Protein AF-A0A0T5ZQP4-F1 (afdb_monomer_lite)

Secondary structure (DSSP, 8-state):
-HHHHHHHHHHHHHHHHHHH-HHHHHHHH--GGGS--SS--HHHHS-TTPPB-TTSSB-TTSSS-SS-SEEEEE----SSSS-S--EEEEE-S---SSSS--HHHH-TT--TTTEEEEEEEEEEEEEETTEEEEEEEEEEEEEES--EEEEETTEEEEEEEEEETTEEEEEEEEEEEEEETTEEEEEEEETTTTEEEEEEEEEEEEEEEEEETTTEEEEEEEEEEEEEEEETT-S--S-TT---SS-EEEEEEEEEEEEEEEE-S---SS---HHHHHHHHH-TT---EEEEEEEEEETTS-EEEEEEEEETTEEEEEEEEEEETTEEEEEEEEEEEEE-SSPPEEEPPSSTTSPPEEE-SEEEEEEEETTEEEEEEEEE-SPPEEEETTEEEEEEEEEEEETTEEEEEEEEEEEEE-

Foldseek 3Di:
DVVVVVVVVVVVVVVCCCVVVPLNLLQPFWPLVVDPFLWDDVVVLFQPDFDQDPVRFTDPVPPDDDPQKWWWWWAQFDPPDQWRIKIWTKGQADLDDAPFDPVCVVDVPDDRHFWMWTWIWTWGFAAEQNDTDIDILIDIDIAGSPWPWDDGSFKTWTWDWHADPVGNPDIDTQWIWIDGPPWIWIWGASNVQRKIWTKIWDFTTKWWATDRPLFKTKIKGKTKIWGKMKGQQDRHDHHPVDRDPDIDIDIRIDMIITMIMDGRDNPNLVDDPPVVVVVCVVDVLQFAKKKKKKWWDWPQRWTWIYMFMDGSNDTSGAWIWIAHPSDIWTFPGKDKAADCVVPFDFADAPDPPDGTDTGGQKMWMWTQTPQWIWIKIWGFDGDWDHPGRFKTKTKTWIWTDDPNDTIIGIMIMMIGTD

Radius of gyration: 22.31 Å; chains: 1; bounding box: 63×65×56 Å

Sequence (418 aa):
MPILILIIIVLLLFYLLIRFNSIWVYRFVDNAKKNDVNTLPQTYELPRYYKLNKNGEIDTTVLWPGWDGWYFFVVPDDKDLPVKMIRTSLMTGLYGLEGIDNYEKLLLRLSTLEAVEHLTLIPTEEIIEASKQKENHLSHNYLPKETDLIMKSNQLDVAITGTKVISDEEKEPYGRIRGSWPNYELEFINPQAEIKLALNYKGENVVWWADVPDVFTYFAAFGKFDGKIIYKRGTSNDDAHKLMDKEEVYSIKGSGCFEHGFARKPFDFDSFWLPIRLLKKIIPSLRTVRYHYELLIGDDDLRGGFMHARGFGIDFRNRGGLFQNAKYNEIKSVEIKYLDDPKPDLVDTYCSAQTPVKFYRRWKVKAVTDDGILEYVGTREWPPASIGRNMIYYNFSYEGNYKGQSISGRGYGEYVHI

pLDDT: mean 70.46, std 16.2, range [35.25, 97.31]

Structure (mmCIF, N/CA/C/O backbone):
data_AF-A0A0T5ZQP4-F1
#
_entry.id   AF-A0A0T5ZQP4-F1
#
loop_
_atom_site.group_PDB
_atom_site.id
_atom_site.type_symbol
_atom_site.label_atom_id
_atom_site.label_alt_id
_atom_site.label_comp_id
_atom_site.label_asym_id
_atom_site.label_entity_id
_atom_site.label_seq_id
_atom_site.pdbx_PDB_ins_code
_atom_site.Cartn_x
_atom_site.Cartn_y
_atom_site.Cartn_z
_atom_site.occupancy
_atom_site.B_iso_or_equiv
_atom_site.auth_seq_id
_atom_site.auth_comp_id
_atom_site.auth_asym_id
_atom_site.auth_atom_id
_atom_site.pdbx_PDB_model_num
ATOM 1 N N . MET A 1 1 ? -31.216 46.799 7.443 1.00 59.19 1 MET A N 1
ATOM 2 C CA . MET A 1 1 ? -30.510 46.398 6.204 1.00 59.19 1 MET A CA 1
ATOM 3 C C . MET A 1 1 ? -29.071 45.906 6.423 1.00 59.19 1 MET A C 1
ATOM 5 O O . MET A 1 1 ? -28.812 44.785 6.009 1.00 59.19 1 MET A O 1
ATOM 9 N N . PRO A 1 2 ? -28.148 46.633 7.091 1.00 75.00 2 PRO A N 1
ATOM 10 C CA . PRO A 1 2 ? -26.737 46.211 7.197 1.00 75.00 2 PRO A CA 1
ATOM 11 C C . PRO A 1 2 ? -26.521 44.931 8.024 1.00 75.00 2 PRO A C 1
ATOM 13 O O . PRO A 1 2 ? -25.701 44.097 7.659 1.00 75.00 2 PRO A O 1
ATOM 16 N N . ILE A 1 3 ? -27.319 44.719 9.078 1.00 85.06 3 ILE A N 1
ATOM 17 C CA . ILE A 1 3 ? -27.270 43.496 9.902 1.00 85.06 3 ILE A CA 1
ATOM 18 C C . ILE A 1 3 ? -27.694 42.259 9.097 1.00 85.06 3 ILE A C 1
ATOM 20 O O . ILE A 1 3 ? -27.078 41.207 9.209 1.00 85.06 3 ILE A O 1
ATOM 24 N N . LEU A 1 4 ? -28.712 42.388 8.240 1.00 83.31 4 LEU A N 1
ATOM 25 C CA . LEU A 1 4 ? -29.198 41.280 7.414 1.00 83.31 4 LEU A CA 1
ATOM 26 C C . LEU A 1 4 ? -28.164 40.881 6.350 1.00 83.31 4 LEU A C 1
ATOM 28 O O . LEU A 1 4 ? -27.935 39.697 6.135 1.00 83.31 4 LEU A O 1
ATOM 32 N N . ILE A 1 5 ? -27.495 41.864 5.738 1.00 87.31 5 ILE A N 1
ATOM 33 C CA . ILE A 1 5 ? -26.399 41.629 4.787 1.00 87.31 5 ILE A CA 1
ATOM 34 C C . ILE A 1 5 ? -25.227 40.928 5.486 1.00 87.31 5 ILE A C 1
ATOM 36 O O . ILE A 1 5 ? -24.694 39.962 4.949 1.00 87.31 5 ILE A O 1
ATOM 40 N N . LEU A 1 6 ? -24.870 41.350 6.704 1.00 87.31 6 LEU A N 1
ATOM 41 C CA . LEU A 1 6 ? -23.827 40.696 7.496 1.00 87.31 6 LEU A CA 1
ATOM 42 C C . LEU A 1 6 ? -24.188 39.240 7.828 1.00 87.31 6 LEU A C 1
ATOM 44 O O . LEU A 1 6 ? -23.356 38.356 7.650 1.00 87.31 6 LEU A O 1
ATOM 48 N N . ILE A 1 7 ? -25.429 38.973 8.248 1.00 89.75 7 ILE A N 1
ATOM 49 C CA . ILE A 1 7 ? -25.913 37.611 8.524 1.00 89.75 7 ILE A CA 1
ATOM 50 C C . ILE A 1 7 ? -25.849 36.745 7.261 1.00 89.75 7 ILE A C 1
ATOM 52 O O . ILE A 1 7 ? -25.364 35.618 7.323 1.00 89.75 7 ILE A O 1
ATOM 56 N N . ILE A 1 8 ? -26.285 37.269 6.111 1.00 88.12 8 ILE A N 1
ATOM 57 C CA . ILE A 1 8 ? -26.224 36.548 4.833 1.00 88.12 8 ILE A CA 1
ATOM 58 C C . ILE A 1 8 ? -24.773 36.250 4.459 1.00 88.12 8 ILE A C 1
ATOM 60 O O . ILE A 1 8 ? -24.476 35.114 4.114 1.00 88.12 8 ILE A O 1
ATOM 64 N N . ILE A 1 9 ? -23.857 37.215 4.580 1.00 82.50 9 ILE A N 1
ATOM 65 C CA . ILE A 1 9 ? -22.429 37.005 4.299 1.00 82.50 9 ILE A CA 1
ATOM 66 C C . ILE A 1 9 ? -21.840 35.939 5.229 1.00 82.50 9 ILE A C 1
ATOM 68 O O . ILE A 1 9 ? -21.131 35.058 4.754 1.00 82.50 9 ILE A O 1
ATOM 72 N N . VAL A 1 10 ? -22.159 35.960 6.526 1.00 85.12 10 VAL A N 1
ATOM 73 C CA . VAL A 1 10 ? -21.684 34.950 7.488 1.00 85.12 10 VAL A CA 1
ATOM 74 C C . VAL A 1 10 ? -22.231 33.564 7.154 1.00 85.12 10 VAL A C 1
ATOM 76 O O . VAL A 1 10 ? -21.469 32.601 7.148 1.00 85.12 10 VAL A O 1
ATOM 79 N N . LEU A 1 11 ? -23.518 33.447 6.822 1.00 84.94 11 LEU A N 1
ATOM 80 C CA . LEU A 1 11 ? -24.124 32.178 6.413 1.00 84.94 11 LEU A CA 1
ATOM 81 C C . LEU A 1 11 ? -23.549 31.669 5.090 1.00 84.94 11 LEU A C 1
ATOM 83 O O . LEU A 1 11 ? -23.315 30.473 4.953 1.00 84.94 11 LEU A O 1
ATOM 87 N N . LEU A 1 12 ? -23.287 32.561 4.134 1.00 76.19 12 LEU A N 1
ATOM 88 C CA . LEU A 1 12 ? -22.702 32.212 2.843 1.00 76.19 12 LEU A CA 1
ATOM 89 C C . LEU A 1 12 ? -21.245 31.773 3.014 1.00 76.19 12 LEU A C 1
ATOM 91 O O . LEU A 1 12 ? -20.854 30.756 2.457 1.00 76.19 12 LEU A O 1
ATOM 95 N N . LEU A 1 13 ? -20.466 32.469 3.847 1.00 71.06 13 LEU A N 1
ATOM 96 C CA . LEU A 1 13 ? -19.113 32.059 4.222 1.00 71.06 13 LEU A CA 1
ATOM 97 C C . LEU A 1 13 ? -19.122 30.719 4.960 1.00 71.06 13 LEU A C 1
ATOM 99 O O . LEU A 1 13 ? -18.318 29.860 4.630 1.00 71.06 13 LEU A O 1
ATOM 103 N N . PHE A 1 14 ? -20.047 30.501 5.897 1.00 72.06 14 PHE A N 1
ATOM 104 C CA . PHE A 1 14 ? -20.188 29.229 6.609 1.00 72.06 14 PHE A CA 1
ATOM 105 C C . PHE A 1 14 ? -20.584 28.085 5.664 1.00 72.06 14 PHE A C 1
ATOM 107 O O . PHE A 1 14 ? -19.995 27.009 5.709 1.00 72.06 14 PHE A O 1
ATOM 114 N N . TYR A 1 15 ? -21.523 28.330 4.749 1.00 68.19 15 TYR A N 1
ATOM 115 C CA . TYR A 1 15 ? -21.935 27.376 3.722 1.00 68.19 15 TYR A CA 1
ATOM 116 C C . TYR A 1 15 ? -20.799 27.045 2.752 1.00 68.19 15 TYR A C 1
ATOM 118 O O . TYR A 1 15 ? -20.550 25.872 2.484 1.00 68.19 15 TYR A O 1
ATOM 126 N N . LEU A 1 16 ? -20.083 28.054 2.249 1.00 58.81 16 LEU A N 1
ATOM 127 C CA . LEU A 1 16 ? -18.913 27.860 1.394 1.00 58.81 16 LEU A CA 1
ATOM 128 C C . LEU A 1 16 ? -17.805 27.118 2.151 1.00 58.81 16 LEU A C 1
ATOM 130 O O . LEU A 1 16 ? -17.178 26.229 1.588 1.00 58.81 16 LEU A O 1
ATOM 134 N N . LEU A 1 17 ? -17.617 27.405 3.439 1.00 60.84 17 LEU A N 1
ATOM 135 C CA . LEU A 1 17 ? -16.649 26.721 4.290 1.00 60.84 17 LEU A CA 1
ATOM 136 C C . LEU A 1 17 ? -17.050 25.267 4.565 1.00 60.84 17 LEU A C 1
ATOM 138 O O . LEU A 1 17 ? -16.171 24.432 4.659 1.00 60.84 17 LEU A O 1
ATOM 142 N N . ILE A 1 18 ? -18.335 24.914 4.630 1.00 59.72 18 ILE A N 1
ATOM 143 C CA . ILE A 1 18 ? -18.768 23.506 4.708 1.00 59.72 18 ILE A CA 1
ATOM 144 C C . ILE A 1 18 ? -18.652 22.812 3.345 1.00 59.72 18 ILE A C 1
ATOM 146 O O . ILE A 1 18 ? -18.199 21.673 3.266 1.00 59.72 18 ILE A O 1
ATOM 150 N N . ARG A 1 19 ? -19.059 23.488 2.266 1.00 50.22 19 ARG A N 1
ATOM 151 C CA . ARG A 1 19 ? -19.134 22.918 0.914 1.00 50.22 19 ARG A CA 1
ATOM 152 C C . ARG A 1 19 ? -17.764 22.729 0.261 1.00 50.22 19 ARG A C 1
ATOM 154 O O . ARG A 1 19 ? -17.598 21.777 -0.494 1.00 50.22 19 ARG A O 1
ATOM 161 N N . PHE A 1 20 ? -16.816 23.624 0.533 1.00 50.88 20 PHE A N 1
ATOM 162 C CA . PHE A 1 20 ? -15.482 23.636 -0.077 1.00 50.88 20 PHE A CA 1
ATOM 163 C C . PHE A 1 20 ? -14.353 23.273 0.896 1.00 50.88 20 PHE A C 1
ATOM 165 O O . PHE A 1 20 ? -13.200 23.231 0.485 1.00 50.88 20 PHE A O 1
ATOM 172 N N . ASN A 1 21 ? -14.648 22.979 2.168 1.00 58.19 21 ASN A N 1
ATOM 173 C CA . ASN A 1 21 ? -13.662 22.391 3.072 1.00 58.19 21 ASN A CA 1
ATOM 174 C C . ASN A 1 21 ? -13.899 20.884 3.170 1.00 58.19 21 ASN A C 1
ATOM 176 O O . ASN A 1 21 ? -14.796 20.399 3.867 1.00 58.19 21 ASN A O 1
ATOM 180 N N . SER A 1 22 ? -13.053 20.149 2.464 1.00 51.41 22 SER A N 1
ATOM 181 C CA . SER A 1 22 ? -13.016 18.691 2.425 1.00 51.41 22 SER A CA 1
ATOM 182 C C . SER A 1 22 ? -12.954 18.043 3.819 1.00 51.41 22 SER A C 1
ATOM 184 O O . SER A 1 22 ? -13.490 16.949 3.994 1.00 51.41 22 SER A O 1
ATOM 186 N N . ILE A 1 23 ? -12.431 18.739 4.841 1.00 55.72 23 ILE A N 1
ATOM 187 C CA . ILE A 1 23 ? -12.408 18.296 6.250 1.00 55.72 23 ILE A CA 1
ATOM 188 C C . ILE A 1 23 ? -13.806 17.907 6.763 1.00 55.72 23 ILE A C 1
ATOM 190 O O . ILE A 1 23 ? -13.958 16.896 7.450 1.00 55.72 23 ILE A O 1
ATOM 194 N N . TRP A 1 24 ? -14.840 18.687 6.435 1.00 54.41 24 TRP A N 1
ATOM 195 C CA . TRP A 1 24 ? -16.193 18.459 6.957 1.00 54.41 24 TRP A CA 1
ATOM 196 C C . TRP A 1 24 ? -16.959 17.409 6.155 1.00 54.41 24 TRP A C 1
ATOM 198 O O . TRP A 1 24 ? -17.674 16.598 6.742 1.00 54.41 24 TRP A O 1
ATOM 208 N N . VAL A 1 25 ? -16.762 17.367 4.835 1.00 55.81 25 VAL A N 1
ATOM 209 C CA . VAL A 1 25 ? -17.358 16.341 3.963 1.00 55.81 25 VAL A CA 1
ATOM 210 C C . VAL A 1 25 ? -16.926 14.941 4.411 1.00 55.81 25 VAL A C 1
ATOM 212 O O . VAL A 1 25 ? -17.771 14.060 4.565 1.00 55.81 25 VAL A O 1
ATOM 215 N N . TYR A 1 26 ? -15.642 14.759 4.735 1.00 55.75 26 TYR A N 1
ATOM 216 C CA . TYR A 1 26 ? -15.129 13.501 5.284 1.00 55.75 26 TYR A CA 1
ATOM 217 C C . TYR A 1 26 ? -15.772 13.114 6.615 1.00 55.75 26 TYR A C 1
ATOM 219 O O . TYR A 1 26 ? -16.141 11.959 6.826 1.00 55.75 26 TYR A O 1
ATOM 227 N N . ARG A 1 27 ? -15.936 14.078 7.523 1.00 58.94 27 ARG A N 1
ATOM 228 C CA . ARG A 1 27 ? -16.458 13.796 8.861 1.00 58.94 27 ARG A CA 1
ATOM 229 C C . ARG A 1 27 ? -17.936 13.398 8.852 1.00 58.94 27 ARG A C 1
ATOM 231 O O . ARG A 1 27 ? -18.329 12.586 9.686 1.00 58.94 27 ARG A O 1
ATOM 238 N N . PHE A 1 28 ? -18.734 13.951 7.937 1.00 59.19 28 PHE A N 1
ATOM 239 C CA . PHE A 1 28 ? -20.190 13.764 7.921 1.00 59.19 28 PHE A CA 1
ATOM 240 C C . PHE A 1 28 ? -20.704 12.730 6.908 1.00 59.19 28 PHE A C 1
ATOM 242 O O . PHE A 1 28 ? -21.816 12.241 7.091 1.00 59.19 28 PHE A O 1
ATOM 249 N N . VAL A 1 29 ? -19.943 12.402 5.855 1.00 57.69 29 VAL A N 1
ATOM 250 C CA . VAL A 1 29 ? -20.460 11.638 4.696 1.00 57.69 29 VAL A CA 1
ATOM 251 C C . VAL A 1 29 ? -19.731 10.302 4.466 1.00 57.69 29 VAL A C 1
ATOM 253 O O . VAL A 1 29 ? -20.101 9.551 3.572 1.00 57.69 29 VAL A O 1
ATOM 256 N N . ASP A 1 30 ? -18.733 9.948 5.280 1.00 58.00 30 ASP A N 1
ATOM 257 C CA . ASP A 1 30 ? -18.025 8.662 5.162 1.00 58.00 30 ASP A CA 1
ATOM 258 C C . ASP A 1 30 ? -18.953 7.462 5.457 1.00 58.00 30 ASP A C 1
ATOM 260 O O . ASP A 1 30 ? -19.438 7.272 6.576 1.00 58.00 30 ASP A O 1
ATOM 264 N N . ASN A 1 31 ? -19.198 6.664 4.418 1.00 54.75 31 ASN A N 1
ATOM 265 C CA . ASN A 1 31 ? -20.085 5.509 4.365 1.00 54.75 31 ASN A CA 1
ATOM 266 C C . ASN A 1 31 ? -19.332 4.167 4.373 1.00 54.75 31 ASN A C 1
ATOM 268 O O . ASN A 1 31 ? -19.978 3.146 4.128 1.00 54.75 31 ASN A O 1
ATOM 272 N N . ALA A 1 32 ? -18.036 4.116 4.719 1.00 53.22 32 ALA A N 1
ATOM 273 C CA . ALA A 1 32 ? -17.270 2.856 4.787 1.00 53.22 32 ALA A CA 1
ATOM 274 C C . ALA A 1 32 ? -17.969 1.739 5.598 1.00 53.22 32 ALA A C 1
ATOM 276 O O . ALA A 1 32 ? -17.761 0.558 5.344 1.00 53.22 32 ALA A O 1
ATOM 277 N N . LYS A 1 33 ? -18.869 2.113 6.517 1.00 50.97 33 LYS A N 1
ATOM 278 C CA . LYS A 1 33 ? -19.676 1.227 7.371 1.00 50.97 33 LYS A CA 1
ATOM 279 C C . LYS A 1 33 ? -20.861 0.520 6.689 1.00 50.97 33 LYS A C 1
ATOM 281 O O . LYS A 1 33 ? -21.476 -0.334 7.314 1.00 50.97 33 LYS A O 1
ATOM 286 N N . LYS A 1 34 ? -21.262 0.917 5.473 1.00 52.47 34 LYS A N 1
ATOM 287 C CA . LYS A 1 34 ? -22.465 0.387 4.778 1.00 52.47 34 LYS A CA 1
ATOM 288 C C . LYS A 1 34 ? -22.159 -0.732 3.782 1.00 52.47 34 LYS A C 1
ATOM 290 O O . LYS A 1 34 ? -23.068 -1.254 3.140 1.00 52.47 34 LYS A O 1
ATOM 295 N N . ASN A 1 35 ? -20.887 -1.052 3.622 1.00 50.62 35 ASN A N 1
ATOM 296 C CA . ASN A 1 35 ? -20.407 -2.096 2.742 1.00 50.62 35 ASN A CA 1
ATOM 297 C C . ASN A 1 35 ? -20.359 -3.405 3.563 1.00 50.62 35 ASN A C 1
ATOM 299 O O . ASN A 1 35 ? -19.826 -3.410 4.663 1.00 50.62 35 ASN A O 1
ATOM 303 N N . ASP A 1 36 ? -20.964 -4.499 3.082 1.00 55.81 36 ASP A N 1
ATOM 304 C CA . ASP A 1 36 ? -20.704 -5.856 3.581 1.00 55.81 36 ASP A CA 1
ATOM 305 C C . ASP A 1 36 ? -19.187 -6.137 3.589 1.00 55.81 36 ASP A C 1
ATOM 307 O O . ASP A 1 36 ? -18.545 -6.157 2.539 1.00 55.81 36 ASP A O 1
ATOM 311 N N . VAL A 1 37 ? -18.625 -6.239 4.794 1.00 60.28 37 VAL A N 1
ATOM 312 C CA . VAL A 1 37 ? -17.184 -6.266 5.105 1.00 60.28 37 VAL A CA 1
ATOM 313 C C . VAL A 1 37 ? -16.669 -7.668 5.446 1.00 60.28 37 VAL A C 1
ATOM 315 O O . VAL A 1 37 ? -15.480 -7.842 5.698 1.00 60.28 37 VAL A O 1
ATOM 318 N N . ASN A 1 38 ? -17.556 -8.666 5.524 1.00 53.06 38 ASN A N 1
ATOM 319 C CA . ASN A 1 38 ? -17.227 -9.958 6.137 1.00 53.06 38 ASN A CA 1
ATOM 320 C C . ASN A 1 38 ? -16.856 -11.057 5.132 1.00 53.06 38 ASN A C 1
ATOM 322 O O . ASN A 1 38 ? -16.370 -12.103 5.546 1.00 53.06 38 ASN A O 1
ATOM 326 N N . THR A 1 39 ? -17.071 -10.836 3.834 1.00 57.09 39 THR A N 1
ATOM 327 C CA . THR A 1 39 ? -16.693 -11.747 2.739 1.00 57.09 39 THR A CA 1
ATOM 328 C C . THR A 1 39 ? -16.436 -10.934 1.461 1.00 57.09 39 THR A C 1
ATOM 330 O O . THR A 1 39 ? -16.554 -9.708 1.478 1.00 57.09 39 THR A O 1
ATOM 333 N N . LEU A 1 40 ? -16.105 -11.582 0.340 1.00 53.72 40 LEU A N 1
ATOM 334 C CA . LEU A 1 40 ? -16.168 -10.995 -1.006 1.00 53.72 40 LEU A CA 1
ATOM 335 C C . LEU A 1 40 ? -17.532 -11.316 -1.667 1.00 53.72 40 LEU A C 1
ATOM 337 O O . LEU A 1 40 ? -17.625 -12.304 -2.393 1.00 53.72 40 LEU A O 1
ATOM 341 N N . PRO A 1 41 ? -18.617 -10.547 -1.429 1.00 47.34 41 PRO A N 1
ATOM 342 C CA . PRO A 1 41 ? -19.863 -10.719 -2.168 1.00 47.34 41 PRO A CA 1
ATOM 343 C C . PRO A 1 41 ? -19.709 -10.469 -3.667 1.00 47.34 41 PRO A C 1
ATOM 345 O O . PRO A 1 41 ? -19.079 -9.491 -4.076 1.00 47.34 41 PRO A O 1
ATOM 348 N N . GLN A 1 42 ? -20.444 -11.234 -4.478 1.00 46.59 42 GLN A N 1
ATOM 349 C CA . GLN A 1 42 ? -20.609 -10.973 -5.916 1.00 46.59 42 GLN A CA 1
ATOM 350 C C . GLN A 1 42 ? -21.144 -9.560 -6.210 1.00 46.59 42 GLN A C 1
ATOM 352 O O . GLN A 1 42 ? -20.885 -8.978 -7.257 1.00 46.59 42 GLN A O 1
ATOM 357 N N . THR A 1 43 ? -21.844 -8.933 -5.261 1.00 40.53 43 THR A N 1
ATOM 358 C CA . THR A 1 43 ? -22.310 -7.544 -5.389 1.00 40.53 43 THR A CA 1
ATOM 359 C C . THR A 1 43 ? -21.183 -6.501 -5.390 1.00 40.53 43 THR A C 1
ATOM 361 O O . THR A 1 43 ? -21.456 -5.354 -5.731 1.00 40.53 43 THR A O 1
ATOM 364 N N . TYR A 1 44 ? -19.944 -6.866 -5.027 1.00 40.78 44 TYR A N 1
ATOM 365 C CA . TYR A 1 44 ? -18.735 -6.049 -5.240 1.00 40.78 44 TYR A CA 1
ATOM 366 C C . TYR A 1 44 ? -17.962 -6.409 -6.506 1.00 40.78 44 TYR A C 1
ATOM 368 O O . TYR A 1 44 ? -17.129 -5.618 -6.937 1.00 40.78 44 TYR A O 1
ATOM 376 N N . GLU A 1 45 ? -18.238 -7.569 -7.114 1.00 41.03 45 GLU A N 1
ATOM 377 C CA . GLU A 1 45 ? -17.753 -7.903 -8.463 1.00 41.03 45 GLU A CA 1
ATOM 378 C C . GLU A 1 45 ? -18.395 -6.994 -9.517 1.00 41.03 45 GLU A C 1
ATOM 380 O O . GLU A 1 45 ? -17.855 -6.822 -10.605 1.00 41.03 45 GLU A O 1
ATOM 385 N N . LEU A 1 46 ? -19.526 -6.372 -9.174 1.00 39.28 46 LEU A N 1
ATOM 386 C CA . LEU A 1 46 ? -20.151 -5.314 -9.948 1.00 39.28 46 LEU A CA 1
ATOM 387 C C . LEU A 1 46 ? -19.765 -3.965 -9.333 1.00 39.28 46 LEU A C 1
ATOM 389 O O . LEU A 1 46 ? -20.306 -3.588 -8.289 1.00 39.28 46 LEU A O 1
ATOM 393 N N . PRO A 1 47 ? -18.871 -3.185 -9.963 1.00 41.12 47 PRO A N 1
ATOM 394 C CA . PRO A 1 47 ? -18.704 -1.791 -9.599 1.00 41.12 47 PRO A CA 1
ATOM 395 C C . PRO A 1 47 ? -20.080 -1.134 -9.604 1.00 41.12 47 PRO A C 1
ATOM 397 O O . PRO A 1 47 ? -20.797 -1.200 -10.605 1.00 41.12 47 PRO A O 1
ATOM 400 N N . ARG A 1 48 ? -20.457 -0.477 -8.499 1.00 42.34 48 ARG A N 1
ATOM 401 C CA . ARG A 1 48 ? -21.737 0.247 -8.327 1.00 42.34 48 ARG A CA 1
ATOM 402 C C . ARG A 1 48 ? -21.955 1.389 -9.349 1.00 42.34 48 ARG A C 1
ATOM 404 O O . ARG A 1 48 ? -22.805 2.251 -9.146 1.00 42.34 48 ARG A O 1
ATOM 411 N N . TYR A 1 49 ? -21.151 1.450 -10.407 1.00 48.12 49 TYR A N 1
ATOM 412 C CA . TYR A 1 49 ? -20.872 2.632 -11.209 1.00 48.12 49 TYR A CA 1
ATOM 413 C C . TYR A 1 49 ? -20.860 2.360 -12.719 1.00 48.12 49 TYR A C 1
ATOM 415 O O . TYR A 1 49 ? -20.671 3.298 -13.487 1.00 48.12 49 TYR A O 1
ATOM 423 N N . TYR A 1 50 ? -21.148 1.131 -13.162 1.00 45.72 50 TYR A N 1
ATOM 424 C CA . TYR A 1 50 ? -21.456 0.879 -14.566 1.00 45.72 50 TYR A CA 1
ATOM 425 C C . TYR A 1 50 ? -22.927 1.146 -14.852 1.00 45.72 50 TYR A C 1
ATOM 427 O O . TYR A 1 50 ? -23.817 0.556 -14.238 1.00 45.72 50 TYR A O 1
ATOM 435 N N . LYS A 1 51 ? -23.187 2.006 -15.836 1.00 47.44 51 LYS A N 1
ATOM 436 C CA . LYS A 1 51 ? -24.461 1.966 -16.545 1.00 47.44 51 LYS A CA 1
ATOM 437 C C . LYS A 1 51 ? -24.313 0.975 -17.683 1.00 47.44 51 LYS A C 1
ATOM 439 O O . LYS A 1 51 ? -23.420 1.107 -18.516 1.00 47.44 51 LYS A O 1
ATOM 444 N N . LEU A 1 52 ? -25.186 -0.021 -17.695 1.00 55.97 52 LEU A N 1
ATOM 445 C CA . LEU A 1 52 ? -25.376 -0.818 -18.890 1.00 55.97 52 LEU A CA 1
ATOM 446 C C . LEU A 1 52 ? -26.134 0.042 -19.901 1.00 55.97 52 LEU A C 1
ATOM 448 O O . LEU A 1 52 ? -27.100 0.730 -19.550 1.00 55.97 52 LEU A O 1
ATOM 452 N N . ASN A 1 53 ? -25.689 0.021 -21.149 1.00 59.25 53 ASN A N 1
ATOM 453 C CA . ASN A 1 53 ? -26.466 0.533 -22.257 1.00 59.25 53 ASN A CA 1
ATOM 454 C C . ASN A 1 53 ? -27.762 -0.296 -22.394 1.00 59.25 53 ASN A C 1
ATOM 456 O O . ASN A 1 53 ? -27.979 -1.307 -21.720 1.00 59.25 53 ASN A O 1
ATOM 460 N N . LYS A 1 54 ? -28.654 0.117 -23.295 1.00 69.69 54 LYS A N 1
ATOM 461 C CA . LYS A 1 54 ? -29.943 -0.566 -23.508 1.00 69.69 54 LYS A CA 1
ATOM 462 C C . LYS A 1 54 ? -29.811 -2.027 -23.976 1.00 69.69 54 LYS A C 1
ATOM 464 O O . LYS A 1 54 ? -30.801 -2.747 -23.922 1.00 69.69 54 LYS A O 1
ATOM 469 N N . ASN A 1 55 ? -28.621 -2.449 -24.402 1.00 63.59 55 ASN A N 1
ATOM 470 C CA . ASN A 1 55 ? -28.317 -3.801 -24.870 1.00 63.59 55 ASN A CA 1
ATOM 471 C C . ASN A 1 55 ? -27.681 -4.677 -23.776 1.00 63.59 55 ASN A C 1
ATOM 473 O O . ASN A 1 55 ? -27.353 -5.830 -24.038 1.00 63.59 55 ASN A O 1
ATOM 477 N N . GLY A 1 56 ? -27.504 -4.156 -22.556 1.00 53.53 56 GLY A N 1
ATOM 478 C CA . GLY A 1 56 ? -26.861 -4.887 -21.462 1.00 53.53 56 GLY A CA 1
ATOM 479 C C . GLY A 1 56 ? -25.330 -4.882 -21.519 1.00 53.53 56 GLY A C 1
ATOM 480 O O . GLY A 1 56 ? -24.698 -5.591 -20.742 1.00 53.53 56 GLY A O 1
ATOM 481 N N . GLU A 1 57 ? -24.727 -4.087 -22.403 1.00 54.62 57 GLU A N 1
ATOM 482 C CA . GLU A 1 57 ? -23.275 -3.912 -22.502 1.00 54.62 57 GLU A CA 1
ATOM 483 C C . GLU A 1 57 ? -22.844 -2.678 -21.701 1.00 54.62 57 GLU A C 1
ATOM 485 O O . GLU A 1 57 ? -23.651 -1.789 -21.439 1.00 54.62 57 GLU A O 1
ATOM 490 N N . ILE A 1 58 ? -21.575 -2.581 -21.312 1.00 50.47 58 ILE A N 1
ATOM 491 C CA . ILE A 1 58 ? -21.070 -1.413 -20.577 1.00 50.47 58 ILE A CA 1
ATOM 492 C C . ILE A 1 58 ? -21.132 -0.166 -21.473 1.00 50.47 58 ILE A C 1
ATOM 494 O O . ILE A 1 58 ? -20.573 -0.159 -22.568 1.00 50.47 58 ILE A O 1
ATOM 498 N N . ASP A 1 59 ? -21.780 0.904 -21.001 1.00 50.97 59 ASP A N 1
ATOM 499 C CA . ASP A 1 59 ? -21.779 2.200 -21.682 1.00 50.97 59 ASP A CA 1
ATOM 500 C C . ASP A 1 59 ? -20.444 2.928 -21.453 1.00 50.97 59 ASP A C 1
ATOM 502 O O . ASP A 1 59 ? -20.235 3.591 -20.436 1.00 50.97 59 ASP A O 1
ATOM 506 N N . THR A 1 60 ? -19.535 2.793 -22.416 1.00 43.97 60 THR A N 1
ATOM 507 C CA . THR A 1 60 ? -18.201 3.412 -22.405 1.00 43.97 60 THR A CA 1
ATOM 508 C C . THR A 1 60 ? -18.215 4.908 -22.750 1.00 43.97 60 THR A C 1
ATOM 510 O O . THR A 1 60 ? -17.165 5.547 -22.697 1.00 43.97 60 THR A O 1
ATOM 513 N N . THR A 1 61 ? -19.378 5.481 -23.105 1.00 40.56 61 THR A N 1
ATOM 514 C CA . THR A 1 61 ? -19.525 6.903 -23.481 1.00 40.56 61 THR A CA 1
ATOM 515 C C . THR A 1 61 ? -19.724 7.829 -22.283 1.00 40.56 61 THR A C 1
ATOM 517 O O . THR A 1 61 ? -19.510 9.040 -22.378 1.00 40.56 61 THR A O 1
ATOM 520 N N . VAL A 1 62 ? -20.074 7.270 -21.125 1.00 37.28 62 VAL A N 1
ATOM 521 C CA . VAL A 1 62 ? -19.907 7.954 -19.845 1.00 37.28 62 VAL A CA 1
ATOM 522 C C . VAL A 1 62 ? -18.399 8.003 -19.591 1.00 37.28 62 VAL A C 1
ATOM 524 O O . VAL A 1 62 ? -17.779 6.953 -19.525 1.00 37.28 62 VAL A O 1
ATOM 527 N N . LEU A 1 63 ? -17.809 9.204 -19.537 1.00 40.31 63 LEU A N 1
ATOM 528 C CA . LEU A 1 63 ? -16.383 9.484 -19.279 1.00 40.31 63 LEU A CA 1
ATOM 529 C C . LEU A 1 63 ? -15.731 8.432 -18.366 1.00 40.31 63 LEU A C 1
ATOM 531 O O . LEU A 1 63 ? -16.066 8.419 -17.187 1.00 40.31 63 LEU A O 1
ATOM 535 N N . TRP A 1 64 ? -14.856 7.581 -18.922 1.00 41.19 64 TRP A N 1
ATOM 536 C CA . TRP A 1 64 ? -14.077 6.511 -18.261 1.00 41.19 64 TRP A CA 1
ATOM 537 C C . TRP A 1 64 ? -14.277 6.383 -16.727 1.00 41.19 64 TRP A C 1
ATOM 539 O O . TRP A 1 64 ? -13.526 6.973 -15.954 1.00 41.19 64 TRP A O 1
ATOM 549 N N . PRO A 1 65 ? -15.291 5.631 -16.243 1.00 40.22 65 PRO A N 1
ATOM 550 C CA . PRO A 1 65 ? -15.504 5.450 -14.818 1.00 40.22 65 PRO A CA 1
ATOM 551 C C . PRO A 1 65 ? -15.752 3.972 -14.506 1.00 40.22 65 PRO A C 1
ATOM 553 O O . PRO A 1 65 ? -16.802 3.403 -14.806 1.00 40.22 65 PRO A O 1
ATOM 556 N N . GLY A 1 66 ? -14.792 3.335 -13.847 1.00 43.97 66 GLY A N 1
ATOM 557 C CA . GLY A 1 66 ? -15.064 2.039 -13.230 1.00 43.97 66 GLY A CA 1
ATOM 558 C C . GLY A 1 66 ? -13.843 1.306 -12.718 1.00 43.97 66 GLY A C 1
ATOM 559 O O . GLY A 1 66 ? -13.973 0.609 -11.721 1.00 43.97 66 GLY A O 1
ATOM 560 N N . TRP A 1 67 ? -12.699 1.460 -13.386 1.00 46.81 67 TRP A N 1
ATOM 561 C CA . TRP A 1 67 ? -11.426 0.788 -13.073 1.00 46.81 67 TRP A CA 1
ATOM 562 C C . TRP A 1 67 ? -10.230 1.745 -13.228 1.00 46.81 67 TRP A C 1
ATOM 564 O O . TRP A 1 67 ? -9.082 1.329 -13.283 1.00 46.81 67 TRP A O 1
ATOM 574 N N . ASP A 1 68 ? -10.492 3.054 -13.269 1.00 47.59 68 ASP A N 1
ATOM 575 C CA . ASP A 1 68 ? -9.456 4.053 -13.026 1.00 47.59 68 ASP A CA 1
ATOM 576 C C . ASP A 1 68 ? -9.162 4.032 -11.532 1.00 47.59 68 ASP A C 1
ATOM 578 O O . ASP A 1 68 ? -9.898 4.584 -10.717 1.00 47.59 68 ASP A O 1
ATOM 582 N N . GLY A 1 69 ? -8.152 3.256 -11.169 1.00 51.53 69 GLY A N 1
ATOM 583 C CA . GLY A 1 69 ? -7.861 2.912 -9.793 1.00 51.53 69 GLY A CA 1
ATOM 584 C C . GLY A 1 69 ? -6.375 2.740 -9.587 1.00 51.53 69 GLY A C 1
ATOM 585 O O . GLY A 1 69 ? -5.611 2.501 -10.522 1.00 51.53 69 GLY A O 1
ATOM 586 N N . TRP A 1 70 ? -5.953 2.899 -8.345 1.00 60.12 70 TRP A N 1
ATOM 587 C CA . TRP A 1 70 ? -4.605 2.524 -7.962 1.00 60.12 70 TRP A CA 1
ATOM 588 C C . TRP A 1 70 ? -4.602 1.036 -7.662 1.00 60.12 70 TRP A C 1
ATOM 590 O O . TRP A 1 70 ? -5.284 0.618 -6.739 1.00 60.12 70 TRP A O 1
ATOM 600 N N . TYR A 1 71 ? -3.883 0.241 -8.442 1.00 64.06 71 TYR A N 1
ATOM 601 C CA . TYR A 1 71 ? -3.804 -1.203 -8.238 1.00 64.06 71 TYR A CA 1
ATOM 602 C C . TYR A 1 71 ? -2.556 -1.500 -7.427 1.00 64.06 71 TYR A C 1
ATOM 604 O O . TYR A 1 71 ? -1.512 -1.665 -8.039 1.00 64.06 71 TYR A O 1
ATOM 612 N N . PHE A 1 72 ? -2.605 -1.549 -6.095 1.00 70.12 72 PHE A N 1
ATOM 613 C CA . PHE A 1 72 ? -1.403 -1.896 -5.328 1.00 70.12 72 PHE A CA 1
ATOM 614 C C . PHE A 1 72 ? -1.407 -3.353 -4.919 1.00 70.12 72 PHE A C 1
ATOM 616 O O . PHE A 1 72 ? -2.360 -3.836 -4.319 1.00 70.12 72 PHE A O 1
ATOM 623 N N . PHE A 1 73 ? -0.302 -4.032 -5.173 1.00 71.62 73 PHE A N 1
ATOM 624 C CA . PHE A 1 73 ? -0.082 -5.400 -4.733 1.00 71.62 73 PHE A CA 1
ATOM 625 C C . PHE A 1 73 ? 0.990 -5.378 -3.662 1.00 71.62 73 PHE A C 1
ATOM 627 O O . PHE A 1 73 ? 2.094 -4.923 -3.940 1.00 71.62 73 PHE A O 1
ATOM 634 N N . VAL A 1 74 ? 0.667 -5.836 -2.454 1.00 75.00 74 VAL A N 1
ATOM 635 C CA . VAL A 1 74 ? 1.596 -5.852 -1.318 1.00 75.00 74 VAL A CA 1
ATOM 636 C C . VAL A 1 74 ? 1.779 -7.282 -0.835 1.00 75.00 74 VAL A C 1
ATOM 638 O O . VAL A 1 74 ? 0.795 -7.922 -0.462 1.00 75.00 74 VAL A O 1
ATOM 641 N N . VAL A 1 75 ? 3.027 -7.756 -0.790 1.00 75.06 75 VAL A N 1
ATOM 642 C CA . VAL A 1 75 ? 3.391 -9.111 -0.324 1.00 75.06 75 VAL A CA 1
ATOM 643 C C . VAL A 1 75 ? 4.383 -9.039 0.850 1.00 75.06 75 VAL A C 1
ATOM 645 O O . VAL A 1 75 ? 5.591 -9.051 0.614 1.00 75.06 75 VAL A O 1
ATOM 648 N N . PRO A 1 76 ? 3.927 -8.887 2.109 1.00 69.06 76 PRO A N 1
ATOM 649 C CA . PRO A 1 76 ? 4.834 -8.685 3.239 1.00 69.06 76 PRO A CA 1
ATOM 650 C C . PRO A 1 76 ? 5.059 -9.917 4.130 1.00 69.06 76 PRO A C 1
ATOM 652 O O . PRO A 1 76 ? 5.970 -9.883 4.955 1.00 69.06 76 PRO A O 1
ATOM 655 N N . ASP A 1 77 ? 4.258 -10.983 4.046 1.00 73.44 77 ASP A N 1
ATOM 656 C CA . ASP A 1 77 ? 4.274 -12.029 5.086 1.00 73.44 77 ASP A CA 1
ATOM 657 C C . ASP A 1 77 ? 5.344 -13.122 4.909 1.00 73.44 77 ASP A C 1
ATOM 659 O O . ASP A 1 77 ? 5.626 -13.851 5.859 1.00 73.44 77 ASP A O 1
ATOM 663 N N . ASP A 1 78 ? 5.997 -13.205 3.750 1.00 70.50 78 ASP A N 1
ATOM 664 C CA . ASP A 1 78 ? 7.010 -14.229 3.501 1.00 70.50 78 ASP A CA 1
ATOM 665 C C . ASP A 1 78 ? 8.326 -13.866 4.219 1.00 70.50 78 ASP A C 1
ATOM 667 O O . ASP A 1 78 ? 8.987 -12.853 3.953 1.00 70.50 78 ASP A O 1
ATOM 671 N N . LYS A 1 79 ? 8.678 -14.650 5.242 1.00 68.00 79 LYS A N 1
ATOM 672 C CA . LYS A 1 79 ? 9.849 -14.396 6.094 1.00 68.00 79 LYS A CA 1
ATOM 673 C C . LYS A 1 79 ? 11.134 -14.969 5.515 1.00 68.00 79 LYS A C 1
ATOM 675 O O . LYS A 1 79 ? 12.193 -14.481 5.917 1.00 68.00 79 LYS A O 1
ATOM 680 N N . ASP A 1 80 ? 11.051 -15.896 4.570 1.00 70.69 80 ASP A N 1
ATOM 681 C CA . ASP A 1 80 ? 12.206 -16.632 4.054 1.00 70.69 80 ASP A CA 1
ATOM 682 C C . ASP A 1 80 ? 12.797 -15.981 2.798 1.00 70.69 80 ASP A C 1
ATOM 684 O O . ASP A 1 80 ? 13.953 -16.224 2.452 1.00 70.69 80 ASP A O 1
ATOM 688 N N . LEU A 1 81 ? 12.051 -15.079 2.156 1.00 69.62 81 LEU A N 1
ATOM 689 C CA . LEU A 1 81 ? 12.553 -14.300 1.029 1.00 69.62 81 LEU A CA 1
ATOM 690 C C . LEU A 1 81 ? 13.658 -13.311 1.443 1.00 69.62 81 LEU A C 1
ATOM 692 O O . LEU A 1 81 ? 13.559 -12.683 2.505 1.00 69.62 81 LEU A O 1
ATOM 696 N N . PRO A 1 82 ? 14.681 -13.083 0.594 1.00 68.25 82 PRO A N 1
ATOM 697 C CA . PRO A 1 82 ? 15.642 -11.993 0.798 1.00 68.25 82 PRO A CA 1
ATOM 698 C C . PRO A 1 82 ? 14.958 -10.613 0.779 1.00 68.25 82 PRO A C 1
ATOM 700 O O . PRO A 1 82 ? 15.405 -9.682 1.445 1.00 68.25 82 PRO A O 1
ATOM 703 N N . VAL A 1 83 ? 13.825 -10.503 0.082 1.00 71.69 83 VAL A N 1
ATOM 704 C CA . VAL A 1 83 ? 12.968 -9.315 0.022 1.00 71.69 83 VAL A CA 1
ATOM 705 C C . VAL A 1 83 ? 11.790 -9.457 0.974 1.00 71.69 83 VAL A C 1
ATOM 707 O O . VAL A 1 83 ? 11.073 -10.450 0.932 1.00 71.69 83 VAL A O 1
ATOM 710 N N . LYS A 1 84 ? 11.566 -8.449 1.825 1.00 73.38 84 LYS A N 1
ATOM 711 C CA . LYS A 1 84 ? 10.522 -8.482 2.874 1.00 73.38 84 LYS A CA 1
ATOM 712 C C . LYS A 1 84 ? 9.225 -7.759 2.502 1.00 73.38 84 LYS A C 1
ATOM 714 O O . LYS A 1 84 ? 8.272 -7.764 3.275 1.00 73.38 84 LYS A O 1
ATOM 719 N N . MET A 1 85 ? 9.199 -7.100 1.350 1.00 76.75 85 MET A N 1
ATOM 720 C CA . MET A 1 85 ? 8.028 -6.428 0.799 1.00 76.75 85 MET A CA 1
ATOM 721 C C . MET A 1 85 ? 8.176 -6.363 -0.711 1.00 76.75 85 MET A C 1
ATOM 723 O O . MET A 1 85 ? 9.228 -6.000 -1.213 1.00 76.75 85 MET A O 1
ATOM 727 N N . ILE A 1 86 ? 7.100 -6.598 -1.442 1.00 75.75 86 ILE A N 1
ATOM 728 C CA . ILE A 1 86 ? 7.026 -6.213 -2.848 1.00 75.75 86 ILE A CA 1
ATOM 729 C C . ILE A 1 86 ? 5.808 -5.324 -2.984 1.00 75.75 86 ILE A C 1
ATOM 731 O O . ILE A 1 86 ? 4.722 -5.734 -2.567 1.00 75.75 86 ILE A O 1
ATOM 735 N N . ARG A 1 87 ? 6.000 -4.115 -3.520 1.00 78.38 87 ARG A N 1
ATOM 736 C CA . ARG A 1 87 ? 4.903 -3.271 -3.975 1.00 78.38 87 ARG A CA 1
ATOM 737 C C . ARG A 1 87 ? 4.988 -3.112 -5.473 1.00 78.38 87 ARG A C 1
ATOM 739 O O . ARG A 1 87 ? 5.987 -2.610 -5.985 1.00 78.38 87 ARG A O 1
ATOM 746 N N . THR A 1 88 ? 3.890 -3.408 -6.144 1.00 73.62 88 THR A N 1
ATOM 747 C CA . THR A 1 88 ? 3.714 -2.942 -7.511 1.00 73.62 88 THR A CA 1
ATOM 748 C C . THR A 1 88 ? 2.400 -2.215 -7.663 1.00 73.62 88 THR A C 1
ATOM 750 O O . THR A 1 88 ? 1.414 -2.603 -7.039 1.00 73.62 88 THR A O 1
ATOM 753 N N . SER A 1 89 ? 2.400 -1.160 -8.471 1.00 72.50 89 SER A N 1
ATOM 754 C CA . SER A 1 89 ? 1.198 -0.469 -8.867 1.00 72.50 89 SER A CA 1
ATOM 755 C C . SER A 1 89 ? 1.136 -0.008 -10.299 1.00 72.50 89 SER A C 1
ATOM 757 O O . SER A 1 89 ? 2.127 0.382 -10.912 1.00 72.50 89 SER A O 1
ATOM 759 N N . LEU A 1 90 ? -0.100 -0.048 -10.783 1.00 69.44 90 LEU A N 1
ATOM 760 C CA . LEU A 1 90 ? -0.553 0.568 -12.011 1.00 69.44 90 LEU A CA 1
ATOM 761 C C . LEU A 1 90 ? -1.611 1.610 -11.638 1.00 69.44 90 LEU A C 1
ATOM 763 O O . LEU A 1 90 ? -2.508 1.305 -10.851 1.00 69.44 90 LEU A O 1
ATOM 767 N N . MET A 1 91 ? -1.515 2.819 -12.183 1.00 68.81 91 MET A N 1
ATOM 768 C CA . MET A 1 91 ? -2.526 3.868 -12.003 1.00 68.81 91 MET A CA 1
ATOM 769 C C . MET A 1 91 ? -2.959 4.367 -13.382 1.00 68.81 91 MET A C 1
ATOM 771 O O . MET A 1 91 ? -2.156 4.943 -14.113 1.00 68.81 91 MET A O 1
ATOM 775 N N . THR A 1 92 ? -4.218 4.117 -13.759 1.00 55.44 92 THR A N 1
ATOM 776 C CA . THR A 1 92 ? -4.691 4.268 -15.152 1.00 55.44 92 THR A CA 1
ATOM 777 C C . THR A 1 92 ? -5.395 5.591 -15.488 1.00 55.44 92 THR A C 1
ATOM 779 O O . THR A 1 92 ? -5.809 5.780 -16.632 1.00 55.44 92 THR A O 1
ATOM 782 N N . GLY A 1 93 ? -5.465 6.552 -14.560 1.00 51.66 93 GLY A N 1
ATOM 783 C CA . GLY A 1 93 ? -5.954 7.916 -14.822 1.00 51.66 93 GLY A CA 1
ATOM 784 C C . GLY A 1 93 ? -6.978 8.445 -13.807 1.00 51.66 93 GLY A C 1
ATOM 785 O O . GLY A 1 93 ? -7.416 7.726 -12.920 1.00 51.66 93 GLY A O 1
ATOM 786 N N . LEU A 1 94 ? -7.320 9.738 -13.939 1.00 45.78 94 LEU A N 1
ATOM 787 C CA . LEU A 1 94 ? -8.185 10.576 -13.076 1.00 45.78 94 LEU A CA 1
ATOM 788 C C . LEU A 1 94 ? -7.621 11.026 -11.712 1.00 45.78 94 LEU A C 1
ATOM 790 O O . LEU A 1 94 ? -8.379 11.397 -10.816 1.00 45.78 94 LEU A O 1
ATOM 794 N N . TYR A 1 95 ? -6.300 11.180 -11.592 1.00 42.00 95 TYR A N 1
ATOM 795 C CA . TYR A 1 95 ? -5.737 12.162 -10.653 1.00 42.00 95 TYR A CA 1
ATOM 796 C C . TYR A 1 95 ? -5.628 13.528 -11.351 1.00 42.00 95 TYR A C 1
ATOM 798 O O . TYR A 1 95 ? -4.574 13.981 -11.784 1.00 42.00 95 TYR A O 1
ATOM 806 N N . GLY A 1 96 ? -6.788 14.148 -11.565 1.00 36.72 96 GLY A N 1
ATOM 807 C CA . GLY A 1 96 ? -6.924 15.439 -12.228 1.00 36.72 96 GLY A CA 1
ATOM 808 C C . GLY A 1 96 ? -7.646 16.426 -11.328 1.00 36.72 96 GLY A C 1
ATOM 809 O O . GLY A 1 96 ? -8.874 16.431 -11.311 1.00 36.72 96 GLY A O 1
ATOM 810 N N . LEU A 1 97 ? -6.865 17.227 -10.591 1.00 35.25 97 LEU A N 1
ATOM 811 C CA . LEU A 1 97 ? -7.029 18.663 -10.285 1.00 35.25 97 LEU A CA 1
ATOM 812 C C . LEU A 1 97 ? -6.334 18.975 -8.940 1.00 35.25 97 LEU A C 1
ATOM 814 O O . LEU A 1 97 ? -6.918 18.816 -7.871 1.00 35.25 97 LEU A O 1
ATOM 818 N N . GLU A 1 98 ? -5.055 19.360 -9.048 1.00 40.06 98 GLU A N 1
ATOM 819 C CA . GLU A 1 98 ? -4.151 19.936 -8.026 1.00 40.06 98 GLU A CA 1
ATOM 820 C C . GLU A 1 98 ? -3.828 19.142 -6.743 1.00 40.06 98 GLU A C 1
ATOM 822 O O . GLU A 1 98 ? -3.033 19.626 -5.944 1.00 40.06 98 GLU A O 1
ATOM 827 N N . GLY A 1 99 ? -4.308 17.913 -6.553 1.00 38.47 99 GLY A N 1
ATOM 828 C CA . GLY A 1 99 ? -3.798 17.040 -5.487 1.00 38.47 99 GLY A CA 1
ATOM 829 C C . GLY A 1 99 ? -2.418 16.478 -5.839 1.00 38.47 99 GLY A C 1
ATOM 830 O O . GLY A 1 99 ? -2.278 15.853 -6.878 1.00 38.47 99 GLY A O 1
ATOM 831 N N . ILE A 1 100 ? -1.411 16.731 -5.001 1.00 40.12 100 ILE A N 1
ATOM 832 C CA . ILE A 1 100 ? -0.092 16.072 -4.870 1.00 40.12 100 ILE A CA 1
ATOM 833 C C . ILE A 1 100 ? 0.625 15.606 -6.154 1.00 40.12 100 ILE A C 1
ATOM 835 O O . ILE A 1 100 ? 1.294 14.591 -6.103 1.00 40.12 100 ILE A O 1
ATOM 839 N N . ASP A 1 101 ? 0.556 16.332 -7.270 1.00 44.00 101 ASP A N 1
ATOM 840 C CA . ASP A 1 101 ? 1.702 16.514 -8.171 1.00 44.00 101 ASP A CA 1
ATOM 841 C C . ASP A 1 101 ? 1.393 17.540 -9.267 1.00 44.00 101 ASP A C 1
ATOM 843 O O . ASP A 1 101 ? 0.358 17.538 -9.932 1.00 44.00 101 ASP A O 1
ATOM 847 N N . ASN A 1 102 ? 2.334 18.460 -9.468 1.00 43.69 102 ASN A N 1
ATOM 848 C CA . ASN A 1 102 ? 2.352 19.321 -10.642 1.00 43.69 102 ASN A CA 1
ATOM 849 C C . ASN A 1 102 ? 3.002 18.515 -11.775 1.00 43.69 102 ASN A C 1
ATOM 851 O O . ASN A 1 102 ? 4.177 18.705 -12.083 1.00 43.69 102 ASN A O 1
ATOM 855 N N . TYR A 1 103 ? 2.258 17.548 -12.312 1.00 46.94 103 TYR A N 1
ATOM 856 C CA . TYR A 1 103 ? 2.729 16.589 -13.316 1.00 46.94 103 TYR A CA 1
ATOM 857 C C . TYR A 1 103 ? 3.284 17.260 -14.584 1.00 46.94 103 TYR A C 1
ATOM 859 O O . TYR A 1 103 ? 4.237 16.751 -15.168 1.00 46.94 103 TYR A O 1
ATOM 867 N N . GLU A 1 104 ? 2.792 18.454 -14.943 1.00 44.34 104 GLU A N 1
ATOM 868 C CA . GLU A 1 104 ? 3.363 19.281 -16.023 1.00 44.34 104 GLU A CA 1
ATOM 869 C C . GLU A 1 104 ? 4.841 19.635 -15.788 1.00 44.34 104 GLU A C 1
ATOM 871 O O . GLU A 1 104 ? 5.596 19.828 -16.739 1.00 44.34 104 GLU A O 1
ATOM 876 N N . LYS A 1 105 ? 5.286 19.718 -14.525 1.00 44.12 105 LYS A N 1
ATOM 877 C CA . LYS A 1 105 ? 6.698 19.953 -14.186 1.00 44.12 105 LYS A CA 1
ATOM 878 C C . LYS A 1 105 ? 7.536 18.680 -14.145 1.00 44.12 105 LYS A C 1
ATOM 880 O O . LYS A 1 105 ? 8.753 18.785 -14.276 1.00 44.12 105 LYS A O 1
ATOM 885 N N . LEU A 1 106 ? 6.920 17.517 -13.930 1.00 44.44 106 LEU A N 1
ATOM 886 C CA . LEU A 1 106 ? 7.617 16.227 -13.891 1.00 44.44 106 LEU A CA 1
ATOM 887 C C . LEU A 1 106 ? 7.857 15.670 -15.299 1.00 44.44 106 LEU A C 1
ATOM 889 O O . LEU A 1 106 ? 8.873 15.019 -15.522 1.00 44.44 106 LEU A O 1
ATOM 893 N N . LEU A 1 107 ? 6.973 15.963 -16.260 1.00 51.81 107 LEU A N 1
ATOM 894 C CA . LEU A 1 107 ? 7.060 15.437 -17.621 1.00 51.81 107 LEU A CA 1
ATOM 895 C C . LEU A 1 107 ? 6.771 16.534 -18.644 1.00 51.81 107 LEU A C 1
ATOM 897 O O . LEU A 1 107 ? 5.625 16.853 -18.939 1.00 51.81 107 LEU A O 1
ATOM 901 N N . LEU A 1 108 ? 7.824 17.049 -19.275 1.00 53.09 108 LEU A N 1
ATOM 902 C CA . LEU A 1 108 ? 7.753 18.049 -20.350 1.00 53.09 108 LEU A CA 1
ATOM 903 C C . LEU A 1 108 ? 7.071 17.540 -21.649 1.00 53.09 108 LEU A C 1
ATOM 905 O O . LEU A 1 108 ? 7.215 18.178 -22.690 1.00 53.09 108 LEU A O 1
ATOM 909 N N . ARG A 1 109 ? 6.400 16.374 -21.637 1.00 54.31 109 ARG A N 1
ATOM 910 C CA . ARG A 1 109 ? 5.926 15.666 -22.845 1.00 54.31 109 ARG A CA 1
ATOM 911 C C . ARG A 1 109 ? 4.518 15.046 -22.767 1.00 54.31 109 ARG A C 1
ATOM 913 O O . ARG A 1 109 ? 3.958 14.805 -23.829 1.00 54.31 109 ARG A O 1
ATOM 920 N N . LEU A 1 110 ? 3.945 14.784 -21.586 1.00 51.12 110 LEU A N 1
ATOM 921 C CA . LEU A 1 110 ? 2.626 14.131 -21.440 1.00 51.12 110 LEU A CA 1
ATOM 922 C C . LEU A 1 110 ? 1.756 14.885 -20.427 1.00 51.12 110 LEU A C 1
ATOM 924 O O . LEU A 1 110 ? 2.237 15.228 -19.347 1.00 51.12 110 LEU A O 1
ATOM 928 N N . SER A 1 111 ? 0.480 15.121 -20.745 1.00 54.56 111 SER A N 1
ATOM 929 C CA . SER A 1 111 ? -0.473 15.655 -19.764 1.00 54.56 111 SER A CA 1
ATOM 930 C C . SER A 1 111 ? -0.923 14.573 -18.769 1.00 54.56 111 SER A C 1
ATOM 932 O O . SER A 1 111 ? -0.856 13.377 -19.053 1.00 54.56 111 SER A O 1
ATOM 934 N N . THR A 1 112 ? -1.451 14.973 -17.606 1.00 52.34 112 THR A N 1
ATOM 935 C CA . THR A 1 112 ? -2.010 14.049 -16.589 1.00 52.34 112 THR A CA 1
ATOM 936 C C . THR A 1 112 ? -3.118 13.143 -17.109 1.00 52.34 112 THR A C 1
ATOM 938 O O . THR A 1 112 ? -3.384 12.090 -16.537 1.00 52.34 112 THR A O 1
ATOM 941 N N . LEU A 1 113 ? -3.794 13.559 -18.178 1.00 53.47 113 LEU A N 1
ATOM 942 C CA . LEU A 1 113 ? -4.891 12.816 -18.789 1.00 53.47 113 LEU A CA 1
ATOM 943 C C . LEU A 1 113 ? -4.399 11.766 -19.799 1.00 53.47 113 LEU A C 1
ATOM 945 O O . LEU A 1 113 ? -5.171 10.890 -20.193 1.00 53.47 113 LEU A O 1
ATOM 949 N N . GLU A 1 114 ? -3.127 11.847 -20.192 1.00 56.75 114 GLU A N 1
ATOM 950 C CA . GLU A 1 114 ? -2.477 11.024 -21.218 1.00 56.75 114 GLU A CA 1
ATOM 951 C C . GLU A 1 114 ? -1.414 10.082 -20.639 1.00 56.75 114 GLU A C 1
ATOM 953 O O . GLU A 1 114 ? -0.791 9.332 -21.392 1.00 56.75 114 GLU A O 1
ATOM 958 N N . ALA A 1 115 ? -1.214 10.101 -19.319 1.00 61.03 115 ALA A N 1
ATOM 959 C CA . ALA A 1 115 ? -0.202 9.314 -18.628 1.00 61.03 115 ALA A CA 1
ATOM 960 C C . ALA A 1 115 ? -0.812 8.202 -17.755 1.00 61.03 115 ALA A C 1
ATOM 962 O O . ALA A 1 115 ? -1.888 8.351 -17.176 1.00 61.03 115 ALA A O 1
ATOM 963 N N . VAL A 1 116 ? -0.077 7.098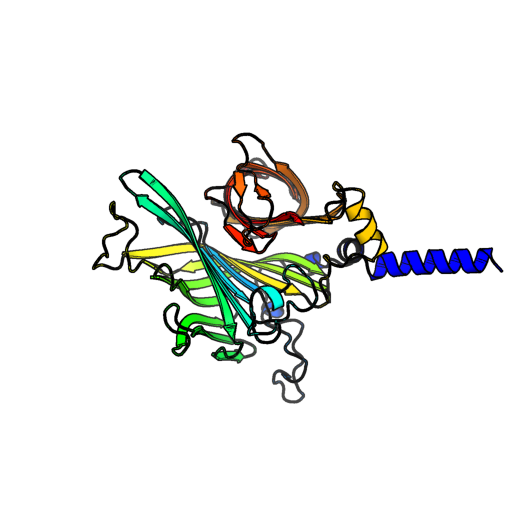 -17.648 1.00 68.81 116 VAL A N 1
ATOM 964 C CA . VAL A 1 116 ? -0.282 5.968 -16.737 1.00 68.81 116 VAL A CA 1
ATOM 965 C C . VAL A 1 116 ? 0.948 5.875 -15.844 1.00 68.81 116 VAL A C 1
ATOM 967 O O . VAL A 1 116 ? 2.072 5.926 -16.340 1.00 68.81 116 VAL A O 1
ATOM 970 N N . GLU A 1 117 ? 0.762 5.722 -14.538 1.00 72.56 117 GLU A N 1
ATOM 971 C CA . GLU A 1 117 ? 1.879 5.518 -13.610 1.00 72.56 117 GLU A CA 1
ATOM 972 C C . GLU A 1 117 ? 2.124 4.018 -13.418 1.00 72.56 117 GLU A C 1
ATOM 974 O O . GLU A 1 117 ? 1.217 3.272 -13.039 1.00 72.56 117 GLU A O 1
ATOM 979 N N . HIS A 1 118 ? 3.353 3.575 -13.681 1.00 76.75 118 HIS A N 1
ATOM 980 C CA . HIS A 1 118 ? 3.855 2.259 -13.305 1.00 76.75 118 HIS A CA 1
ATOM 981 C C . HIS A 1 118 ? 4.918 2.422 -12.221 1.00 76.75 118 HIS A C 1
ATOM 983 O O . HIS A 1 118 ? 5.998 2.973 -12.466 1.00 76.75 118 HIS A O 1
ATOM 989 N N . LEU A 1 119 ? 4.631 1.882 -11.040 1.00 77.56 119 LEU A N 1
ATOM 990 C CA . LEU A 1 119 ? 5.516 1.943 -9.887 1.00 77.56 119 LEU A CA 1
ATOM 991 C C . LEU A 1 119 ? 5.807 0.533 -9.384 1.00 77.56 119 LEU A C 1
ATOM 993 O O . LEU A 1 119 ? 4.904 -0.194 -8.998 1.00 77.56 119 LEU A O 1
ATOM 997 N N . THR A 1 120 ? 7.074 0.141 -9.349 1.00 79.19 120 THR A N 1
ATOM 998 C CA . THR A 1 120 ? 7.537 -1.107 -8.734 1.00 79.19 120 THR A CA 1
ATOM 999 C C . THR A 1 120 ? 8.579 -0.772 -7.681 1.00 79.19 120 THR A C 1
ATOM 1001 O O . THR A 1 120 ? 9.628 -0.229 -8.007 1.00 79.19 120 THR A O 1
ATOM 1004 N N . LEU A 1 121 ? 8.295 -1.097 -6.424 1.00 81.06 121 LEU A N 1
ATOM 1005 C CA . LEU A 1 121 ? 9.191 -0.925 -5.287 1.00 81.06 121 LEU A CA 1
ATOM 1006 C C . LEU A 1 121 ? 9.516 -2.298 -4.696 1.00 81.06 121 LEU A C 1
ATOM 1008 O O . LEU A 1 121 ? 8.636 -2.989 -4.175 1.00 81.06 121 LEU A O 1
ATOM 1012 N N . ILE A 1 122 ? 10.791 -2.671 -4.767 1.00 81.44 122 ILE A N 1
ATOM 1013 C CA . ILE A 1 122 ? 11.309 -3.948 -4.269 1.00 81.44 122 ILE A CA 1
ATOM 1014 C C . ILE A 1 122 ? 12.513 -3.649 -3.361 1.00 81.44 122 ILE A C 1
ATOM 1016 O O . ILE A 1 122 ? 13.601 -3.390 -3.870 1.00 81.44 122 ILE A O 1
ATOM 1020 N N . PRO A 1 123 ? 12.348 -3.631 -2.027 1.00 77.19 123 PRO A N 1
ATOM 1021 C CA . PRO A 1 123 ? 13.453 -3.487 -1.085 1.00 77.19 123 PRO A CA 1
ATOM 1022 C C . PRO A 1 123 ? 14.300 -4.761 -1.030 1.00 77.19 123 PRO A C 1
ATOM 10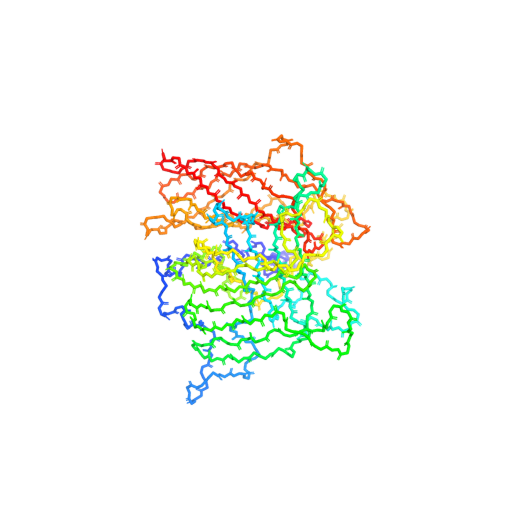24 O O . PRO A 1 123 ? 13.758 -5.822 -0.723 1.00 77.19 123 PRO A O 1
ATOM 1027 N N . THR A 1 124 ? 15.604 -4.674 -1.293 1.00 77.62 124 THR A N 1
ATOM 1028 C CA . THR A 1 124 ? 16.526 -5.822 -1.417 1.00 77.62 124 THR A CA 1
ATOM 1029 C C . THR A 1 124 ? 17.724 -5.712 -0.483 1.00 77.62 124 THR A C 1
ATOM 1031 O O . THR A 1 124 ? 18.287 -4.636 -0.290 1.00 77.62 124 THR A O 1
ATOM 1034 N N . GLU A 1 125 ? 18.132 -6.845 0.102 1.00 75.06 125 GLU A N 1
ATOM 1035 C CA . GLU A 1 125 ? 19.423 -6.935 0.793 1.00 75.06 125 GLU A CA 1
ATOM 1036 C C . GLU A 1 125 ? 20.480 -7.245 -0.261 1.00 75.06 125 GLU A C 1
ATOM 1038 O O . GLU A 1 125 ? 20.358 -8.246 -0.964 1.00 75.06 125 GLU A O 1
ATOM 1043 N N . GLU A 1 126 ? 21.510 -6.411 -0.345 1.00 70.12 126 GLU A N 1
ATOM 1044 C CA . GLU A 1 126 ? 22.678 -6.653 -1.188 1.00 70.12 126 GLU A CA 1
ATOM 1045 C C . GLU A 1 126 ? 23.908 -6.824 -0.302 1.00 70.12 126 GLU A C 1
ATOM 1047 O O . GLU A 1 126 ? 24.048 -6.163 0.732 1.00 70.12 126 GLU A O 1
ATOM 1052 N N . ILE A 1 127 ? 24.792 -7.750 -0.667 1.00 65.69 127 ILE A N 1
ATOM 1053 C CA . ILE A 1 127 ? 26.053 -7.952 0.044 1.00 65.69 127 ILE A CA 1
ATOM 1054 C C . ILE A 1 127 ? 27.121 -7.156 -0.699 1.00 65.69 127 ILE A C 1
ATOM 1056 O O . ILE A 1 127 ? 27.574 -7.553 -1.757 1.00 65.69 127 ILE A O 1
ATOM 1060 N N . ILE A 1 128 ? 27.529 -6.017 -0.152 1.00 64.75 128 ILE A N 1
ATOM 1061 C CA . ILE A 1 128 ? 28.574 -5.184 -0.751 1.00 64.75 128 ILE A CA 1
ATOM 1062 C C . ILE A 1 128 ? 29.769 -5.203 0.193 1.00 64.75 128 ILE A C 1
ATOM 1064 O O . ILE A 1 128 ? 29.650 -4.790 1.351 1.00 64.75 128 ILE A O 1
ATOM 1068 N N . GLU A 1 129 ? 30.913 -5.704 -0.283 1.00 62.00 129 GLU A N 1
ATOM 1069 C CA . GLU A 1 129 ? 32.179 -5.708 0.467 1.00 62.00 129 GLU A CA 1
ATOM 1070 C C . GLU A 1 129 ? 32.043 -6.336 1.875 1.00 62.00 129 GLU A C 1
ATOM 1072 O O . GLU A 1 129 ? 32.493 -5.782 2.878 1.00 62.00 129 GLU A O 1
ATOM 1077 N N . ALA A 1 130 ? 31.374 -7.495 1.964 1.00 66.25 130 ALA A N 1
ATOM 1078 C CA . ALA A 1 130 ? 31.056 -8.216 3.209 1.00 66.25 130 ALA A CA 1
ATOM 1079 C C . ALA A 1 130 ? 30.114 -7.483 4.194 1.00 66.25 130 ALA A C 1
ATOM 1081 O O . ALA A 1 130 ? 29.900 -7.948 5.319 1.00 66.25 130 ALA A O 1
ATOM 1082 N N . SER A 1 131 ? 29.503 -6.370 3.780 1.00 67.38 131 SER A N 1
ATOM 1083 C CA . SER A 1 131 ? 28.457 -5.670 4.527 1.00 67.38 131 SER A CA 1
ATOM 1084 C C . SER A 1 131 ? 27.094 -5.866 3.861 1.00 67.38 131 SER A C 1
ATOM 1086 O O . SER A 1 131 ? 26.954 -5.727 2.650 1.00 67.38 131 SER A O 1
ATOM 1088 N N . LYS A 1 132 ? 26.065 -6.195 4.652 1.00 69.81 132 LYS A N 1
ATOM 1089 C CA . LYS A 1 132 ? 24.684 -6.214 4.154 1.00 69.81 132 LYS A CA 1
ATOM 1090 C C . LYS A 1 132 ? 24.175 -4.783 4.040 1.00 69.81 132 LYS A C 1
ATOM 1092 O O . LYS A 1 132 ? 23.919 -4.142 5.063 1.00 69.81 132 LYS A O 1
ATOM 1097 N N . GLN A 1 133 ? 24.011 -4.305 2.816 1.00 76.31 133 GLN A N 1
ATOM 1098 C CA . GLN A 1 133 ? 23.383 -3.028 2.523 1.00 76.31 133 GLN A CA 1
ATOM 1099 C C . GLN A 1 133 ? 21.904 -3.227 2.209 1.00 76.31 133 GLN A C 1
ATOM 1101 O O . GLN A 1 133 ? 21.478 -4.254 1.681 1.00 76.31 133 GLN A O 1
ATOM 1106 N N . LYS A 1 134 ? 21.106 -2.246 2.628 1.00 77.06 134 LYS A N 1
ATOM 1107 C CA . LYS A 1 134 ? 19.660 -2.252 2.460 1.00 77.06 134 LYS A CA 1
ATOM 1108 C C . LYS A 1 134 ? 19.267 -1.201 1.439 1.00 77.06 134 LYS A C 1
ATOM 1110 O O . LYS A 1 134 ? 19.370 -0.015 1.747 1.00 77.06 134 LYS A O 1
ATOM 1115 N N . GLU A 1 135 ? 18.754 -1.630 0.295 1.00 76.88 135 GLU A N 1
ATOM 1116 C CA . GLU A 1 135 ? 18.335 -0.735 -0.781 1.00 76.88 135 GLU A CA 1
ATOM 1117 C C . GLU A 1 135 ? 16.840 -0.841 -1.085 1.00 76.88 135 GLU A C 1
ATOM 1119 O O . GLU A 1 135 ? 16.176 -1.817 -0.738 1.00 76.88 135 GLU A O 1
ATOM 1124 N N . ASN A 1 136 ? 16.304 0.200 -1.724 1.00 77.50 136 ASN A N 1
ATOM 1125 C CA . ASN A 1 136 ? 14.950 0.227 -2.265 1.00 77.50 136 ASN A CA 1
ATOM 1126 C C . ASN A 1 136 ? 15.028 0.382 -3.782 1.00 77.50 136 ASN A C 1
ATOM 1128 O O . ASN A 1 136 ? 15.220 1.497 -4.271 1.00 77.50 136 ASN A O 1
ATOM 1132 N N . HIS A 1 137 ? 14.803 -0.700 -4.529 1.00 78.31 137 HIS A N 1
ATOM 1133 C CA . HIS A 1 137 ? 14.710 -0.625 -5.986 1.00 78.31 137 HIS A CA 1
ATOM 1134 C C . HIS A 1 137 ? 13.340 -0.096 -6.393 1.00 78.31 137 HIS A C 1
ATOM 1136 O O . HIS A 1 137 ? 12.384 -0.859 -6.557 1.00 78.31 137 HIS A O 1
ATOM 1142 N N . LEU A 1 138 ? 13.248 1.228 -6.524 1.00 78.25 138 LEU A N 1
ATOM 1143 C CA . LEU A 1 138 ? 12.075 1.939 -7.022 1.00 78.25 138 LEU A CA 1
ATOM 1144 C C . LEU A 1 138 ? 12.206 2.178 -8.531 1.00 78.25 138 LEU A C 1
ATOM 1146 O O . LEU A 1 138 ? 12.979 3.021 -8.976 1.00 78.25 138 LEU A O 1
ATOM 1150 N N . SER A 1 139 ? 11.398 1.475 -9.315 1.00 76.94 139 SER A N 1
ATOM 1151 C CA . SER A 1 139 ? 11.126 1.811 -10.709 1.00 76.94 139 SER A CA 1
ATOM 1152 C C . SER A 1 139 ? 9.825 2.594 -10.769 1.00 76.94 139 SER A C 1
ATOM 1154 O O . SER A 1 139 ? 8.754 2.029 -10.564 1.00 76.94 139 SER A O 1
ATOM 1156 N N . HIS A 1 140 ? 9.916 3.895 -11.020 1.00 78.44 140 HIS A N 1
ATOM 1157 C CA . HIS A 1 140 ? 8.769 4.784 -11.162 1.00 78.44 140 HIS A CA 1
ATOM 1158 C C . HIS A 1 140 ? 8.797 5.370 -12.573 1.00 78.44 140 HIS A C 1
ATOM 1160 O O . HIS A 1 140 ? 9.726 6.092 -12.929 1.00 78.44 140 HIS A O 1
ATOM 1166 N N . ASN A 1 141 ? 7.806 5.013 -13.389 1.00 74.19 141 ASN A N 1
ATOM 1167 C CA . ASN A 1 141 ? 7.733 5.416 -14.787 1.00 74.19 141 ASN A CA 1
ATOM 1168 C C . ASN A 1 141 ? 6.340 5.949 -15.087 1.00 74.19 141 ASN A C 1
ATOM 1170 O O . ASN A 1 141 ? 5.337 5.344 -14.711 1.00 74.19 141 ASN A O 1
ATOM 1174 N N . TYR A 1 142 ? 6.306 7.041 -15.835 1.00 72.94 142 TYR A N 1
ATOM 1175 C CA . TYR A 1 142 ? 5.087 7.552 -16.429 1.00 72.94 142 TYR A CA 1
ATOM 1176 C C . TYR A 1 142 ? 5.060 7.154 -17.897 1.00 72.94 142 TYR A C 1
ATOM 1178 O O . TYR A 1 142 ? 5.944 7.520 -18.671 1.00 72.94 142 TYR A O 1
ATOM 1186 N N . LEU A 1 143 ? 4.060 6.362 -18.255 1.00 71.56 143 LEU A N 1
ATOM 1187 C CA . LEU A 1 143 ? 3.903 5.757 -19.566 1.00 71.56 143 LEU A CA 1
ATOM 1188 C C . LEU A 1 143 ? 2.766 6.450 -20.322 1.00 71.56 143 LEU A C 1
ATOM 1190 O O . LEU A 1 143 ? 1.792 6.863 -19.691 1.00 71.56 143 LEU A O 1
ATOM 1194 N N . PRO A 1 144 ? 2.832 6.564 -21.658 1.00 67.88 144 PRO A N 1
ATOM 1195 C CA . PRO A 1 144 ? 1.678 6.9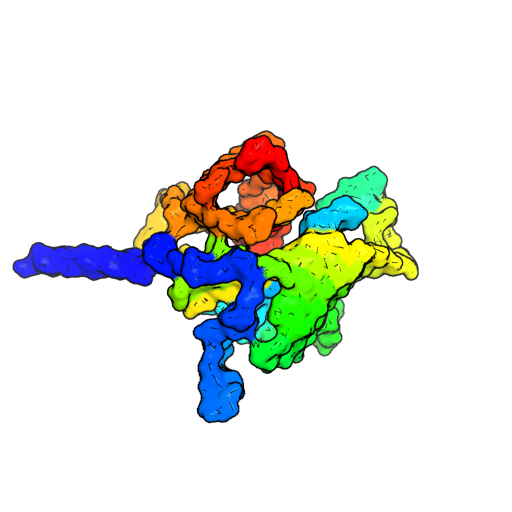73 -22.443 1.00 67.88 144 PRO A CA 1
ATOM 1196 C C . PRO A 1 144 ? 0.494 6.041 -22.183 1.00 67.88 144 PRO A C 1
ATOM 1198 O O . PRO A 1 144 ? 0.648 4.827 -22.052 1.00 67.88 144 PRO A O 1
ATOM 1201 N N . LYS A 1 145 ? -0.709 6.606 -22.174 1.00 62.25 145 LYS A N 1
ATOM 1202 C CA . LYS A 1 145 ? -1.962 5.886 -21.931 1.00 62.25 145 LYS A CA 1
ATOM 1203 C C . LYS A 1 145 ? -2.315 4.828 -22.985 1.00 62.25 145 LYS A C 1
ATOM 1205 O O . LYS A 1 145 ? -3.243 4.054 -22.761 1.00 62.25 145 LYS A O 1
ATOM 1210 N N . GLU A 1 146 ? -1.567 4.748 -24.087 1.00 63.09 146 GLU A N 1
ATOM 1211 C CA . GLU A 1 146 ? -1.607 3.671 -25.092 1.00 63.09 146 GLU A CA 1
ATOM 1212 C C . GLU A 1 146 ? -1.142 2.310 -24.520 1.00 63.09 146 GLU A C 1
ATOM 1214 O O . GLU A 1 146 ? -0.229 1.669 -25.040 1.00 63.09 146 GLU A O 1
ATOM 1219 N N . THR A 1 147 ? -1.742 1.880 -23.414 1.00 61.03 147 THR A N 1
ATOM 1220 C CA . THR A 1 147 ? -1.592 0.539 -22.851 1.00 61.03 147 THR A CA 1
ATOM 1221 C C . THR A 1 147 ? -2.620 -0.386 -23.499 1.00 61.03 147 THR A C 1
ATOM 1223 O O . THR A 1 147 ? -3.731 0.043 -23.824 1.00 61.03 147 THR A O 1
ATOM 1226 N N . ASP A 1 148 ? -2.267 -1.659 -23.683 1.00 62.12 148 ASP A N 1
ATOM 1227 C CA . ASP A 1 148 ? -3.162 -2.683 -24.233 1.00 62.12 148 ASP A CA 1
ATOM 1228 C C . ASP A 1 148 ? -4.162 -3.123 -23.149 1.00 62.12 148 ASP A C 1
ATOM 1230 O O . ASP A 1 148 ? -4.093 -4.230 -22.608 1.00 62.12 148 ASP A O 1
ATOM 1234 N N . LEU A 1 149 ? -5.058 -2.208 -22.772 1.00 60.56 149 LEU A N 1
ATOM 1235 C CA . LEU A 1 149 ? -6.077 -2.392 -21.746 1.00 60.56 149 LEU A CA 1
ATOM 1236 C C . LEU A 1 149 ? -7.352 -2.973 -22.366 1.00 60.56 149 LEU A C 1
ATOM 1238 O O . LEU A 1 149 ? -8.157 -2.259 -22.964 1.00 60.56 149 LEU A O 1
ATOM 1242 N N . ILE A 1 150 ? -7.571 -4.273 -22.182 1.00 58.03 150 ILE A N 1
ATOM 1243 C CA . ILE A 1 150 ? -8.820 -4.948 -22.534 1.00 58.03 150 ILE A CA 1
ATOM 1244 C C . ILE A 1 150 ? -9.608 -5.187 -21.246 1.00 58.03 150 ILE A C 1
ATOM 1246 O O . ILE A 1 150 ? -9.268 -6.041 -20.428 1.00 58.03 150 ILE A O 1
ATOM 1250 N N . MET A 1 151 ? -10.699 -4.440 -21.075 1.00 53.09 151 MET A N 1
ATOM 1251 C CA . MET A 1 151 ? -11.602 -4.591 -19.933 1.00 53.09 151 MET A CA 1
ATOM 1252 C C . MET A 1 151 ? -12.945 -5.162 -20.375 1.00 53.09 151 MET A C 1
ATOM 1254 O O . MET A 1 151 ? -13.614 -4.617 -21.253 1.00 53.09 151 MET A O 1
ATOM 1258 N N . LYS A 1 152 ? -13.361 -6.244 -19.721 1.00 57.97 152 LYS A N 1
ATOM 1259 C CA . LYS A 1 152 ? -14.733 -6.760 -19.747 1.00 57.97 152 LYS A CA 1
ATOM 1260 C C . LYS A 1 152 ? -15.350 -6.578 -18.367 1.00 57.97 152 LYS A C 1
ATOM 1262 O O . LYS A 1 152 ? -14.641 -6.435 -17.378 1.00 57.97 152 LYS A O 1
ATOM 1267 N N . SER A 1 153 ? -16.675 -6.662 -18.283 1.00 55.88 153 SER A N 1
ATOM 1268 C CA . SER A 1 153 ? -17.419 -6.541 -17.018 1.00 55.88 153 SER A CA 1
ATOM 1269 C C . SER A 1 153 ? -16.942 -7.480 -15.908 1.00 55.88 153 SER A C 1
ATOM 1271 O O . SER A 1 153 ? -17.167 -7.195 -14.740 1.00 55.88 153 SER A O 1
ATOM 1273 N N . ASN A 1 154 ? -16.308 -8.594 -16.269 1.00 60.19 154 ASN A N 1
ATOM 1274 C CA . ASN A 1 154 ? -15.830 -9.627 -15.360 1.00 60.19 154 ASN A CA 1
ATOM 1275 C C . ASN A 1 154 ? -14.340 -9.951 -15.528 1.00 60.19 154 ASN A C 1
ATOM 1277 O O . ASN A 1 154 ? -13.870 -10.900 -14.911 1.00 60.19 154 ASN A O 1
ATOM 1281 N N . GLN A 1 155 ? -13.607 -9.242 -16.388 1.00 70.06 155 GLN A N 1
ATOM 1282 C CA . GLN A 1 155 ? -12.232 -9.603 -16.718 1.00 70.06 155 GLN A CA 1
ATOM 1283 C C . GLN A 1 155 ? -11.386 -8.357 -16.951 1.00 70.06 155 GLN A C 1
ATOM 1285 O O . GLN A 1 155 ? -11.760 -7.474 -17.722 1.00 70.06 155 GLN A O 1
ATOM 1290 N N . LEU A 1 156 ? -10.220 -8.337 -16.321 1.00 74.19 156 LEU A N 1
ATOM 1291 C CA . LEU A 1 156 ? -9.147 -7.397 -16.588 1.00 74.19 156 LEU A CA 1
ATOM 1292 C C . LEU A 1 156 ? -8.068 -8.126 -17.392 1.00 74.19 156 LEU A C 1
ATOM 1294 O O . LEU A 1 156 ? -7.717 -9.257 -17.058 1.00 74.19 156 LEU A O 1
ATOM 1298 N N . ASP A 1 157 ? -7.553 -7.502 -18.444 1.00 80.56 157 ASP A N 1
ATOM 1299 C CA . ASP A 1 157 ? -6.344 -7.937 -19.141 1.00 80.56 157 ASP A CA 1
ATOM 1300 C C . ASP A 1 157 ? -5.607 -6.704 -19.670 1.00 80.56 157 ASP A C 1
ATOM 1302 O O . ASP A 1 157 ? -6.055 -6.058 -20.615 1.00 80.56 157 ASP A O 1
ATOM 1306 N N . VAL A 1 158 ? -4.517 -6.335 -19.005 1.00 76.94 158 VAL A N 1
ATOM 1307 C CA . VAL A 1 158 ? -3.749 -5.115 -19.270 1.00 76.94 158 VAL A CA 1
ATOM 1308 C C . VAL A 1 158 ? -2.317 -5.498 -19.535 1.00 76.94 158 VAL A C 1
ATOM 1310 O O . VAL A 1 158 ? -1.650 -5.958 -18.613 1.00 76.94 158 VAL A O 1
ATOM 1313 N N . ALA A 1 159 ? -1.820 -5.276 -20.747 1.00 82.44 159 ALA A N 1
ATOM 1314 C CA . ALA A 1 159 ? -0.383 -5.275 -20.996 1.00 82.44 159 ALA A CA 1
ATOM 1315 C C . ALA A 1 159 ? 0.177 -3.856 -20.822 1.00 82.44 159 ALA A C 1
ATOM 1317 O O . ALA A 1 159 ? -0.354 -2.877 -21.346 1.00 82.44 159 ALA A O 1
ATOM 1318 N N . ILE A 1 160 ? 1.259 -3.760 -20.054 1.00 79.31 160 ILE A N 1
ATOM 1319 C CA . ILE A 1 160 ? 1.940 -2.512 -19.728 1.00 79.31 160 ILE A CA 1
ATOM 1320 C C . ILE A 1 160 ? 3.223 -2.496 -20.550 1.00 79.31 160 ILE A C 1
ATOM 1322 O O . ILE A 1 160 ? 4.130 -3.298 -20.318 1.00 79.31 160 ILE A O 1
ATOM 1326 N N . THR A 1 161 ? 3.294 -1.596 -21.523 1.00 78.88 161 THR A N 1
ATOM 1327 C CA . THR A 1 161 ? 4.483 -1.382 -22.351 1.00 78.88 161 THR A CA 1
ATOM 1328 C C . THR A 1 161 ? 4.918 0.064 -22.236 1.00 78.88 161 THR A C 1
ATOM 1330 O O . THR A 1 161 ? 4.079 0.962 -22.258 1.00 78.88 161 THR A O 1
ATOM 1333 N N . GLY A 1 162 ? 6.218 0.286 -22.144 1.00 74.94 162 GLY A N 1
ATOM 1334 C CA . GLY A 1 162 ? 6.808 1.609 -22.036 1.00 74.94 162 GLY A CA 1
ATOM 1335 C C . GLY A 1 162 ? 8.002 1.744 -22.953 1.00 74.94 162 GLY A C 1
ATOM 1336 O O . GLY A 1 162 ? 8.419 0.782 -23.588 1.00 74.94 162 GLY A O 1
ATOM 1337 N N . THR A 1 163 ? 8.539 2.946 -23.043 1.00 74.88 163 THR A N 1
ATOM 1338 C CA . THR A 1 163 ? 9.791 3.210 -23.745 1.00 74.88 163 THR A CA 1
ATOM 1339 C C . THR A 1 163 ? 10.953 2.502 -23.052 1.00 74.88 163 THR A C 1
ATOM 1341 O O . THR A 1 163 ? 10.966 2.418 -21.826 1.00 74.88 163 THR A O 1
ATOM 1344 N N . LYS A 1 164 ? 11.926 1.997 -23.815 1.00 71.69 164 LYS A N 1
ATOM 1345 C CA . LYS A 1 164 ? 13.105 1.346 -23.247 1.00 71.69 164 LYS A CA 1
ATOM 1346 C C . LYS A 1 164 ? 13.906 2.304 -22.382 1.00 71.69 164 LYS A C 1
ATOM 1348 O O . LYS A 1 164 ? 14.171 3.430 -22.791 1.00 71.69 164 LYS A O 1
ATOM 1353 N N . VAL A 1 165 ? 14.437 1.806 -21.263 1.00 65.06 165 VAL A N 1
ATOM 1354 C CA . VAL A 1 165 ? 15.353 2.582 -20.397 1.00 65.06 165 VAL A CA 1
ATOM 1355 C C . VAL A 1 165 ? 16.547 3.161 -21.179 1.00 65.06 165 VAL A C 1
ATOM 1357 O O . VAL A 1 165 ? 17.041 4.237 -20.855 1.00 65.06 165 VAL A O 1
ATOM 1360 N N . ILE A 1 166 ? 17.008 2.456 -22.218 1.00 67.00 166 ILE A N 1
ATOM 1361 C CA . ILE A 1 166 ? 18.190 2.810 -23.023 1.00 67.00 166 ILE A CA 1
ATOM 1362 C C . ILE A 1 166 ? 17.874 3.451 -24.386 1.00 67.00 166 ILE A C 1
ATOM 1364 O O . ILE A 1 166 ? 18.807 3.837 -25.087 1.00 67.00 166 ILE A O 1
ATOM 1368 N N . SER A 1 167 ? 16.605 3.534 -24.800 1.00 69.56 167 SER A N 1
ATOM 1369 C CA . SER A 1 167 ? 16.233 4.070 -26.117 1.00 69.56 167 SER A CA 1
ATOM 1370 C C . SER A 1 167 ? 14.811 4.620 -26.129 1.00 69.56 167 SER A C 1
ATOM 1372 O O . SER A 1 167 ? 13.860 3.880 -25.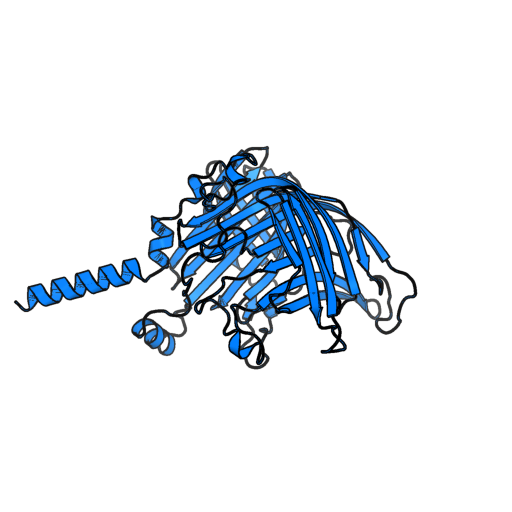883 1.00 69.56 167 SER A O 1
ATOM 1374 N N . ASP A 1 168 ? 14.675 5.891 -26.519 1.00 65.69 168 ASP A N 1
ATOM 1375 C CA . ASP A 1 168 ? 13.383 6.578 -26.625 1.00 65.69 168 ASP A CA 1
ATOM 1376 C C . ASP A 1 168 ? 12.486 6.028 -27.761 1.00 65.69 168 ASP A C 1
ATOM 1378 O O . ASP A 1 168 ? 11.274 6.251 -27.763 1.00 65.69 168 ASP A O 1
ATOM 1382 N N . GLU A 1 169 ? 13.070 5.311 -28.729 1.00 69.94 169 GLU A N 1
ATOM 1383 C CA . GLU A 1 169 ? 12.394 4.868 -29.960 1.00 69.94 169 GLU A CA 1
ATOM 1384 C C . GLU A 1 169 ? 11.824 3.443 -29.874 1.00 69.94 169 GLU A C 1
ATOM 1386 O O . GLU A 1 169 ? 10.946 3.070 -30.655 1.00 69.94 169 GLU A O 1
ATOM 1391 N N . GLU A 1 170 ? 12.293 2.635 -28.923 1.00 74.56 170 GLU A N 1
ATOM 1392 C CA . GLU A 1 170 ? 11.889 1.236 -28.781 1.00 74.56 170 GLU A CA 1
ATOM 1393 C C . GLU A 1 170 ? 10.986 1.044 -27.561 1.00 74.56 170 GLU A C 1
ATOM 1395 O O . GLU A 1 170 ? 11.270 1.555 -26.481 1.00 74.56 170 GLU A O 1
ATOM 1400 N N . LYS A 1 171 ? 9.910 0.262 -27.710 1.00 77.12 171 LYS A N 1
ATOM 1401 C CA . LYS A 1 171 ? 9.054 -0.141 -26.585 1.00 77.12 171 LYS A CA 1
ATOM 1402 C C . LYS A 1 171 ? 9.576 -1.434 -25.936 1.00 77.12 171 LYS A C 1
ATOM 1404 O O . LYS A 1 171 ? 10.068 -2.329 -26.626 1.00 77.12 171 LYS A O 1
ATOM 1409 N N . GLU A 1 172 ? 9.426 -1.565 -24.621 1.00 81.62 172 GLU A N 1
ATOM 1410 C CA . GLU A 1 172 ? 9.644 -2.792 -23.850 1.00 81.62 172 GLU A CA 1
ATOM 1411 C C . GLU A 1 172 ? 8.461 -3.113 -22.920 1.00 81.62 172 GLU A C 1
ATOM 1413 O O . GLU A 1 172 ? 7.704 -2.214 -22.537 1.00 81.62 172 GLU A O 1
ATOM 1418 N N . PRO A 1 173 ? 8.250 -4.395 -22.568 1.00 83.25 173 PRO A N 1
ATOM 1419 C CA . PRO A 1 173 ? 7.228 -4.776 -21.604 1.00 83.25 173 PRO A CA 1
ATOM 1420 C C . PRO A 1 173 ? 7.648 -4.406 -20.176 1.00 83.25 173 PRO A C 1
ATOM 1422 O O . PRO A 1 173 ? 8.728 -4.768 -19.720 1.00 83.25 173 PRO A O 1
ATOM 1425 N N . TYR A 1 174 ? 6.739 -3.761 -19.454 1.00 83.19 174 TYR A N 1
ATOM 1426 C CA . TYR A 1 174 ? 6.847 -3.452 -18.025 1.00 83.19 174 TYR A CA 1
ATOM 1427 C C . TYR A 1 174 ? 6.020 -4.415 -17.171 1.00 83.19 174 TYR A C 1
ATOM 1429 O O . TYR A 1 174 ? 6.313 -4.618 -15.997 1.00 83.19 174 TYR A O 1
ATOM 1437 N N . GLY A 1 175 ? 4.998 -5.050 -17.744 1.00 86.00 175 GLY A N 1
ATOM 1438 C CA . GLY A 1 175 ? 4.180 -6.002 -17.008 1.00 86.00 175 GLY A CA 1
ATOM 1439 C C . GLY A 1 175 ? 2.886 -6.380 -17.709 1.00 86.00 175 GLY A C 1
ATOM 1440 O O . GLY A 1 175 ? 2.600 -5.935 -18.821 1.00 86.00 175 GLY A O 1
ATOM 1441 N N . ARG A 1 176 ? 2.094 -7.216 -17.041 1.00 86.50 176 ARG A N 1
ATOM 1442 C CA . ARG A 1 176 ? 0.735 -7.564 -17.434 1.00 86.50 176 ARG A CA 1
ATOM 1443 C C . ARG A 1 176 ? -0.101 -7.902 -16.207 1.00 86.50 176 ARG A C 1
ATOM 1445 O O . ARG A 1 176 ? 0.351 -8.642 -15.344 1.00 86.50 176 ARG A O 1
ATOM 1452 N N . ILE A 1 177 ? -1.332 -7.417 -16.150 1.00 83.81 177 ILE A N 1
ATOM 1453 C CA . ILE A 1 177 ? -2.313 -7.800 -15.130 1.00 83.81 177 ILE A CA 1
ATOM 1454 C C . ILE A 1 177 ? -3.458 -8.483 -15.856 1.00 83.81 177 ILE A C 1
ATOM 1456 O O . ILE A 1 177 ? -4.051 -7.875 -16.741 1.00 83.81 177 ILE A O 1
ATOM 1460 N N . ARG A 1 178 ? -3.793 -9.723 -15.503 1.00 85.75 178 ARG A N 1
ATOM 1461 C CA . ARG A 1 178 ? -4.914 -10.438 -16.121 1.00 85.75 178 ARG A CA 1
ATOM 1462 C C . ARG A 1 178 ? -5.717 -11.239 -15.114 1.00 85.75 178 ARG A C 1
ATOM 1464 O O . ARG A 1 178 ? -5.184 -11.673 -14.108 1.00 85.75 178 ARG A O 1
ATOM 1471 N N . GLY A 1 179 ? -6.993 -11.467 -15.379 1.00 82.19 179 GLY A N 1
ATOM 1472 C CA . GLY A 1 179 ? -7.852 -12.281 -14.520 1.00 82.19 179 GLY A CA 1
ATOM 1473 C C . GLY A 1 179 ? -9.201 -11.627 -14.290 1.00 82.19 179 GLY A C 1
ATOM 1474 O O . GLY A 1 179 ? -9.664 -10.831 -15.100 1.00 82.19 179 GLY A O 1
ATOM 1475 N N . SER A 1 180 ? -9.843 -11.974 -13.187 1.00 77.06 180 SER A N 1
ATOM 1476 C CA . SER A 1 180 ? -11.197 -11.546 -12.855 1.00 77.06 180 SER A CA 1
ATOM 1477 C C . SER A 1 180 ? -11.275 -11.309 -11.364 1.00 77.06 180 SER A C 1
ATOM 1479 O O . SER A 1 180 ? -10.933 -12.216 -10.605 1.00 77.06 180 SER A O 1
ATOM 1481 N N . TRP A 1 181 ? -11.767 -10.145 -10.940 1.00 72.69 181 TRP A N 1
ATOM 1482 C CA . TRP A 1 181 ? -11.969 -9.854 -9.523 1.00 72.69 181 TRP A CA 1
ATOM 1483 C C . TRP A 1 181 ? -12.629 -11.041 -8.795 1.00 72.69 181 TRP A C 1
ATOM 1485 O O . TRP A 1 181 ? -13.624 -11.561 -9.300 1.00 72.69 181 TRP A O 1
ATOM 1495 N N . PRO A 1 182 ? -12.102 -11.493 -7.643 1.00 73.50 182 PRO A N 1
ATOM 1496 C CA . PRO A 1 182 ? -10.968 -10.960 -6.882 1.00 73.50 182 PRO A CA 1
ATOM 1497 C C . PRO A 1 182 ? -9.639 -11.697 -7.143 1.00 73.50 182 PRO A C 1
ATOM 1499 O O . PRO A 1 182 ? -8.769 -11.707 -6.281 1.00 73.50 182 PRO A O 1
ATOM 1502 N N . ASN A 1 183 ? -9.481 -12.368 -8.282 1.00 84.69 183 ASN A N 1
ATOM 1503 C CA . ASN A 1 183 ? -8.330 -13.214 -8.597 1.00 84.69 183 ASN A CA 1
ATOM 1504 C C . ASN A 1 183 ? -7.577 -12.695 -9.825 1.00 84.69 183 ASN A C 1
ATOM 1506 O O . ASN A 1 183 ? -8.166 -12.492 -10.888 1.00 84.69 183 ASN A O 1
ATOM 1510 N N . TYR A 1 184 ? -6.262 -12.538 -9.702 1.00 85.31 184 TYR A N 1
ATOM 1511 C CA . TYR A 1 184 ? -5.440 -11.992 -10.780 1.00 85.31 184 TYR A CA 1
ATOM 1512 C C . TYR A 1 184 ? -4.132 -12.740 -10.937 1.00 85.31 184 TYR A C 1
ATOM 1514 O O . TYR A 1 184 ? -3.515 -13.145 -9.961 1.00 85.31 184 TYR A O 1
ATOM 1522 N N . GLU A 1 185 ? -3.679 -12.842 -12.171 1.00 91.31 185 GLU A N 1
ATOM 1523 C CA . GLU A 1 185 ? -2.305 -13.131 -12.528 1.00 91.31 185 GLU A CA 1
ATOM 1524 C C . GLU A 1 185 ? -1.602 -11.809 -12.835 1.00 91.31 185 GLU A C 1
ATOM 1526 O O . GLU A 1 185 ? -2.133 -10.937 -13.528 1.00 91.31 185 GLU A O 1
ATOM 1531 N N . LEU A 1 186 ? -0.406 -11.660 -12.291 1.00 88.19 186 LEU A N 1
ATOM 1532 C CA . LEU A 1 186 ? 0.332 -10.413 -12.240 1.00 88.19 186 LEU A CA 1
ATOM 1533 C C . LEU A 1 186 ? 1.750 -10.671 -12.710 1.00 88.19 186 LEU A C 1
ATOM 1535 O O . LEU A 1 186 ? 2.460 -11.489 -12.131 1.00 88.19 186 LEU A O 1
ATOM 1539 N N . GLU A 1 187 ? 2.175 -9.941 -13.723 1.00 90.69 187 GLU A N 1
ATOM 1540 C CA . GLU A 1 187 ? 3.553 -9.886 -14.172 1.00 90.69 187 GLU A CA 1
ATOM 1541 C C . GLU A 1 187 ? 4.032 -8.446 -14.076 1.00 90.69 187 GLU A C 1
ATOM 1543 O O . GLU A 1 187 ? 3.397 -7.550 -14.621 1.00 90.69 187 GLU A O 1
ATOM 1548 N N . PHE A 1 188 ? 5.160 -8.222 -13.414 1.00 87.62 188 PHE A N 1
ATOM 1549 C CA . PHE A 1 188 ? 5.754 -6.894 -13.304 1.00 87.62 188 PHE A CA 1
ATOM 1550 C C . PHE A 1 188 ? 7.259 -6.964 -13.458 1.00 87.62 188 PHE A C 1
ATOM 1552 O O . PHE A 1 188 ? 7.896 -7.934 -13.048 1.00 87.62 188 PHE A O 1
ATOM 1559 N N . ILE A 1 189 ? 7.825 -5.941 -14.078 1.00 85.88 189 ILE A N 1
ATOM 1560 C CA . ILE A 1 189 ? 9.241 -5.848 -14.390 1.00 85.88 189 ILE A CA 1
ATOM 1561 C C . ILE A 1 189 ? 9.728 -4.505 -13.854 1.00 85.88 189 ILE A C 1
ATOM 1563 O O . ILE A 1 189 ? 9.184 -3.453 -14.178 1.00 85.88 189 ILE A O 1
ATOM 1567 N N . ASN A 1 190 ? 10.768 -4.549 -13.026 1.00 82.31 190 ASN A N 1
ATOM 1568 C CA . ASN A 1 190 ? 11.615 -3.402 -12.747 1.00 82.31 190 ASN A CA 1
ATOM 1569 C C . ASN A 1 190 ? 12.778 -3.466 -13.751 1.00 82.31 190 ASN A C 1
ATOM 1571 O O . ASN A 1 190 ? 13.711 -4.241 -13.522 1.00 82.31 190 ASN A O 1
ATOM 1575 N N . PRO A 1 191 ? 12.722 -2.735 -14.881 1.00 74.06 191 PRO A N 1
ATOM 1576 C CA . PRO A 1 191 ? 13.740 -2.852 -15.920 1.00 74.06 191 PRO A CA 1
ATOM 1577 C C . PRO A 1 191 ? 15.097 -2.310 -15.463 1.00 74.06 191 PRO A C 1
ATOM 1579 O O . PRO A 1 191 ? 16.121 -2.860 -15.853 1.00 74.06 191 PRO A O 1
ATOM 1582 N N . GLN A 1 192 ? 15.125 -1.298 -14.586 1.00 73.25 192 GLN A N 1
ATOM 1583 C CA . GLN A 1 192 ? 16.366 -0.717 -14.063 1.00 73.25 192 GLN A CA 1
ATOM 1584 C C . GLN A 1 192 ? 17.164 -1.717 -13.214 1.00 73.25 192 GLN A C 1
ATOM 1586 O O . GLN A 1 192 ? 18.379 -1.816 -13.361 1.00 73.25 192 GLN A O 1
ATOM 1591 N N . ALA A 1 193 ? 16.478 -2.467 -12.350 1.00 72.75 193 ALA A N 1
ATOM 1592 C CA . ALA A 1 193 ? 17.090 -3.482 -11.491 1.00 72.75 193 ALA A CA 1
ATOM 1593 C C . ALA A 1 193 ? 17.077 -4.892 -12.116 1.00 72.75 193 ALA A C 1
ATOM 1595 O O . ALA A 1 193 ? 17.576 -5.843 -11.521 1.00 72.75 193 ALA A O 1
ATOM 1596 N N . GLU A 1 194 ? 16.481 -5.045 -13.302 1.00 79.38 194 GLU A N 1
ATOM 1597 C CA . GLU A 1 194 ? 16.264 -6.327 -13.982 1.00 79.38 194 GLU A CA 1
ATOM 1598 C C . GLU A 1 194 ? 15.563 -7.385 -13.101 1.00 79.38 194 GLU A C 1
ATOM 1600 O O . GLU A 1 194 ? 15.833 -8.589 -13.188 1.00 79.38 194 GLU A O 1
ATOM 1605 N N . ILE A 1 195 ? 14.630 -6.935 -12.257 1.00 83.62 195 ILE A N 1
ATOM 1606 C CA . ILE A 1 195 ? 13.829 -7.797 -11.382 1.00 83.62 195 ILE A CA 1
ATOM 1607 C C . ILE A 1 195 ? 12.490 -8.074 -12.061 1.00 83.62 195 ILE A C 1
ATOM 1609 O O . ILE A 1 195 ? 11.781 -7.142 -12.445 1.00 83.62 195 ILE A O 1
ATOM 1613 N N . LYS A 1 196 ? 12.115 -9.350 -12.185 1.00 89.06 196 LYS A N 1
ATOM 1614 C CA . LYS A 1 196 ? 10.798 -9.765 -12.686 1.00 89.06 196 LYS A CA 1
ATOM 1615 C C . LYS A 1 196 ? 9.990 -10.449 -11.589 1.00 89.06 196 LYS A C 1
ATOM 1617 O O . LYS A 1 196 ? 10.469 -11.356 -10.919 1.00 89.06 196 LYS A O 1
ATOM 1622 N N . LEU A 1 197 ? 8.727 -10.069 -11.481 1.00 88.94 197 LEU A N 1
ATOM 1623 C CA . LEU A 1 197 ? 7.725 -10.657 -10.609 1.00 88.94 197 LEU A CA 1
ATOM 1624 C C . LEU A 1 197 ? 6.662 -11.367 -11.449 1.00 88.94 197 LEU A C 1
ATOM 1626 O O . LEU A 1 197 ? 6.215 -10.828 -12.460 1.00 88.94 197 LEU A O 1
ATOM 1630 N N . ALA A 1 198 ? 6.256 -12.563 -11.028 1.00 92.38 198 ALA A N 1
ATOM 1631 C CA . ALA A 1 198 ? 5.117 -13.284 -11.585 1.00 92.38 198 ALA A CA 1
ATOM 1632 C C . ALA A 1 198 ? 4.310 -13.912 -10.443 1.00 92.38 198 ALA A C 1
ATOM 1634 O O . ALA A 1 198 ? 4.816 -14.803 -9.763 1.00 92.38 198 ALA A O 1
ATOM 1635 N N . LEU A 1 199 ? 3.080 -13.453 -10.217 1.00 91.00 199 LEU A N 1
ATOM 1636 C CA . LEU A 1 199 ? 2.246 -13.843 -9.080 1.00 91.00 199 LEU A CA 1
ATOM 1637 C C . LEU A 1 199 ? 0.825 -14.188 -9.507 1.00 91.00 199 LEU A C 1
ATOM 1639 O O . LEU A 1 199 ? 0.249 -13.523 -10.358 1.00 91.00 199 LEU A O 1
ATOM 1643 N N . ASN A 1 200 ? 0.231 -15.155 -8.822 1.00 92.62 200 ASN A N 1
ATOM 1644 C CA . ASN A 1 200 ? -1.205 -15.378 -8.790 1.00 92.62 200 ASN A CA 1
ATOM 1645 C C . ASN A 1 200 ? -1.737 -14.882 -7.449 1.00 92.62 200 ASN A C 1
ATOM 1647 O O . ASN A 1 200 ? -1.284 -15.327 -6.398 1.00 92.62 200 ASN A O 1
ATOM 1651 N N . TYR A 1 201 ? -2.694 -13.968 -7.488 1.00 89.38 201 TYR A N 1
ATOM 1652 C CA . TYR A 1 201 ? -3.429 -13.458 -6.346 1.00 89.38 201 TYR A CA 1
ATOM 1653 C C . TYR A 1 201 ? -4.794 -14.133 -6.260 1.00 89.38 201 TYR A C 1
ATOM 1655 O O . TYR A 1 201 ? -5.537 -14.178 -7.243 1.00 89.38 201 TYR A O 1
ATOM 1663 N N . LYS A 1 202 ? -5.142 -14.594 -5.060 1.00 89.94 202 LYS A N 1
ATOM 1664 C CA . LYS A 1 202 ? -6.470 -15.087 -4.708 1.00 89.94 202 LYS A CA 1
ATOM 1665 C C . LYS A 1 202 ? -7.030 -14.270 -3.551 1.00 89.94 202 LYS A C 1
ATOM 1667 O O . LYS A 1 202 ? -6.546 -14.398 -2.425 1.00 89.94 202 LYS A O 1
ATOM 1672 N N . GLY A 1 203 ? -8.041 -13.448 -3.818 1.00 84.88 203 GLY A N 1
ATOM 1673 C CA . GLY A 1 203 ? -8.705 -12.652 -2.788 1.00 84.88 203 GLY A CA 1
ATOM 1674 C C . GLY A 1 203 ? -9.517 -13.496 -1.805 1.00 84.88 203 GLY A C 1
ATOM 1675 O O . GLY A 1 203 ? -10.133 -14.494 -2.175 1.00 84.88 203 GLY A O 1
ATOM 1676 N N . GLU A 1 204 ? -9.519 -13.073 -0.541 1.00 82.19 204 GLU A N 1
ATOM 1677 C CA . GLU A 1 204 ? -10.243 -13.725 0.556 1.00 82.19 204 GLU A CA 1
ATOM 1678 C C . GLU A 1 204 ? -11.239 -12.765 1.223 1.00 82.19 204 GLU A C 1
ATOM 1680 O O . GLU A 1 204 ? -12.423 -13.080 1.316 1.00 82.19 204 GLU A O 1
ATOM 1685 N N . ASN A 1 205 ? -10.784 -11.583 1.658 1.00 76.38 205 ASN A N 1
ATOM 1686 C CA . ASN A 1 205 ? -11.588 -10.652 2.460 1.00 76.38 205 ASN A CA 1
ATOM 1687 C C . ASN A 1 205 ? -11.352 -9.202 2.040 1.00 76.38 205 ASN A C 1
ATOM 1689 O O . ASN A 1 205 ? -10.231 -8.846 1.687 1.00 76.38 205 ASN A O 1
ATOM 1693 N N . VAL A 1 206 ? -12.367 -8.341 2.149 1.00 74.88 206 VAL A N 1
ATOM 1694 C CA . VAL A 1 206 ? -12.240 -6.902 1.863 1.00 74.88 206 VAL A CA 1
ATOM 1695 C C . VAL A 1 206 ? -12.378 -6.093 3.135 1.00 74.88 206 VAL A C 1
ATOM 1697 O O . VAL A 1 206 ? -13.359 -6.201 3.862 1.00 74.88 206 VAL A O 1
ATOM 1700 N N . VAL A 1 207 ? -11.417 -5.208 3.357 1.00 73.50 207 VAL A N 1
ATOM 1701 C CA . VAL A 1 207 ? -11.473 -4.193 4.400 1.00 73.50 207 VAL A CA 1
ATOM 1702 C C . VAL A 1 207 ? -11.675 -2.852 3.716 1.00 73.50 207 VAL A C 1
ATOM 1704 O O . VAL A 1 207 ? -10.763 -2.312 3.090 1.00 73.50 207 VAL A O 1
ATOM 1707 N N . TRP A 1 208 ? -12.878 -2.301 3.855 1.00 72.38 208 TRP A N 1
ATOM 1708 C CA . TRP A 1 208 ? -13.147 -0.908 3.520 1.00 72.38 208 TRP A CA 1
ATOM 1709 C C . TRP A 1 208 ? -12.664 -0.044 4.672 1.00 72.38 208 TRP A C 1
ATOM 1711 O O . TRP A 1 208 ? -13.080 -0.217 5.821 1.00 72.38 208 TRP A O 1
ATOM 1721 N N . TRP A 1 209 ? -11.771 0.884 4.369 1.00 65.62 209 TRP A N 1
ATOM 1722 C CA . TRP A 1 209 ? -11.209 1.783 5.373 1.00 65.62 209 TRP A CA 1
ATOM 1723 C C . TRP A 1 209 ? -11.255 3.244 4.920 1.00 65.62 209 TRP A C 1
ATOM 1725 O O . TRP A 1 209 ? -11.067 4.136 5.756 1.00 65.62 209 TRP A O 1
ATOM 1735 N N . ALA A 1 210 ? -11.636 3.499 3.657 1.00 63.72 210 ALA A N 1
ATOM 1736 C CA . ALA A 1 210 ? -12.164 4.774 3.192 1.00 63.72 210 ALA A CA 1
ATOM 1737 C C . ALA A 1 210 ? -13.316 4.650 2.202 1.00 63.72 210 ALA A C 1
ATOM 1739 O O . ALA A 1 210 ? -13.152 4.069 1.149 1.00 63.72 210 ALA A O 1
ATOM 1740 N N . ASP A 1 211 ? -14.476 5.248 2.473 1.00 59.78 211 ASP A N 1
ATOM 1741 C CA . ASP A 1 211 ? -15.506 5.386 1.440 1.00 59.78 211 ASP A CA 1
ATOM 1742 C C . ASP A 1 211 ? -16.343 6.638 1.683 1.00 59.78 211 ASP A C 1
ATOM 1744 O O . ASP A 1 211 ? -17.261 6.644 2.494 1.00 59.78 211 ASP A O 1
ATOM 1748 N N . VAL A 1 212 ? -16.024 7.723 0.986 1.00 52.75 212 VAL A N 1
ATOM 1749 C CA . VAL A 1 212 ? -16.876 8.907 0.905 1.00 52.75 212 VAL A CA 1
ATOM 1750 C C . VAL A 1 212 ? -17.590 8.873 -0.448 1.00 52.75 212 VAL A C 1
ATOM 1752 O O . VAL A 1 212 ? -16.945 9.100 -1.480 1.00 52.75 212 VAL A O 1
ATOM 1755 N N . PRO A 1 213 ? -18.915 8.635 -0.461 1.00 51.72 213 PRO A N 1
ATOM 1756 C CA . PRO A 1 213 ? -19.714 8.617 -1.676 1.00 51.72 213 PRO A CA 1
ATOM 1757 C C . PRO A 1 213 ? -19.446 9.846 -2.527 1.00 51.72 213 PRO A C 1
ATOM 1759 O O . PRO A 1 213 ? -19.422 10.971 -2.027 1.00 51.72 213 PRO A O 1
ATOM 1762 N N . ASP A 1 214 ? -19.254 9.617 -3.822 1.00 48.81 214 ASP A N 1
ATOM 1763 C CA . ASP A 1 214 ? -19.072 10.671 -4.824 1.00 48.81 214 ASP A CA 1
ATOM 1764 C C . ASP A 1 214 ? -17.843 11.569 -4.609 1.00 48.81 214 ASP A C 1
ATOM 1766 O O . ASP A 1 214 ? -17.718 12.606 -5.263 1.00 48.81 214 ASP A O 1
ATOM 1770 N N . VAL A 1 215 ? -16.926 11.172 -3.718 1.00 51.88 215 VAL A N 1
ATOM 1771 C CA . VAL A 1 215 ? -15.690 11.904 -3.426 1.00 51.88 215 VAL A CA 1
ATOM 1772 C C . VAL A 1 215 ? -14.475 10.997 -3.548 1.00 51.88 215 VAL A C 1
ATOM 1774 O O . VAL A 1 215 ? -13.587 11.327 -4.327 1.00 51.88 215 VAL A O 1
ATOM 1777 N N . PHE A 1 216 ? -14.408 9.893 -2.801 1.00 58.06 216 PHE A N 1
ATOM 1778 C CA . PHE A 1 216 ? -13.179 9.105 -2.693 1.00 58.06 216 PHE A CA 1
ATOM 1779 C C . PHE A 1 216 ? -13.391 7.777 -1.964 1.00 58.06 216 PHE A C 1
ATOM 1781 O O . PHE A 1 216 ? -14.032 7.766 -0.915 1.00 58.06 216 PHE A O 1
ATOM 1788 N N . THR A 1 217 ? -12.794 6.687 -2.442 1.00 63.44 217 THR A N 1
ATOM 1789 C CA . THR A 1 217 ? -12.978 5.349 -1.864 1.00 63.44 217 THR A CA 1
ATOM 1790 C C . THR A 1 217 ? -11.682 4.530 -1.901 1.00 63.44 217 THR A C 1
ATOM 1792 O O . THR A 1 217 ? -11.080 4.425 -2.964 1.00 63.44 217 THR A O 1
ATOM 1795 N N . TYR A 1 218 ? -11.269 3.964 -0.755 1.00 73.19 218 TYR A N 1
ATOM 1796 C CA . TYR A 1 218 ? -10.144 3.037 -0.563 1.00 73.19 218 TYR A CA 1
ATOM 1797 C C . TYR A 1 218 ? -10.585 1.783 0.173 1.00 73.19 218 TYR A C 1
ATOM 1799 O O . TYR A 1 218 ? -11.240 1.823 1.226 1.00 73.19 218 TYR A O 1
ATOM 1807 N N . PHE A 1 219 ? -10.122 0.662 -0.349 1.00 74.50 219 PHE A N 1
ATOM 1808 C CA . PHE A 1 219 ? -10.211 -0.619 0.317 1.00 74.50 219 PHE A CA 1
ATOM 1809 C C . PHE A 1 219 ? -8.935 -1.420 0.091 1.00 74.50 219 PHE A C 1
ATOM 1811 O O . PHE A 1 219 ? -8.191 -1.189 -0.860 1.00 74.50 219 PHE A O 1
ATOM 1818 N N . ALA A 1 220 ? -8.715 -2.399 0.962 1.00 80.31 220 ALA A N 1
ATOM 1819 C CA . ALA A 1 220 ? -7.736 -3.451 0.749 1.00 80.31 220 ALA A CA 1
ATOM 1820 C C . ALA A 1 220 ? -8.461 -4.797 0.704 1.00 80.31 220 ALA A C 1
ATOM 1822 O O . ALA A 1 220 ? -9.179 -5.153 1.639 1.00 80.31 220 ALA A O 1
ATOM 1823 N N . ALA A 1 221 ? -8.282 -5.543 -0.379 1.00 82.31 221 ALA A N 1
ATOM 1824 C CA . ALA A 1 221 ? -8.653 -6.941 -0.457 1.00 82.31 221 ALA A CA 1
ATOM 1825 C C . ALA A 1 221 ? -7.465 -7.797 -0.035 1.00 82.31 221 ALA A C 1
ATOM 1827 O O . ALA A 1 221 ? -6.460 -7.914 -0.735 1.00 82.31 221 ALA A O 1
ATOM 1828 N N . PHE A 1 222 ? -7.572 -8.403 1.136 1.00 84.62 222 PHE A N 1
ATOM 1829 C CA . PHE A 1 222 ? -6.592 -9.347 1.641 1.00 84.62 222 PHE A CA 1
ATOM 1830 C C . PHE A 1 222 ? -6.794 -10.704 0.988 1.00 84.62 222 PHE A C 1
ATOM 1832 O O . PHE A 1 222 ? -7.923 -11.149 0.787 1.00 84.62 222 PHE A O 1
ATOM 1839 N N . GLY A 1 223 ? -5.690 -11.369 0.687 1.00 86.56 223 GLY A N 1
ATOM 1840 C CA . GLY A 1 223 ? -5.707 -12.662 0.028 1.00 86.56 223 GLY A CA 1
ATOM 1841 C C . GLY A 1 223 ? -4.365 -13.363 0.119 1.00 86.56 223 GLY A C 1
ATOM 1842 O O . GLY A 1 223 ? -3.522 -13.002 0.944 1.00 86.56 223 GLY A O 1
ATOM 1843 N N . LYS A 1 224 ? -4.180 -14.360 -0.742 1.00 88.56 224 LYS A N 1
ATOM 1844 C CA . LYS A 1 224 ? -2.944 -15.135 -0.852 1.00 88.56 224 LYS A CA 1
ATOM 1845 C C . LYS A 1 224 ? -2.307 -14.933 -2.219 1.00 88.56 224 LYS A C 1
ATOM 1847 O O . LYS A 1 224 ? -3.002 -14.855 -3.229 1.00 88.56 224 LYS A O 1
ATOM 1852 N N . PHE A 1 225 ? -0.988 -14.877 -2.223 1.00 88.50 225 PHE A N 1
ATOM 1853 C CA . PHE A 1 225 ? -0.128 -14.852 -3.385 1.00 88.50 225 PHE A CA 1
ATOM 1854 C C . PHE A 1 225 ? 0.603 -16.188 -3.520 1.00 88.50 225 PHE A C 1
ATOM 1856 O O . PHE A 1 225 ? 1.064 -16.755 -2.527 1.00 88.50 225 PHE A O 1
ATOM 1863 N N . ASP A 1 226 ? 0.717 -16.664 -4.755 1.00 91.88 226 ASP A N 1
ATOM 1864 C CA . ASP A 1 226 ? 1.546 -17.805 -5.141 1.00 91.88 226 ASP A CA 1
ATOM 1865 C C . ASP A 1 226 ? 2.256 -17.495 -6.459 1.00 91.88 226 ASP A C 1
ATOM 1867 O O . ASP A 1 226 ? 1.618 -17.131 -7.450 1.00 91.88 226 ASP A O 1
ATOM 1871 N N . GLY A 1 227 ? 3.578 -17.613 -6.489 1.00 91.56 227 GLY A N 1
ATOM 1872 C CA . GLY A 1 227 ? 4.349 -17.327 -7.689 1.00 91.56 227 GLY A CA 1
ATOM 1873 C C . GLY A 1 227 ? 5.843 -17.250 -7.435 1.00 91.56 227 GLY A C 1
ATOM 1874 O O . GLY A 1 227 ? 6.394 -18.025 -6.655 1.00 91.56 227 GLY A O 1
ATOM 1875 N N . LYS A 1 228 ? 6.521 -16.339 -8.132 1.00 91.00 228 LYS A N 1
ATOM 1876 C CA . LYS A 1 228 ? 7.974 -16.193 -8.061 1.00 91.00 228 LYS A CA 1
ATOM 1877 C C . LYS A 1 228 ? 8.457 -14.772 -8.315 1.00 91.00 228 LYS A C 1
ATOM 1879 O O . LYS A 1 228 ? 7.842 -14.012 -9.063 1.00 91.00 228 LYS A O 1
ATOM 1884 N N . ILE A 1 229 ? 9.624 -14.477 -7.760 1.00 87.44 229 ILE A N 1
ATOM 1885 C CA . ILE A 1 229 ? 10.458 -13.325 -8.102 1.00 87.44 229 ILE A CA 1
ATOM 1886 C C . ILE A 1 229 ? 11.774 -13.821 -8.698 1.00 87.44 229 ILE A C 1
ATOM 1888 O O . ILE A 1 229 ? 12.317 -14.841 -8.272 1.00 87.44 229 ILE A O 1
ATOM 1892 N N . ILE A 1 230 ? 12.236 -13.130 -9.733 1.00 88.31 230 ILE A N 1
ATOM 1893 C CA . ILE A 1 230 ? 13.413 -13.462 -10.529 1.00 88.31 230 ILE A CA 1
ATOM 1894 C C . ILE A 1 230 ? 14.354 -12.261 -10.485 1.00 88.31 230 ILE A C 1
ATOM 1896 O O . ILE A 1 230 ? 13.968 -11.171 -10.909 1.00 88.31 230 ILE A O 1
ATOM 1900 N N . TYR A 1 231 ? 15.583 -12.475 -10.029 1.00 82.88 231 TYR A N 1
ATOM 1901 C CA . TYR A 1 231 ? 16.667 -11.497 -10.083 1.00 82.88 231 TYR A CA 1
ATOM 1902 C C . TYR A 1 231 ? 17.620 -11.906 -11.192 1.00 82.88 231 TYR A C 1
ATOM 1904 O O . TYR A 1 231 ? 18.353 -12.887 -11.051 1.00 82.88 231 TYR A O 1
ATOM 1912 N N . LYS A 1 232 ? 17.626 -11.168 -12.305 1.00 77.56 232 LYS A N 1
ATOM 1913 C CA . LYS A 1 232 ? 18.504 -11.514 -13.431 1.00 77.56 232 LYS A CA 1
ATOM 1914 C C . LYS A 1 232 ? 19.984 -11.359 -13.096 1.00 77.56 232 LYS A C 1
ATOM 1916 O O . LYS A 1 232 ? 20.788 -12.160 -13.555 1.00 77.56 232 LYS A O 1
ATOM 1921 N N . ARG A 1 233 ? 20.329 -10.377 -12.259 1.00 69.62 233 ARG A N 1
ATOM 1922 C CA . ARG A 1 233 ? 21.710 -10.118 -11.818 1.00 69.62 233 ARG A CA 1
ATOM 1923 C C . ARG A 1 233 ? 22.100 -10.840 -10.521 1.00 69.62 233 ARG A C 1
ATOM 1925 O O . ARG A 1 233 ? 23.259 -10.769 -10.130 1.00 69.62 233 ARG A O 1
ATOM 1932 N N . GLY A 1 234 ? 21.164 -11.561 -9.896 1.00 62.03 234 GLY A N 1
ATOM 1933 C CA . GLY A 1 234 ? 21.334 -12.169 -8.571 1.00 62.03 234 GLY A CA 1
ATOM 1934 C C . GLY A 1 234 ? 21.355 -11.153 -7.416 1.00 62.03 234 GLY A C 1
ATOM 1935 O O . GLY A 1 234 ? 21.447 -9.950 -7.639 1.00 62.03 234 GLY A O 1
ATOM 1936 N N . THR A 1 235 ? 21.233 -11.642 -6.181 1.00 61.97 235 THR A N 1
ATOM 1937 C CA . THR A 1 235 ? 21.202 -10.860 -4.924 1.00 61.97 235 THR A CA 1
ATOM 1938 C C . THR A 1 235 ? 22.323 -11.245 -3.952 1.00 61.97 235 THR A C 1
ATOM 1940 O O . THR A 1 235 ? 22.542 -10.569 -2.951 1.00 61.97 235 THR A O 1
ATOM 1943 N N . SER A 1 236 ? 23.044 -12.339 -4.224 1.00 55.78 236 SER A N 1
ATOM 1944 C CA . SER A 1 236 ? 23.949 -12.991 -3.267 1.00 55.78 236 SER A CA 1
ATOM 1945 C C . SER A 1 236 ? 25.448 -12.712 -3.471 1.00 55.78 236 SER A C 1
ATOM 1947 O O . SER A 1 236 ? 26.277 -13.377 -2.852 1.00 55.78 236 SER A O 1
ATOM 1949 N N . ASN A 1 237 ? 25.820 -11.769 -4.340 1.00 54.88 237 ASN A N 1
ATOM 1950 C CA . ASN A 1 237 ? 27.212 -11.565 -4.743 1.00 54.88 237 ASN A CA 1
ATOM 1951 C C . ASN A 1 237 ? 27.908 -10.485 -3.905 1.00 54.88 237 ASN A C 1
ATOM 1953 O O . ASN A 1 237 ? 27.338 -9.422 -3.721 1.00 54.88 237 ASN A O 1
ATOM 1957 N N . ASP A 1 238 ? 29.149 -10.749 -3.485 1.00 51.03 238 ASP A N 1
ATOM 1958 C CA . ASP A 1 238 ? 30.005 -9.839 -2.710 1.00 51.03 238 ASP A CA 1
ATOM 1959 C C . ASP A 1 238 ? 30.579 -8.661 -3.539 1.00 51.03 238 ASP A C 1
ATOM 1961 O O . ASP A 1 238 ? 31.067 -7.685 -2.961 1.00 51.03 238 ASP A O 1
ATOM 1965 N N . ASP A 1 239 ? 30.558 -8.758 -4.880 1.00 50.28 239 ASP A N 1
ATOM 1966 C CA . ASP A 1 239 ? 31.083 -7.758 -5.828 1.00 50.28 239 ASP A CA 1
ATOM 1967 C C . ASP A 1 239 ? 29.969 -7.194 -6.734 1.00 50.28 239 ASP A C 1
ATOM 1969 O O . ASP A 1 239 ? 29.540 -7.843 -7.696 1.00 50.28 239 ASP A O 1
ATOM 1973 N N . ALA A 1 240 ? 29.537 -5.959 -6.447 1.00 42.88 240 ALA A N 1
ATOM 1974 C CA . ALA A 1 240 ? 28.466 -5.239 -7.146 1.00 42.88 240 ALA A CA 1
ATOM 1975 C C . ALA A 1 240 ? 28.768 -4.914 -8.626 1.00 42.88 240 ALA A C 1
ATOM 1977 O O . ALA A 1 240 ? 27.875 -4.504 -9.370 1.00 42.88 240 ALA A O 1
ATOM 1978 N N . HIS A 1 241 ? 30.011 -5.092 -9.086 1.00 44.25 241 HIS A N 1
ATOM 1979 C CA . HIS A 1 241 ? 30.411 -4.823 -10.472 1.00 44.25 241 HIS A CA 1
ATOM 1980 C C . HIS A 1 241 ? 30.449 -6.075 -11.354 1.00 44.25 241 HIS A C 1
ATOM 1982 O O . HIS A 1 241 ? 30.661 -5.976 -12.567 1.00 44.25 241 HIS A O 1
ATOM 1988 N N . LYS A 1 242 ? 30.235 -7.260 -10.775 1.00 46.12 242 LYS A N 1
ATOM 1989 C CA . LYS A 1 242 ? 30.314 -8.529 -11.494 1.00 46.12 242 LYS A CA 1
ATOM 1990 C C . LYS A 1 242 ? 28.927 -8.964 -11.971 1.00 46.12 242 LYS A C 1
ATOM 1992 O O . LYS A 1 242 ? 28.082 -9.373 -11.180 1.00 46.12 242 LYS A O 1
ATOM 1997 N N . LEU A 1 243 ? 28.711 -8.903 -13.287 1.00 46.88 243 LEU A N 1
ATOM 1998 C CA . LEU A 1 243 ? 27.515 -9.453 -13.933 1.00 46.88 243 LEU A CA 1
ATOM 1999 C C . LEU A 1 243 ? 27.497 -10.979 -13.751 1.00 46.88 243 LEU A C 1
ATOM 2001 O O . LEU A 1 243 ? 28.458 -11.664 -14.105 1.00 46.88 243 LEU A O 1
ATOM 2005 N N . MET A 1 244 ? 26.425 -11.504 -13.162 1.00 53.88 244 MET A N 1
ATOM 2006 C CA . MET A 1 244 ? 26.218 -12.941 -12.986 1.00 53.88 244 MET A CA 1
ATOM 2007 C C . MET A 1 244 ? 25.628 -13.571 -14.253 1.00 53.88 244 MET A C 1
ATOM 2009 O O . MET A 1 244 ? 24.719 -13.015 -14.860 1.00 53.88 244 MET A O 1
ATOM 2013 N N . ASP A 1 245 ? 26.079 -14.781 -14.592 1.00 53.66 245 ASP A N 1
ATOM 2014 C CA . ASP A 1 245 ? 25.519 -15.587 -15.692 1.00 53.66 245 ASP A CA 1
ATOM 2015 C C . ASP A 1 245 ? 24.248 -16.372 -15.292 1.00 53.66 245 ASP A C 1
ATOM 2017 O O . ASP A 1 245 ? 23.688 -17.105 -16.110 1.00 53.66 245 ASP A O 1
ATOM 2021 N N . LYS A 1 246 ? 23.803 -16.304 -14.026 1.00 65.56 246 LYS A N 1
ATOM 2022 C CA . LYS A 1 246 ? 22.698 -17.129 -13.509 1.00 65.56 246 LYS A CA 1
ATOM 2023 C C . LYS A 1 246 ? 21.612 -16.295 -12.845 1.00 65.56 246 LYS A C 1
ATOM 2025 O O . LYS A 1 246 ? 21.858 -15.640 -11.838 1.00 65.56 246 LYS A O 1
ATOM 2030 N N . GLU A 1 247 ? 20.403 -16.415 -13.385 1.00 77.88 247 GLU A N 1
ATOM 2031 C CA . GLU A 1 247 ? 19.179 -15.894 -12.781 1.00 77.88 247 GLU A CA 1
ATOM 2032 C C . GLU A 1 247 ? 18.910 -16.582 -11.429 1.00 77.88 247 GLU A C 1
ATOM 2034 O O . GLU A 1 247 ? 18.944 -17.813 -11.327 1.00 77.88 247 GLU A O 1
ATOM 2039 N N . GLU A 1 248 ? 18.603 -15.797 -10.395 1.00 82.06 248 GLU A N 1
ATOM 2040 C CA . GLU A 1 248 ? 18.118 -16.307 -9.109 1.00 82.06 248 GLU A CA 1
ATOM 2041 C C . GLU A 1 248 ? 16.590 -16.256 -9.077 1.00 82.06 248 GLU A C 1
ATOM 2043 O O . GLU A 1 248 ? 15.986 -15.219 -9.353 1.00 82.06 248 GLU A O 1
ATOM 2048 N N . VAL A 1 249 ? 15.952 -17.374 -8.727 1.00 85.38 249 VAL A N 1
ATOM 2049 C CA . VAL A 1 249 ? 14.490 -17.494 -8.677 1.00 85.38 249 VAL A CA 1
ATOM 2050 C C . VAL A 1 249 ? 14.058 -17.904 -7.279 1.00 85.38 249 VAL A C 1
ATOM 2052 O O . VAL A 1 249 ? 14.448 -18.966 -6.796 1.00 85.38 249 VAL A O 1
ATOM 2055 N N . TYR A 1 250 ? 13.192 -17.103 -6.665 1.00 84.56 250 TYR A N 1
ATOM 2056 C CA . TYR A 1 250 ? 12.600 -17.396 -5.364 1.00 84.56 250 TYR A CA 1
ATOM 2057 C C . TYR A 1 250 ? 11.099 -17.614 -5.513 1.00 84.56 250 TYR A C 1
ATOM 2059 O O . TYR A 1 250 ? 10.420 -16.849 -6.199 1.00 84.56 250 TYR A O 1
ATOM 2067 N N . SER A 1 251 ? 10.579 -18.662 -4.872 1.00 86.75 251 SER A N 1
ATOM 2068 C CA . SER A 1 251 ? 9.135 -18.887 -4.772 1.00 86.75 251 SER A CA 1
ATOM 2069 C C . SER A 1 251 ? 8.551 -17.894 -3.780 1.00 86.75 251 SER A C 1
ATOM 2071 O O . SER A 1 251 ? 9.068 -17.768 -2.680 1.00 86.75 251 SER A O 1
ATOM 2073 N N . ILE A 1 252 ? 7.454 -17.247 -4.152 1.00 85.19 252 ILE A N 1
ATOM 2074 C CA . ILE A 1 252 ? 6.679 -16.375 -3.272 1.00 85.19 252 ILE A CA 1
ATOM 2075 C C . ILE A 1 252 ? 5.427 -17.130 -2.872 1.00 85.19 252 ILE A C 1
ATOM 2077 O O . ILE A 1 252 ? 4.659 -17.527 -3.752 1.00 85.19 252 ILE A O 1
ATOM 2081 N N . LYS A 1 253 ? 5.210 -17.310 -1.568 1.00 86.31 253 LYS A N 1
ATOM 2082 C CA . LYS A 1 253 ? 3.960 -17.864 -1.048 1.00 86.31 253 LYS A CA 1
ATOM 2083 C C . LYS A 1 253 ? 3.566 -17.168 0.233 1.00 86.31 253 LYS A C 1
ATOM 2085 O O . LYS A 1 253 ? 4.290 -17.230 1.217 1.00 86.31 253 LYS A O 1
ATOM 2090 N N . GLY A 1 254 ? 2.364 -16.608 0.244 1.00 85.44 254 GLY A N 1
ATOM 2091 C CA . GLY A 1 254 ? 1.817 -16.087 1.481 1.00 85.44 254 GLY A CA 1
ATOM 2092 C C . GLY A 1 254 ? 0.737 -15.041 1.299 1.00 85.44 254 GLY A C 1
ATOM 2093 O O . GLY A 1 254 ? 0.154 -14.866 0.239 1.00 85.44 254 GLY A O 1
ATOM 2094 N N . SER A 1 255 ? 0.394 -14.409 2.396 1.00 85.81 255 SER A N 1
ATOM 2095 C CA . SER A 1 255 ? -0.598 -13.367 2.554 1.00 85.81 255 SER A CA 1
ATOM 2096 C C . SER A 1 255 ? -0.113 -12.050 1.985 1.00 85.81 255 SER A C 1
ATOM 2098 O O . SER A 1 255 ? 1.021 -11.609 2.157 1.00 85.81 255 SER A O 1
ATOM 2100 N N . GLY A 1 256 ? -1.052 -11.358 1.373 1.00 86.19 256 GLY A N 1
ATOM 2101 C CA . GLY A 1 256 ? -0.842 -10.009 0.915 1.00 86.19 256 GLY A CA 1
ATOM 2102 C C . GLY A 1 256 ? -2.167 -9.308 0.712 1.00 86.19 256 GLY A C 1
ATOM 2103 O O . GLY A 1 256 ? -3.226 -9.800 1.124 1.00 86.19 256 GLY A O 1
ATOM 2104 N N . CYS A 1 257 ? -2.121 -8.151 0.074 1.00 83.38 257 CYS A N 1
ATOM 2105 C CA . CYS A 1 257 ? -3.340 -7.468 -0.308 1.00 83.38 257 CYS A CA 1
ATOM 2106 C C . CYS A 1 257 ? -3.242 -6.815 -1.675 1.00 83.38 257 CYS A C 1
ATOM 2108 O O . CYS A 1 257 ? -2.168 -6.437 -2.143 1.00 83.38 257 CYS A O 1
ATOM 2110 N N . PHE A 1 258 ? -4.415 -6.717 -2.280 1.00 79.00 258 PHE A N 1
ATOM 2111 C CA . PHE A 1 258 ? -4.716 -5.831 -3.373 1.00 79.00 258 PHE A CA 1
ATOM 2112 C C . PHE A 1 258 ? -5.389 -4.583 -2.796 1.00 79.00 258 PHE A C 1
ATOM 2114 O O . PHE A 1 258 ? -6.502 -4.672 -2.278 1.00 79.00 258 PHE A O 1
ATOM 2121 N N . GLU A 1 259 ? -4.731 -3.434 -2.837 1.00 77.12 259 GLU A N 1
ATOM 2122 C CA . GLU A 1 259 ? -5.335 -2.156 -2.462 1.00 77.12 259 GLU A CA 1
ATOM 2123 C C . GLU A 1 259 ? -5.872 -1.466 -3.714 1.00 77.12 259 GLU A C 1
ATOM 2125 O O . GLU A 1 259 ? -5.228 -1.473 -4.762 1.00 77.12 259 GLU A O 1
ATOM 2130 N N . HIS A 1 260 ? -7.057 -0.873 -3.575 1.00 70.12 260 HIS A N 1
ATOM 2131 C CA . HIS A 1 260 ? -7.683 -0.056 -4.601 1.00 70.12 260 HIS A CA 1
ATOM 2132 C C . HIS A 1 260 ? -8.116 1.279 -4.015 1.00 70.12 260 HIS A C 1
ATOM 2134 O O . HIS A 1 260 ? -8.856 1.314 -3.031 1.00 70.12 260 HIS A O 1
ATOM 2140 N N . GLY A 1 261 ? -7.728 2.364 -4.684 1.00 66.25 261 GLY A N 1
ATOM 2141 C CA . GLY A 1 261 ? -8.153 3.731 -4.396 1.00 66.25 261 GLY A CA 1
ATOM 2142 C C . GLY A 1 261 ? -8.791 4.403 -5.612 1.00 66.25 261 GLY A C 1
ATOM 2143 O O . GLY A 1 261 ? -8.334 4.187 -6.730 1.00 66.25 261 GLY A O 1
ATOM 2144 N N . PHE A 1 262 ? -9.845 5.199 -5.419 1.00 61.22 262 PHE A N 1
ATOM 2145 C CA . PHE A 1 262 ? -10.428 6.053 -6.463 1.00 61.22 262 PHE A CA 1
ATOM 2146 C C . PHE A 1 262 ? -10.850 7.410 -5.899 1.00 61.22 262 PHE A C 1
ATOM 2148 O O . PHE A 1 262 ? -11.440 7.469 -4.821 1.00 61.22 262 PHE A O 1
ATOM 2155 N N . ALA A 1 263 ? -10.619 8.486 -6.655 1.00 52.94 263 ALA A N 1
ATOM 2156 C CA . ALA A 1 263 ? -11.093 9.840 -6.370 1.00 52.94 263 ALA A CA 1
ATOM 2157 C C . ALA A 1 263 ? -12.086 10.298 -7.458 1.00 52.94 263 ALA A C 1
ATOM 2159 O O . ALA A 1 263 ? -11.848 10.114 -8.644 1.00 52.94 263 ALA A O 1
ATOM 2160 N N . ARG A 1 264 ? -13.217 10.893 -7.061 1.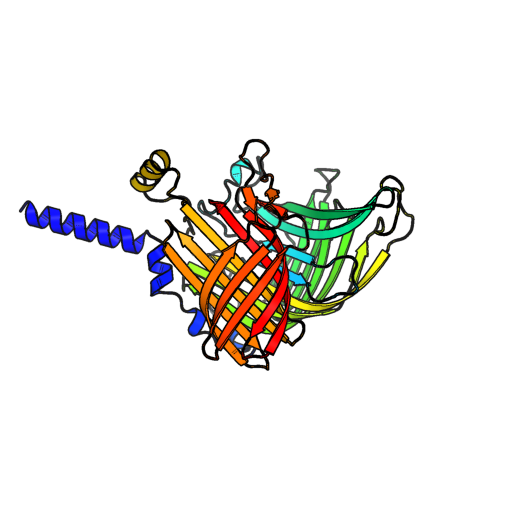00 48.94 264 ARG A N 1
ATOM 2161 C CA . ARG A 1 264 ? -14.353 11.263 -7.944 1.00 48.94 264 ARG A CA 1
ATOM 2162 C C . ARG A 1 264 ? -14.511 12.751 -8.200 1.00 48.94 264 ARG A C 1
ATOM 2164 O O . ARG A 1 264 ? -15.233 13.156 -9.107 1.00 48.94 264 ARG A O 1
ATOM 2171 N N . LYS A 1 265 ? -13.920 13.571 -7.342 1.00 43.50 265 LYS A N 1
ATOM 2172 C CA . LYS A 1 265 ? -13.972 15.033 -7.390 1.00 43.50 265 LYS A CA 1
ATOM 2173 C C . LYS A 1 265 ? -12.551 15.568 -7.304 1.00 43.50 265 LYS A C 1
ATOM 2175 O O . LYS A 1 265 ? -11.698 14.815 -6.836 1.00 43.50 265 LYS A O 1
ATOM 2180 N N . PRO A 1 266 ? -12.308 16.839 -7.682 1.00 45.62 266 PRO A N 1
ATOM 2181 C CA . PRO A 1 266 ? -11.038 17.497 -7.409 1.00 45.62 266 PRO A CA 1
ATOM 2182 C C . PRO A 1 266 ? -10.725 17.294 -5.933 1.00 45.62 266 PRO A C 1
ATOM 2184 O O . PRO A 1 266 ? -11.396 17.851 -5.058 1.00 45.62 266 PRO A O 1
ATOM 2187 N N . PHE A 1 267 ? -9.781 16.406 -5.654 1.00 40.19 267 PHE A N 1
ATOM 2188 C CA . PHE A 1 267 ? -9.344 16.099 -4.308 1.00 40.19 267 PHE A CA 1
ATOM 2189 C C . PHE A 1 267 ? -8.322 17.158 -3.918 1.00 40.19 267 PHE A C 1
ATOM 2191 O O . PHE A 1 267 ? -7.166 16.878 -3.632 1.00 40.19 267 PHE A O 1
ATOM 2198 N N . ASP A 1 268 ? -8.750 18.413 -3.998 1.00 43.09 268 ASP A N 1
ATOM 2199 C CA . ASP A 1 268 ? -7.856 19.551 -3.951 1.00 43.09 268 ASP A CA 1
ATOM 2200 C C . ASP A 1 268 ? -7.705 20.003 -2.496 1.00 43.09 268 ASP A C 1
ATOM 2202 O O . ASP A 1 268 ? -8.246 21.009 -2.038 1.00 43.09 268 ASP A O 1
ATOM 2206 N N . PHE A 1 269 ? -7.022 19.167 -1.713 1.00 44.72 269 PHE A N 1
ATOM 2207 C CA . PHE A 1 269 ? -6.560 19.547 -0.379 1.00 44.72 269 PHE A CA 1
ATOM 2208 C C . PHE A 1 269 ? -5.382 20.530 -0.446 1.00 44.72 269 PHE A C 1
ATOM 2210 O O . PHE A 1 269 ? -5.039 21.145 0.567 1.00 44.72 269 PHE A O 1
ATOM 2217 N N . ASP A 1 270 ? -4.781 20.722 -1.622 1.00 38.28 270 ASP A N 1
ATOM 2218 C CA . ASP A 1 270 ? -3.615 21.583 -1.809 1.00 38.28 270 ASP A CA 1
ATOM 2219 C C . ASP A 1 270 ? -4.004 23.038 -2.139 1.00 38.28 270 ASP A C 1
ATOM 2221 O O . ASP A 1 270 ? -3.262 23.986 -1.820 1.00 38.28 270 ASP A O 1
ATOM 2225 N N . SER A 1 271 ? -5.219 23.273 -2.648 1.00 42.22 271 SER A N 1
ATOM 2226 C CA . SER A 1 271 ? -5.773 24.607 -2.896 1.00 42.22 271 SER A CA 1
ATOM 2227 C C . SER A 1 271 ? -6.778 25.088 -1.846 1.00 42.22 271 SER A C 1
ATOM 2229 O O . SER A 1 271 ? -7.919 25.465 -2.099 1.00 42.22 271 SER A O 1
ATOM 2231 N N . PHE A 1 272 ? -6.303 25.217 -0.604 1.00 47.28 272 PHE A N 1
ATOM 2232 C CA . PHE A 1 272 ? -7.042 26.011 0.378 1.00 47.28 272 PHE A CA 1
ATOM 2233 C C . PHE A 1 272 ? -7.384 27.407 -0.168 1.00 47.28 272 PHE A C 1
ATOM 2235 O O . PHE A 1 272 ? -6.559 28.051 -0.823 1.00 47.28 272 PHE A O 1
ATOM 2242 N N . TRP A 1 273 ? -8.585 27.890 0.165 1.00 44.50 273 TRP A N 1
ATOM 2243 C CA . TRP A 1 273 ? -9.066 29.230 -0.180 1.00 44.50 273 TRP A CA 1
ATOM 2244 C C . TRP A 1 273 ? -7.984 30.294 0.077 1.00 44.50 273 TRP A C 1
ATOM 2246 O O . TRP A 1 273 ? -7.259 30.222 1.074 1.00 44.50 273 TRP A O 1
ATOM 2256 N N . LEU A 1 274 ? -7.867 31.280 -0.822 1.00 46.81 274 LEU A N 1
ATOM 2257 C CA . LEU A 1 274 ? -6.788 32.285 -0.866 1.00 46.81 274 LEU A CA 1
ATOM 2258 C C . LEU A 1 274 ? -6.366 32.848 0.518 1.00 46.81 274 LEU A C 1
ATOM 2260 O O . LEU A 1 274 ? -5.163 32.950 0.771 1.00 46.81 274 LEU A O 1
ATOM 2264 N N . PRO A 1 275 ? -7.286 33.144 1.459 1.00 52.00 275 PRO A N 1
ATOM 2265 C CA . PRO A 1 275 ? -6.925 33.645 2.789 1.00 52.00 275 PRO A CA 1
ATOM 2266 C C . PRO A 1 275 ? -6.179 32.631 3.667 1.00 52.00 275 PRO A C 1
ATOM 2268 O O . PRO A 1 275 ? -5.285 33.009 4.419 1.00 52.00 275 PRO A O 1
ATOM 2271 N N . ILE A 1 276 ? -6.477 31.337 3.543 1.00 53.59 276 ILE A N 1
ATOM 2272 C CA . ILE A 1 276 ? -5.764 30.268 4.257 1.00 53.59 276 ILE A CA 1
ATOM 2273 C C . ILE A 1 276 ? -4.361 30.084 3.660 1.00 53.59 276 ILE A C 1
ATOM 2275 O O . ILE A 1 276 ? -3.393 29.935 4.405 1.00 53.59 276 ILE A O 1
ATOM 2279 N N . ARG A 1 277 ? -4.214 30.173 2.327 1.00 53.50 277 ARG A N 1
ATOM 2280 C CA . ARG A 1 277 ? -2.898 30.188 1.653 1.00 53.50 277 ARG A CA 1
ATOM 2281 C C . ARG A 1 277 ? -2.024 31.362 2.125 1.00 53.50 277 ARG A C 1
ATOM 2283 O O . ARG A 1 277 ? -0.818 31.191 2.290 1.00 53.50 277 ARG A O 1
ATOM 2290 N N . LEU A 1 278 ? -2.616 32.529 2.389 1.00 55.56 278 LEU A N 1
ATOM 2291 C CA . LEU A 1 278 ? -1.912 33.690 2.951 1.00 55.56 278 LEU A CA 1
ATOM 2292 C C . LEU A 1 278 ? -1.523 33.487 4.426 1.00 55.56 278 LEU A C 1
ATOM 2294 O O . LEU A 1 278 ? -0.394 33.800 4.797 1.00 55.56 278 LEU A O 1
ATOM 2298 N N . LEU A 1 279 ? -2.396 32.894 5.248 1.00 54.78 279 LEU A N 1
ATOM 2299 C CA . LEU A 1 279 ? -2.094 32.574 6.652 1.00 54.78 279 LEU A CA 1
ATOM 2300 C C . LEU A 1 279 ? -0.940 31.570 6.803 1.00 54.78 279 LEU A C 1
ATOM 2302 O O . LEU A 1 279 ? -0.107 31.736 7.694 1.00 54.78 279 LEU A O 1
ATOM 2306 N N . LYS A 1 280 ? -0.822 30.585 5.900 1.00 52.91 280 LYS A N 1
ATOM 2307 C CA . LYS A 1 280 ? 0.317 29.643 5.871 1.00 52.91 280 LYS A CA 1
ATOM 2308 C C . LYS A 1 280 ? 1.672 30.337 5.726 1.00 52.91 280 LYS A C 1
ATOM 2310 O O . LYS A 1 280 ? 2.650 29.882 6.308 1.00 52.91 280 LYS A O 1
ATOM 2315 N N . LYS A 1 281 ? 1.741 31.440 4.967 1.00 55.72 281 LYS A N 1
ATOM 2316 C CA . LYS A 1 281 ? 2.984 32.218 4.810 1.00 55.72 281 LYS A CA 1
ATOM 2317 C C . LYS A 1 281 ? 3.399 32.932 6.099 1.00 55.72 281 LYS A C 1
ATOM 2319 O O . LYS A 1 281 ? 4.569 33.257 6.250 1.00 55.72 281 LYS A O 1
ATOM 2324 N N . ILE A 1 282 ? 2.451 33.185 7.001 1.00 54.56 282 ILE A N 1
ATOM 2325 C CA . ILE A 1 282 ? 2.658 33.963 8.229 1.00 54.56 282 ILE A CA 1
ATOM 2326 C C . ILE A 1 282 ? 2.900 33.039 9.432 1.00 54.56 282 ILE A C 1
ATOM 2328 O O . ILE A 1 282 ? 3.657 33.390 10.331 1.00 54.56 282 ILE A O 1
ATOM 2332 N N . ILE A 1 283 ? 2.291 31.847 9.451 1.00 54.16 283 ILE A N 1
ATOM 2333 C CA . ILE A 1 283 ? 2.386 30.895 10.565 1.00 54.16 283 ILE A CA 1
ATOM 2334 C C . ILE A 1 283 ? 2.831 29.522 10.025 1.00 54.16 283 ILE A C 1
ATOM 2336 O O . ILE A 1 283 ? 1.989 28.701 9.656 1.00 54.16 283 ILE A O 1
ATOM 2340 N N . PRO A 1 284 ? 4.146 29.225 10.016 1.00 44.69 284 PRO A N 1
ATOM 2341 C CA . PRO A 1 284 ? 4.695 27.966 9.492 1.00 44.69 284 PRO A CA 1
ATOM 2342 C C . PRO A 1 284 ? 4.213 26.694 10.215 1.00 44.69 284 PRO A C 1
ATOM 2344 O O . PRO A 1 284 ? 4.379 25.584 9.709 1.00 44.69 284 PRO A O 1
ATOM 2347 N N . SER A 1 285 ? 3.624 26.824 11.412 1.00 43.56 285 SER A N 1
ATOM 2348 C CA . SER A 1 285 ? 3.024 25.710 12.159 1.00 43.56 285 SER A CA 1
ATOM 2349 C C . SER A 1 285 ? 1.630 25.305 11.656 1.00 43.56 285 SER A C 1
ATOM 2351 O O . SER A 1 285 ? 1.157 24.230 12.029 1.00 43.56 285 SER A O 1
ATOM 2353 N N . LEU A 1 286 ? 1.004 26.082 10.758 1.00 48.38 286 LEU A N 1
ATOM 2354 C CA . LEU A 1 286 ? -0.197 25.694 10.004 1.00 48.38 286 LEU A CA 1
ATOM 2355 C C . LEU A 1 286 ? 0.173 24.696 8.889 1.00 48.38 286 LEU A C 1
ATOM 2357 O O . LEU A 1 286 ? 0.010 24.987 7.703 1.00 48.38 286 LEU A O 1
ATOM 2361 N N . ARG A 1 287 ? 0.704 23.520 9.258 1.00 52.84 287 ARG A N 1
ATOM 2362 C CA . ARG A 1 287 ? 0.929 22.434 8.289 1.00 52.84 287 ARG A CA 1
ATOM 2363 C C . ARG A 1 287 ? -0.410 21.942 7.756 1.00 52.84 287 ARG A C 1
ATOM 2365 O O . ARG A 1 287 ? -1.393 21.833 8.493 1.00 52.84 287 ARG A O 1
ATOM 2372 N N . THR A 1 288 ? -0.425 21.712 6.457 1.00 55.88 288 THR A N 1
ATOM 2373 C CA . THR A 1 288 ? -1.618 21.754 5.625 1.00 55.88 288 THR A CA 1
ATOM 2374 C C . THR A 1 288 ? -2.427 20.481 5.793 1.00 55.88 288 THR A C 1
ATOM 2376 O O . THR A 1 288 ? -3.596 20.525 6.174 1.00 55.88 288 THR A O 1
ATOM 2379 N N . VAL A 1 289 ? -1.764 19.350 5.571 1.00 55.66 289 VAL A N 1
ATOM 2380 C CA . VAL A 1 289 ? -2.312 18.011 5.731 1.00 55.66 289 VAL A CA 1
ATOM 2381 C C . VAL A 1 289 ? -1.154 17.081 6.074 1.00 55.66 289 VAL A C 1
ATOM 2383 O O . VAL A 1 289 ? -0.093 17.121 5.455 1.00 55.66 289 VAL A O 1
ATOM 2386 N N . ARG A 1 290 ? -1.352 16.231 7.077 1.00 65.44 290 ARG A N 1
ATOM 2387 C CA . ARG A 1 290 ? -0.521 15.048 7.292 1.00 65.44 290 ARG A CA 1
ATOM 2388 C C . ARG A 1 290 ? -1.431 13.847 7.295 1.00 65.44 290 ARG A C 1
ATOM 2390 O O . ARG A 1 290 ? -2.412 13.860 8.038 1.00 65.44 290 ARG A O 1
ATOM 2397 N N . TYR A 1 291 ? -1.085 12.809 6.558 1.00 73.12 291 TYR A N 1
ATOM 2398 C CA . TYR A 1 291 ? -1.672 11.509 6.821 1.00 73.12 291 TYR A CA 1
ATOM 2399 C C . TYR A 1 291 ? -0.606 10.454 7.009 1.00 73.12 291 TYR A C 1
ATOM 2401 O O . TYR A 1 291 ? 0.514 10.546 6.514 1.00 73.12 291 TYR A O 1
ATOM 2409 N N . HIS A 1 292 ? -0.995 9.487 7.815 1.00 82.50 292 HIS A N 1
ATOM 2410 C CA . HIS A 1 292 ? -0.280 8.267 8.075 1.00 82.50 292 HIS A CA 1
ATOM 2411 C C . HIS A 1 292 ? -1.318 7.174 7.867 1.00 82.50 292 HIS A C 1
ATOM 2413 O O . HIS A 1 292 ? -2.336 7.154 8.571 1.00 82.50 292 HIS A O 1
ATOM 2419 N N . TYR A 1 293 ? -1.095 6.315 6.883 1.00 86.31 293 TYR A N 1
ATOM 2420 C CA . TYR A 1 293 ? -1.909 5.123 6.707 1.00 86.31 293 TYR A CA 1
ATOM 2421 C C . TYR A 1 293 ? -1.046 3.886 6.823 1.00 86.31 293 TYR A C 1
ATOM 2423 O O . TYR A 1 293 ? 0.118 3.904 6.430 1.00 86.31 293 TYR A O 1
ATOM 2431 N N . GLU A 1 294 ? -1.645 2.818 7.339 1.00 89.62 294 GLU A N 1
ATOM 2432 C CA . GLU A 1 294 ? -1.001 1.516 7.425 1.00 89.62 294 GLU A CA 1
ATOM 2433 C C . GLU A 1 294 ? -1.967 0.409 7.022 1.00 89.62 294 GLU A C 1
ATOM 2435 O O . GLU A 1 294 ? -3.142 0.430 7.395 1.00 89.62 294 GLU A O 1
ATOM 2440 N N . LEU A 1 295 ? -1.442 -0.571 6.294 1.00 88.62 295 LEU A N 1
ATOM 2441 C CA . LEU A 1 295 ? -2.020 -1.890 6.099 1.00 88.62 295 LEU A CA 1
ATOM 2442 C C . LEU A 1 295 ? -1.214 -2.891 6.931 1.00 88.62 295 LEU A C 1
ATOM 2444 O O . LEU A 1 295 ? 0.017 -2.880 6.918 1.00 88.62 295 LEU A O 1
ATOM 2448 N N . LEU A 1 296 ? -1.921 -3.750 7.652 1.00 89.06 296 LEU A N 1
ATOM 2449 C CA . LEU A 1 296 ? -1.403 -4.728 8.598 1.00 89.06 296 LEU A CA 1
ATOM 2450 C C . LEU A 1 296 ? -1.662 -6.129 8.057 1.00 89.06 296 LEU A C 1
ATOM 2452 O O . LEU A 1 296 ? -2.788 -6.451 7.668 1.00 89.06 296 LEU A O 1
ATOM 2456 N N . ILE A 1 297 ? -0.624 -6.957 8.056 1.00 87.88 297 ILE A N 1
ATOM 2457 C CA . ILE A 1 297 ? -0.678 -8.375 7.720 1.00 87.88 297 ILE A CA 1
ATOM 2458 C C . ILE A 1 297 ? 0.051 -9.126 8.834 1.00 87.88 297 ILE A C 1
ATOM 2460 O O . ILE A 1 297 ? 1.281 -9.157 8.913 1.00 87.88 297 ILE A O 1
ATOM 2464 N N . GLY A 1 298 ? -0.754 -9.656 9.743 1.00 84.31 298 GLY A N 1
ATOM 2465 C CA . GLY A 1 298 ? -0.331 -10.358 10.938 1.00 84.31 298 GLY A CA 1
ATOM 2466 C C . GLY A 1 298 ? 0.035 -11.802 10.677 1.00 84.31 298 GLY A C 1
ATOM 2467 O O . GLY A 1 298 ? -0.549 -12.454 9.812 1.00 84.31 298 GLY A O 1
ATOM 2468 N N . ASP A 1 299 ? 0.959 -12.293 11.495 1.00 82.06 299 ASP A N 1
ATOM 2469 C CA . ASP A 1 299 ? 1.358 -13.700 11.509 1.00 82.06 299 ASP A CA 1
ATOM 2470 C C . ASP A 1 299 ? 0.180 -14.611 11.928 1.00 82.06 299 ASP A C 1
ATOM 2472 O O . ASP A 1 299 ? 0.043 -15.722 11.423 1.00 82.06 299 ASP A O 1
ATOM 2476 N N . ASP A 1 300 ? -0.714 -14.107 12.789 1.00 75.88 300 ASP A N 1
ATOM 2477 C CA . ASP A 1 300 ? -1.871 -14.824 13.353 1.00 75.88 300 ASP A CA 1
ATOM 2478 C C . ASP A 1 300 ? -3.204 -14.469 12.656 1.00 75.88 300 ASP A C 1
ATOM 2480 O O . ASP A 1 300 ? -4.228 -14.247 13.308 1.00 75.88 300 ASP A O 1
ATOM 2484 N N . ASP A 1 301 ? -3.192 -14.316 11.328 1.00 79.56 301 ASP A N 1
ATOM 2485 C CA . ASP A 1 301 ? -4.355 -13.934 10.499 1.00 79.56 301 ASP A CA 1
ATOM 2486 C C . ASP A 1 301 ? -4.995 -12.563 10.821 1.00 79.56 301 ASP A C 1
ATOM 2488 O O . ASP A 1 301 ? -6.013 -12.194 10.227 1.00 79.56 301 ASP A O 1
ATOM 2492 N N . LEU A 1 302 ? -4.398 -11.764 11.713 1.00 87.62 302 LEU A N 1
ATOM 2493 C CA . LEU A 1 302 ? -4.811 -10.382 11.960 1.00 87.62 302 LEU A CA 1
ATOM 2494 C C . LEU A 1 302 ? -4.458 -9.521 10.747 1.00 87.62 302 LEU A C 1
ATOM 2496 O O . LEU A 1 302 ? -3.303 -9.166 10.545 1.00 87.62 302 LEU A O 1
ATOM 2500 N N . ARG A 1 303 ? -5.449 -9.134 9.954 1.00 87.94 303 ARG A N 1
ATOM 2501 C CA . ARG A 1 303 ? -5.257 -8.286 8.773 1.00 87.94 303 ARG A CA 1
ATOM 2502 C C . ARG A 1 303 ? -6.054 -7.012 8.914 1.00 87.94 303 ARG A C 1
ATOM 2504 O O . ARG A 1 303 ? -7.061 -6.987 9.609 1.00 87.94 303 ARG A O 1
ATOM 2511 N N . GLY A 1 304 ? -5.653 -5.936 8.265 1.00 87.31 304 GLY A N 1
ATOM 2512 C CA . GLY A 1 304 ? -6.464 -4.729 8.297 1.00 87.31 304 GLY A CA 1
ATOM 2513 C C . GLY A 1 304 ? -5.710 -3.496 7.889 1.00 87.31 304 GLY A C 1
ATOM 2514 O O . GLY A 1 304 ? -4.645 -3.566 7.293 1.00 87.31 304 GLY A O 1
ATOM 2515 N N . GLY A 1 305 ? -6.271 -2.352 8.223 1.00 87.62 305 GLY A N 1
ATOM 2516 C CA . GLY A 1 305 ? -5.609 -1.093 7.978 1.00 87.62 305 GLY A CA 1
ATOM 2517 C C . GLY A 1 305 ? -6.410 0.083 8.475 1.00 87.62 305 GLY A C 1
ATOM 2518 O O . GLY A 1 305 ? -7.598 -0.026 8.786 1.00 87.62 305 GLY A O 1
ATOM 2519 N N . PHE A 1 306 ? -5.743 1.220 8.563 1.00 87.12 306 PHE A N 1
ATOM 2520 C CA . PHE A 1 306 ? -6.356 2.474 8.961 1.00 87.12 306 PHE A CA 1
ATOM 2521 C C . PHE A 1 306 ? -5.712 3.637 8.228 1.00 87.12 306 PHE A C 1
ATOM 2523 O O . PHE A 1 306 ? -4.595 3.553 7.726 1.00 87.12 306 PHE A O 1
ATOM 2530 N N . MET A 1 307 ? -6.410 4.767 8.263 1.00 84.38 307 MET A N 1
ATOM 2531 C CA . MET A 1 307 ? -5.845 6.049 7.888 1.00 84.38 307 MET A CA 1
ATOM 2532 C C . MET A 1 307 ? -6.100 7.060 8.998 1.00 84.38 307 MET A C 1
ATOM 2534 O O . MET A 1 307 ? -7.234 7.283 9.440 1.00 84.38 307 MET A O 1
ATOM 2538 N N . HIS A 1 308 ? -5.014 7.695 9.416 1.00 83.31 308 HIS A N 1
ATOM 2539 C CA . HIS A 1 308 ? -5.002 8.797 10.353 1.00 83.31 308 HIS A CA 1
ATOM 2540 C C . HIS A 1 308 ? -4.536 10.059 9.616 1.00 83.31 308 HIS A C 1
ATOM 2542 O O . HIS A 1 308 ? -3.340 10.275 9.402 1.00 83.31 308 HIS A O 1
ATOM 2548 N N . ALA A 1 309 ? -5.501 10.882 9.209 1.00 75.69 309 ALA A N 1
ATOM 2549 C CA . ALA A 1 309 ? -5.308 12.109 8.453 1.00 75.69 309 ALA A CA 1
ATOM 2550 C C . ALA A 1 309 ? -5.745 13.343 9.260 1.00 75.69 309 ALA A C 1
ATOM 2552 O O . ALA A 1 309 ? -6.867 13.432 9.775 1.00 75.69 309 ALA A O 1
ATOM 2553 N N . ARG A 1 310 ? -4.833 14.315 9.339 1.00 65.00 310 ARG A N 1
ATOM 2554 C CA . ARG A 1 310 ? -4.971 15.581 10.061 1.00 65.00 310 ARG A CA 1
ATOM 2555 C C . ARG A 1 310 ? -4.794 16.759 9.125 1.00 65.00 310 ARG A C 1
ATOM 2557 O O . ARG A 1 310 ? -3.826 16.802 8.375 1.00 65.00 310 ARG A O 1
ATOM 2564 N N . GLY A 1 311 ? -5.670 17.749 9.238 1.00 61.19 311 GLY A N 1
ATOM 2565 C CA . GLY A 1 311 ? -5.553 19.048 8.578 1.00 61.19 311 GLY A CA 1
ATOM 2566 C C . GLY A 1 311 ? -5.606 20.135 9.640 1.00 61.19 311 GLY A C 1
ATOM 2567 O O . GLY A 1 311 ? -6.495 20.108 10.488 1.00 61.19 311 GLY A O 1
ATOM 2568 N N . PHE A 1 312 ? -4.630 21.046 9.666 1.00 60.06 312 PHE A N 1
ATOM 2569 C CA . PHE A 1 312 ? -4.511 22.075 10.718 1.00 60.06 312 PHE A CA 1
ATOM 2570 C C . PHE A 1 312 ? -4.512 21.515 12.152 1.00 60.06 312 PHE A C 1
ATOM 2572 O O . PHE A 1 312 ? -5.039 22.129 13.076 1.00 60.06 312 PHE A O 1
ATOM 2579 N N . GLY A 1 313 ? -3.951 20.317 12.339 1.00 61.62 313 GLY A N 1
ATOM 2580 C CA . GLY A 1 313 ? -3.934 19.628 13.635 1.00 61.62 313 GLY A CA 1
ATOM 2581 C C . GLY A 1 313 ? -5.269 19.002 14.054 1.00 61.62 313 GLY A C 1
ATOM 2582 O O . GLY A 1 313 ? -5.332 18.416 15.130 1.00 61.62 313 GLY A O 1
ATOM 2583 N N . ILE A 1 314 ? -6.306 19.080 13.218 1.00 61.78 314 ILE A N 1
ATOM 2584 C CA . ILE A 1 314 ? -7.620 18.485 13.464 1.00 61.78 314 ILE A CA 1
ATOM 2585 C C . ILE A 1 314 ? -7.726 17.173 12.686 1.00 61.78 314 ILE A C 1
ATOM 2587 O O . ILE A 1 314 ? -7.510 17.147 11.472 1.00 61.78 314 ILE A O 1
ATOM 2591 N N . ASP A 1 315 ? -8.093 16.097 13.382 1.00 66.94 315 ASP A N 1
ATOM 2592 C CA . ASP A 1 315 ? -8.435 14.818 12.760 1.00 66.94 315 ASP A CA 1
ATOM 2593 C C . ASP A 1 315 ? -9.672 14.996 11.871 1.00 66.94 315 ASP A C 1
ATOM 2595 O O . ASP A 1 315 ? -10.770 15.292 12.357 1.00 66.94 315 ASP A O 1
ATOM 2599 N N . PHE A 1 316 ? -9.504 14.792 10.566 1.00 64.19 316 PHE A N 1
ATOM 2600 C CA . PHE A 1 316 ? -10.630 14.682 9.634 1.00 64.19 316 PHE A CA 1
ATOM 2601 C C . PHE A 1 316 ? -10.862 13.240 9.192 1.00 64.19 316 PHE A C 1
ATOM 2603 O O . PHE A 1 316 ? -11.976 12.884 8.808 1.00 64.19 316 PHE A O 1
ATOM 2610 N N . ARG A 1 317 ? -9.842 12.385 9.330 1.00 71.44 317 ARG A N 1
ATOM 2611 C CA . ARG A 1 317 ? -9.973 10.939 9.207 1.00 71.44 317 ARG A CA 1
ATOM 2612 C C . ARG A 1 317 ? -9.147 10.258 10.280 1.00 71.44 317 ARG A C 1
ATOM 2614 O O . ARG A 1 317 ? -7.962 10.526 10.418 1.00 71.44 317 ARG A O 1
ATOM 2621 N N . ASN A 1 318 ? -9.786 9.391 11.044 1.00 77.50 318 ASN A N 1
ATOM 2622 C CA . ASN A 1 318 ? -9.126 8.677 12.120 1.00 77.50 318 ASN A CA 1
ATOM 2623 C C . ASN A 1 318 ? -9.855 7.354 12.378 1.00 77.50 318 ASN A C 1
ATOM 2625 O O . ASN A 1 318 ? -10.650 7.254 13.307 1.00 77.50 318 ASN A O 1
ATOM 2629 N N . ARG A 1 319 ? -9.713 6.406 11.450 1.00 80.62 319 ARG A N 1
ATOM 2630 C CA . ARG A 1 319 ? -10.482 5.152 11.441 1.00 80.62 319 ARG A CA 1
ATOM 2631 C C . ARG A 1 319 ? -9.867 4.124 10.503 1.00 80.62 319 ARG A C 1
ATOM 2633 O O . ARG A 1 319 ? -8.988 4.450 9.706 1.00 80.62 319 ARG A O 1
ATOM 2640 N N . GLY A 1 320 ? -10.398 2.914 10.556 1.00 82.50 320 GLY A N 1
ATOM 2641 C CA . GLY A 1 320 ? -9.963 1.792 9.740 1.00 82.50 320 GLY A CA 1
ATOM 2642 C C . GLY A 1 320 ? -10.809 0.552 9.991 1.00 82.50 320 GLY A C 1
ATOM 2643 O O . GLY A 1 320 ? -11.910 0.643 10.531 1.00 82.50 320 GLY A O 1
ATOM 2644 N N . GLY A 1 321 ? -10.266 -0.608 9.652 1.00 84.06 321 GLY A N 1
ATOM 2645 C CA . GLY A 1 321 ? -10.878 -1.896 9.939 1.00 84.06 321 GLY A CA 1
ATOM 2646 C C . GLY A 1 321 ? -9.827 -2.964 10.196 1.00 84.06 321 GLY A C 1
ATOM 2647 O O . GLY A 1 321 ? -8.754 -2.948 9.595 1.00 84.06 321 GLY A O 1
ATOM 2648 N N . LEU A 1 322 ? -10.152 -3.890 11.093 1.00 86.62 322 LEU A N 1
ATOM 2649 C CA . LEU A 1 322 ? -9.383 -5.100 11.357 1.00 86.62 322 LEU A CA 1
ATOM 2650 C C . LEU A 1 322 ? -10.223 -6.315 11.013 1.00 86.62 322 LEU A C 1
ATOM 2652 O O . LEU A 1 322 ? -11.418 -6.354 11.275 1.00 86.62 322 LEU A O 1
ATOM 2656 N N . PHE A 1 323 ? -9.576 -7.334 10.493 1.00 84.38 323 PHE A N 1
ATOM 2657 C CA . PHE A 1 323 ? -10.136 -8.630 10.210 1.00 84.38 323 PHE A CA 1
ATOM 2658 C C . PHE A 1 323 ? -9.317 -9.670 10.965 1.00 84.38 323 PHE A C 1
ATOM 2660 O O . PHE A 1 323 ? -8.102 -9.745 10.806 1.00 84.38 323 PHE A O 1
ATOM 2667 N N . GLN A 1 324 ? -9.970 -10.445 11.823 1.00 84.06 324 GLN A N 1
ATOM 2668 C CA . GLN A 1 324 ? -9.333 -11.521 12.578 1.00 84.06 324 GLN A CA 1
ATOM 2669 C C . GLN A 1 324 ? -10.367 -12.616 12.823 1.00 84.06 324 GLN A C 1
ATOM 2671 O O . GLN A 1 324 ? -11.502 -12.306 13.189 1.00 84.06 324 GLN A O 1
ATOM 2676 N N . ASN A 1 325 ? -9.992 -13.885 12.640 1.00 79.81 325 ASN A N 1
ATOM 2677 C CA . ASN A 1 325 ? -10.879 -15.036 12.864 1.00 79.81 325 ASN A CA 1
ATOM 2678 C C . ASN A 1 325 ? -12.231 -14.907 12.134 1.00 79.81 325 ASN A C 1
ATOM 2680 O O . ASN A 1 325 ? -13.289 -15.073 12.739 1.00 79.81 325 ASN A O 1
ATOM 2684 N N . ALA A 1 326 ? -12.191 -14.554 10.844 1.00 75.44 326 ALA A N 1
ATOM 2685 C CA . ALA A 1 326 ? -13.370 -14.342 9.996 1.00 75.44 326 ALA A CA 1
ATOM 2686 C C . ALA A 1 326 ? -14.338 -13.231 10.464 1.00 75.44 326 ALA A C 1
ATOM 2688 O O . ALA A 1 326 ? -15.484 -13.179 10.019 1.00 75.44 326 ALA A O 1
ATOM 2689 N N . LYS A 1 327 ? -13.896 -12.335 11.356 1.00 79.19 327 LYS A N 1
ATOM 2690 C CA . LYS A 1 327 ? -14.702 -11.222 11.865 1.00 79.19 327 LYS A CA 1
ATOM 2691 C C . LYS A 1 327 ? -14.053 -9.883 11.539 1.00 79.19 327 LYS A C 1
ATOM 2693 O O . LYS A 1 327 ? -12.913 -9.627 11.938 1.00 79.19 327 LYS A O 1
ATOM 2698 N N . TYR A 1 328 ? -14.820 -9.002 10.901 1.00 81.75 328 TYR A N 1
ATOM 2699 C CA . TYR A 1 328 ? -14.479 -7.589 10.793 1.00 81.75 328 TYR A CA 1
ATOM 2700 C C . TYR A 1 328 ? -14.759 -6.850 12.109 1.00 81.75 328 TYR A C 1
ATOM 2702 O O . TYR A 1 328 ? -15.818 -7.001 12.720 1.00 81.75 328 TYR A O 1
ATOM 2710 N N . ASN A 1 329 ? -13.816 -6.012 12.522 1.00 82.50 329 ASN A N 1
ATOM 2711 C CA . ASN A 1 329 ? -13.903 -5.119 13.666 1.00 82.50 329 ASN A CA 1
ATOM 2712 C C . ASN A 1 329 ? -13.580 -3.704 13.189 1.00 82.50 329 ASN A C 1
ATOM 2714 O O . ASN A 1 329 ? -12.487 -3.450 12.675 1.00 82.50 329 ASN A O 1
ATOM 2718 N N . GLU A 1 330 ? -14.516 -2.776 13.367 1.00 83.25 330 GLU A N 1
ATOM 2719 C CA . GLU A 1 330 ? -14.295 -1.383 12.986 1.00 83.25 330 GLU A CA 1
ATOM 2720 C C . GLU A 1 330 ? -13.232 -0.762 13.901 1.00 83.25 330 GLU A C 1
ATOM 2722 O O . GLU A 1 330 ? -13.317 -0.899 15.122 1.00 83.25 330 GLU A O 1
ATOM 2727 N N . ILE A 1 331 ? -12.264 -0.033 13.337 1.00 87.19 331 ILE A N 1
ATOM 2728 C CA . ILE A 1 331 ? -11.402 0.866 14.110 1.00 87.19 331 ILE A CA 1
ATOM 2729 C C . ILE A 1 331 ? -12.077 2.239 14.164 1.00 87.19 331 ILE A C 1
ATOM 2731 O O . ILE A 1 331 ? -12.164 2.941 13.156 1.00 87.19 331 ILE A O 1
ATOM 2735 N N . LYS A 1 332 ? -12.507 2.646 15.359 1.00 85.56 332 LYS A N 1
ATOM 2736 C CA . LYS A 1 332 ? -13.227 3.903 15.625 1.00 85.56 332 LYS A CA 1
ATOM 2737 C C . LYS A 1 332 ? -12.313 5.110 15.787 1.00 85.56 332 LYS A C 1
ATOM 2739 O O . LYS A 1 332 ? -12.743 6.239 15.555 1.00 85.56 332 LYS A O 1
ATOM 2744 N N . SER A 1 333 ? -11.092 4.874 16.250 1.00 87.56 333 SER A N 1
ATOM 2745 C CA . SER A 1 333 ? -10.069 5.895 16.434 1.00 87.56 333 SER A CA 1
ATOM 2746 C C . SER A 1 333 ? -8.687 5.263 16.479 1.00 87.56 333 SER A C 1
ATOM 2748 O O . SER A 1 333 ? -8.529 4.105 16.860 1.00 87.56 333 SER A O 1
ATOM 2750 N N . VAL A 1 334 ? -7.692 6.053 16.104 1.00 90.62 334 VAL A N 1
ATOM 2751 C CA . VAL A 1 334 ? -6.271 5.732 16.072 1.00 90.62 334 VAL A CA 1
ATOM 2752 C C . VAL A 1 334 ? -5.505 6.890 16.697 1.00 90.62 334 VAL A C 1
ATOM 2754 O O . VAL A 1 334 ? -5.742 8.065 16.412 1.00 90.62 334 VAL A O 1
ATOM 2757 N N . GLU A 1 335 ? -4.553 6.557 17.550 1.00 92.06 335 GLU A N 1
ATOM 2758 C CA . GLU A 1 335 ? -3.547 7.474 18.053 1.00 92.06 335 GLU A CA 1
ATOM 2759 C C . GLU A 1 335 ? -2.170 6.966 17.634 1.00 92.06 335 GLU A C 1
ATOM 2761 O O . GLU A 1 335 ? -1.857 5.788 17.811 1.00 92.06 335 GLU A O 1
ATOM 2766 N N . ILE A 1 336 ? -1.349 7.864 17.084 1.00 91.62 336 ILE A N 1
ATOM 2767 C CA . ILE A 1 336 ? 0.018 7.558 16.660 1.00 91.62 336 ILE A CA 1
ATOM 2768 C C . ILE A 1 336 ? 0.986 8.432 17.443 1.00 91.62 336 ILE A C 1
ATOM 2770 O O . ILE A 1 336 ? 0.938 9.664 17.367 1.00 91.62 336 ILE A O 1
ATOM 2774 N N . LYS A 1 337 ? 1.907 7.786 18.156 1.00 92.69 337 LYS A N 1
ATOM 2775 C CA . LYS A 1 337 ? 2.998 8.440 18.876 1.00 92.69 337 LYS A CA 1
ATOM 2776 C C . LYS A 1 337 ? 4.338 8.028 18.285 1.00 92.69 337 LYS A C 1
ATOM 2778 O O . LYS A 1 337 ? 4.797 6.907 18.483 1.00 92.69 337 LYS A O 1
ATOM 2783 N N . TYR A 1 338 ? 4.986 8.958 17.599 1.00 91.12 338 TYR A N 1
ATOM 2784 C CA . TYR A 1 338 ? 6.329 8.762 17.063 1.00 91.12 338 TYR A CA 1
ATOM 2785 C C . TYR A 1 338 ? 7.382 8.724 18.177 1.00 91.12 338 TYR A C 1
ATOM 2787 O O . TYR A 1 338 ? 7.271 9.456 19.162 1.00 91.12 338 TYR A O 1
ATOM 2795 N N . LEU A 1 339 ? 8.389 7.862 18.026 1.00 91.94 339 LEU A N 1
ATOM 2796 C CA . LEU A 1 339 ? 9.461 7.676 19.003 1.00 91.94 339 LEU A CA 1
ATOM 2797 C C . LEU A 1 339 ? 10.772 8.227 18.435 1.00 91.94 339 LEU A C 1
ATOM 2799 O O . LEU A 1 339 ? 11.216 7.775 17.386 1.00 91.94 339 LEU A O 1
ATOM 2803 N N . ASP A 1 340 ? 11.400 9.182 19.127 1.00 88.19 340 ASP A N 1
ATOM 2804 C CA . ASP A 1 340 ? 12.686 9.770 18.709 1.00 88.19 340 ASP A CA 1
ATOM 2805 C C . ASP A 1 340 ? 13.900 8.846 18.956 1.00 88.19 340 ASP A C 1
ATOM 2807 O O . ASP A 1 340 ? 15.022 9.234 18.639 1.00 88.19 340 ASP A O 1
ATOM 2811 N N . ASP A 1 341 ? 13.684 7.646 19.508 1.00 86.00 341 ASP A N 1
ATOM 2812 C CA . ASP A 1 341 ? 14.711 6.625 19.733 1.00 86.00 341 ASP A CA 1
ATOM 2813 C C . ASP A 1 341 ? 14.363 5.310 18.989 1.00 86.00 341 ASP A C 1
ATOM 2815 O O . ASP A 1 341 ? 13.343 4.673 19.301 1.00 86.00 341 ASP A O 1
ATOM 2819 N N . PRO A 1 342 ? 15.165 4.890 17.988 1.00 88.38 342 PRO A N 1
ATOM 2820 C CA . PRO A 1 342 ? 16.392 5.542 17.522 1.00 88.38 342 PRO A CA 1
ATOM 2821 C C . PRO A 1 342 ? 16.102 6.853 16.786 1.00 88.38 342 PRO A C 1
ATOM 2823 O O . PRO A 1 342 ? 14.968 7.106 16.360 1.00 88.38 342 PRO A O 1
ATOM 2826 N N . LYS A 1 343 ? 17.150 7.677 16.634 1.00 87.25 343 LYS A N 1
ATOM 2827 C CA . LYS A 1 343 ? 17.036 8.993 16.004 1.00 87.25 343 LYS A CA 1
ATOM 2828 C C . LYS A 1 343 ? 16.341 8.860 14.636 1.00 87.25 343 LYS A C 1
ATOM 2830 O O . LYS A 1 343 ? 16.711 7.991 13.852 1.00 87.25 343 LYS A O 1
ATOM 2835 N N . PRO A 1 344 ? 15.339 9.701 14.348 1.00 85.25 344 PRO A N 1
ATOM 2836 C CA . PRO A 1 344 ? 14.650 9.717 13.064 1.00 85.25 344 PRO A CA 1
ATOM 2837 C C . PRO A 1 344 ? 15.595 10.091 11.920 1.00 85.25 344 PRO A C 1
ATOM 2839 O O . PRO A 1 344 ? 16.498 10.915 12.094 1.00 85.25 344 PRO A O 1
ATOM 2842 N N . ASP A 1 345 ? 15.316 9.528 10.749 1.00 84.06 345 ASP A N 1
ATOM 2843 C CA . ASP A 1 345 ? 16.070 9.779 9.527 1.00 84.06 345 ASP A CA 1
ATOM 2844 C C . ASP A 1 345 ? 15.623 11.102 8.897 1.00 84.06 345 ASP A C 1
ATOM 2846 O O . ASP A 1 345 ? 14.477 11.545 9.054 1.00 84.06 345 ASP A O 1
ATOM 2850 N N . LEU A 1 346 ? 16.540 11.724 8.162 1.00 81.06 346 LEU A N 1
ATOM 2851 C CA . LEU A 1 346 ? 16.219 12.773 7.205 1.00 81.06 346 LEU A CA 1
ATOM 2852 C C . LEU A 1 346 ? 16.127 12.109 5.838 1.00 81.06 346 LEU A C 1
ATOM 2854 O O . LEU A 1 346 ? 17.106 11.548 5.359 1.00 81.06 346 LEU A O 1
ATOM 2858 N N . VAL A 1 347 ? 14.931 12.122 5.266 1.00 74.06 347 VAL A N 1
ATOM 2859 C CA . VAL A 1 347 ? 14.640 11.476 3.990 1.00 74.06 347 VAL A CA 1
ATOM 2860 C C . VAL A 1 347 ? 14.691 12.535 2.911 1.00 74.06 347 VAL A C 1
ATOM 2862 O O . VAL A 1 347 ? 13.952 13.524 2.986 1.00 74.06 347 VAL A O 1
ATOM 2865 N N . ASP A 1 348 ? 15.558 12.331 1.927 1.00 65.81 348 ASP A N 1
ATOM 2866 C CA . ASP A 1 348 ? 15.613 13.194 0.759 1.00 65.81 348 ASP A CA 1
ATOM 2867 C C . ASP A 1 348 ? 14.286 13.123 -0.000 1.00 65.81 348 ASP A C 1
ATOM 2869 O O . ASP A 1 348 ? 13.702 12.059 -0.218 1.00 65.81 348 ASP A O 1
ATOM 2873 N N . THR A 1 349 ? 13.773 14.292 -0.364 1.00 61.78 349 THR A N 1
ATOM 2874 C CA . THR A 1 349 ? 12.571 14.417 -1.184 1.00 61.78 349 THR A CA 1
ATOM 2875 C C . THR A 1 349 ? 12.917 14.186 -2.648 1.00 61.78 349 THR A C 1
ATOM 2877 O O . THR A 1 349 ? 13.973 14.625 -3.097 1.00 61.78 349 THR A O 1
ATOM 2880 N N . TYR A 1 350 ? 11.981 13.625 -3.415 1.00 53.91 350 TYR A N 1
ATOM 2881 C CA . TYR A 1 350 ? 12.118 13.343 -4.851 1.00 53.91 350 TYR A CA 1
ATOM 2882 C C . TYR A 1 350 ? 12.695 14.497 -5.718 1.00 53.91 350 TYR A C 1
ATOM 2884 O O . TYR A 1 350 ? 13.285 14.250 -6.765 1.00 53.91 350 TYR A O 1
ATOM 2892 N N . CYS A 1 351 ? 12.590 15.767 -5.296 1.00 53.12 351 CYS A N 1
ATOM 2893 C CA . CYS A 1 351 ? 13.264 16.897 -5.951 1.00 53.12 351 CYS A CA 1
ATOM 2894 C C . CYS A 1 351 ? 14.481 17.398 -5.152 1.00 53.12 351 CYS A C 1
ATOM 2896 O O . CYS A 1 351 ? 14.334 17.842 -4.012 1.00 53.12 351 CYS A O 1
ATOM 2898 N N . SER A 1 352 ? 15.643 17.483 -5.810 1.00 47.88 352 SER A N 1
ATOM 2899 C CA . SER A 1 352 ? 16.967 17.852 -5.263 1.00 47.88 352 SER A CA 1
ATOM 2900 C C . SER A 1 352 ? 17.112 19.265 -4.663 1.00 47.88 352 SER A C 1
ATOM 2902 O O . SER A 1 352 ? 18.189 19.629 -4.199 1.00 47.88 352 SER A O 1
ATOM 2904 N N . ALA A 1 353 ? 16.047 20.070 -4.637 1.00 53.78 353 ALA A N 1
ATOM 2905 C CA . ALA A 1 353 ? 16.050 21.447 -4.129 1.00 53.78 353 ALA A CA 1
ATOM 2906 C C . ALA A 1 353 ? 15.186 21.653 -2.869 1.00 53.78 353 ALA A C 1
ATOM 2908 O O . ALA A 1 353 ? 14.918 22.793 -2.485 1.00 53.78 353 ALA A O 1
ATOM 2909 N N . GLN A 1 354 ? 14.689 20.580 -2.248 1.00 58.66 354 GLN A N 1
ATOM 2910 C CA . GLN A 1 354 ? 13.751 20.666 -1.127 1.00 58.66 354 GLN A CA 1
ATOM 2911 C C . GLN A 1 354 ? 14.336 20.158 0.186 1.00 58.66 354 GLN A C 1
ATOM 2913 O O . GLN A 1 354 ? 15.296 19.396 0.224 1.00 58.66 354 GLN A O 1
ATOM 2918 N N . THR A 1 355 ? 13.769 20.655 1.287 1.00 62.81 355 THR A N 1
ATOM 2919 C CA . THR A 1 355 ? 14.209 20.303 2.635 1.00 62.81 355 THR A CA 1
ATOM 2920 C C . THR A 1 355 ? 13.870 18.840 2.928 1.00 62.81 355 THR A C 1
ATOM 2922 O O . THR A 1 355 ? 12.697 18.480 2.808 1.00 62.81 355 THR A O 1
ATOM 2925 N N . PRO A 1 356 ? 14.843 18.022 3.370 1.00 70.06 356 PRO A N 1
ATOM 2926 C CA . PRO A 1 356 ? 14.594 16.644 3.766 1.00 70.06 356 PRO A CA 1
ATOM 2927 C C . PRO A 1 356 ? 13.477 16.527 4.806 1.00 70.06 356 PRO A C 1
ATOM 2929 O O . PRO A 1 356 ? 13.366 17.339 5.734 1.00 70.06 356 PRO A O 1
ATOM 2932 N N . VAL A 1 357 ? 12.654 15.490 4.674 1.00 72.75 357 VAL A N 1
ATOM 2933 C CA . VAL A 1 357 ? 11.543 15.229 5.591 1.00 72.75 357 VAL A CA 1
ATOM 2934 C C . VAL A 1 357 ? 12.034 14.348 6.733 1.00 72.75 357 VAL A C 1
ATOM 2936 O O . VAL A 1 357 ? 12.597 13.277 6.525 1.00 72.75 357 VAL A O 1
ATOM 2939 N N . LYS A 1 358 ? 11.785 14.784 7.972 1.00 79.38 358 LYS A N 1
ATOM 2940 C CA . LYS A 1 358 ? 12.027 13.968 9.168 1.00 79.38 358 LYS A CA 1
ATOM 2941 C C . LYS A 1 358 ? 11.059 12.782 9.173 1.00 79.38 358 LYS A C 1
ATOM 2943 O O . LYS A 1 358 ? 9.850 13.000 9.304 1.00 79.38 358 LYS A O 1
ATOM 2948 N N . PHE A 1 359 ? 11.578 11.556 9.115 1.00 85.06 359 PHE A N 1
ATOM 2949 C CA . PHE A 1 359 ? 10.768 10.343 9.214 1.00 85.06 359 PHE A CA 1
ATOM 2950 C C . PHE A 1 359 ? 11.276 9.380 10.289 1.00 85.06 359 PHE A C 1
ATOM 2952 O O . PHE A 1 359 ? 12.467 9.112 10.435 1.00 85.06 359 PHE A O 1
ATOM 2959 N N . TYR A 1 360 ? 10.345 8.870 11.087 1.00 89.31 360 TYR A N 1
ATOM 2960 C CA . TYR A 1 360 ? 10.658 8.119 12.295 1.00 89.31 360 TYR A CA 1
ATOM 2961 C C . TYR A 1 360 ? 10.963 6.652 11.995 1.00 89.31 360 TYR A C 1
ATOM 2963 O O . TYR A 1 360 ? 10.403 6.051 11.079 1.00 89.31 360 TYR A O 1
ATOM 2971 N N . ARG A 1 361 ? 11.874 6.059 12.774 1.00 91.00 361 ARG A N 1
ATOM 2972 C CA . ARG A 1 361 ? 12.164 4.620 12.693 1.00 91.00 361 ARG A CA 1
ATOM 2973 C C . ARG A 1 361 ? 11.121 3.792 13.439 1.00 91.00 361 ARG A C 1
ATOM 2975 O O . ARG A 1 361 ? 10.861 2.661 13.043 1.00 91.00 361 ARG A O 1
ATOM 2982 N N . ARG A 1 362 ? 10.546 4.340 14.515 1.00 94.88 362 ARG A N 1
ATOM 2983 C CA . ARG A 1 362 ? 9.564 3.656 15.361 1.00 94.88 362 ARG A CA 1
ATOM 2984 C C . ARG A 1 362 ? 8.403 4.565 15.746 1.00 94.88 362 ARG A C 1
ATOM 2986 O O . ARG A 1 362 ? 8.573 5.772 15.937 1.00 94.88 362 ARG A O 1
ATOM 2993 N N . TRP A 1 363 ? 7.231 3.970 15.911 1.00 95.25 363 TRP A N 1
ATOM 2994 C CA . TRP A 1 363 ? 6.023 4.638 16.393 1.00 95.25 363 TRP A CA 1
ATOM 2995 C C . TRP A 1 363 ? 5.154 3.659 17.180 1.00 95.25 363 TRP A C 1
ATOM 2997 O O . TRP A 1 363 ? 5.235 2.448 17.005 1.00 95.25 363 TRP A O 1
ATOM 3007 N N . LYS A 1 364 ? 4.338 4.191 18.085 1.00 96.38 364 LYS A N 1
ATOM 3008 C CA . LYS A 1 364 ? 3.301 3.450 18.802 1.00 96.38 364 LYS A CA 1
ATOM 3009 C C . LYS A 1 364 ? 1.955 3.767 18.190 1.00 96.38 364 LYS A C 1
ATOM 3011 O O . LYS A 1 364 ? 1.645 4.945 18.012 1.00 96.38 364 LYS A O 1
ATOM 3016 N N . VAL A 1 365 ? 1.171 2.733 17.939 1.00 96.19 365 VAL A N 1
ATOM 3017 C CA . VAL A 1 365 ? -0.216 2.843 17.503 1.00 96.19 365 VAL A CA 1
ATOM 3018 C C . VAL A 1 365 ? -1.118 2.333 18.610 1.00 96.19 365 VAL A C 1
ATOM 3020 O O . VAL A 1 365 ? -0.858 1.283 19.196 1.00 96.19 365 VAL A O 1
ATOM 3023 N N . LYS A 1 366 ? -2.178 3.090 18.886 1.00 96.44 366 LYS A N 1
ATOM 3024 C CA . LYS A 1 366 ? -3.299 2.681 19.729 1.00 96.44 366 LYS A CA 1
ATOM 3025 C C . LYS A 1 366 ? -4.586 2.880 18.943 1.00 96.44 366 LYS A C 1
ATOM 3027 O O . LYS A 1 366 ? -4.986 4.014 18.696 1.00 96.44 366 LYS A O 1
ATOM 3032 N N . ALA A 1 367 ? -5.221 1.786 18.545 1.00 93.94 367 ALA A N 1
ATOM 3033 C CA . ALA A 1 367 ? -6.439 1.776 17.752 1.00 93.94 367 ALA A CA 1
ATOM 3034 C C . ALA A 1 367 ? -7.600 1.169 18.553 1.00 93.94 367 ALA A C 1
ATOM 3036 O O . ALA A 1 367 ? -7.517 0.045 19.045 1.00 93.94 367 ALA A O 1
ATOM 3037 N N . VAL A 1 368 ? -8.692 1.917 18.706 1.00 93.56 368 VAL A N 1
ATOM 3038 C CA . VAL A 1 368 ? -9.884 1.466 19.437 1.00 93.56 368 VAL A CA 1
ATOM 3039 C C . VAL A 1 368 ? -10.826 0.764 18.472 1.00 93.56 368 VAL A C 1
ATOM 3041 O O . VAL A 1 368 ? -11.233 1.356 17.474 1.00 93.56 368 VAL A O 1
ATOM 3044 N N . THR A 1 369 ? -11.212 -0.468 18.796 1.00 90.06 369 THR A N 1
ATOM 3045 C CA . THR A 1 369 ? -12.193 -1.253 18.034 1.00 90.06 369 THR A CA 1
ATOM 3046 C C . THR A 1 369 ? -13.456 -1.543 18.837 1.00 90.06 369 THR A C 1
ATOM 3048 O O . THR A 1 369 ? -13.523 -1.230 20.026 1.00 90.06 369 THR A O 1
ATOM 3051 N N . ASP A 1 370 ? -14.465 -2.145 18.202 1.00 82.38 370 ASP A N 1
ATOM 3052 C CA . ASP A 1 370 ? -15.671 -2.631 18.893 1.00 82.38 370 ASP A CA 1
ATOM 3053 C C . ASP A 1 370 ? -15.371 -3.652 19.996 1.00 82.38 370 ASP A C 1
ATOM 3055 O O . ASP A 1 370 ? -16.004 -3.629 21.048 1.00 82.38 370 ASP A O 1
ATOM 3059 N N . ASP A 1 371 ? -14.376 -4.509 19.774 1.00 85.31 371 ASP A N 1
ATOM 3060 C CA . ASP A 1 371 ? -14.101 -5.657 20.637 1.00 85.31 371 ASP A CA 1
ATOM 3061 C C . ASP A 1 371 ? -12.873 -5.463 21.553 1.00 85.31 371 ASP A C 1
ATOM 3063 O O . ASP A 1 371 ? -12.475 -6.389 22.262 1.00 85.31 371 ASP A O 1
ATOM 3067 N N . GLY A 1 372 ? -12.212 -4.303 21.517 1.00 90.88 372 GLY A N 1
ATOM 3068 C CA . GLY A 1 372 ? -11.007 -4.053 22.313 1.00 90.88 372 GLY A CA 1
ATOM 3069 C C . GLY A 1 372 ? -10.072 -3.005 21.721 1.00 90.88 372 GLY A C 1
ATOM 3070 O O . GLY A 1 372 ? -10.406 -2.321 20.754 1.00 90.88 372 GLY A O 1
ATOM 3071 N N . ILE A 1 373 ? -8.880 -2.884 22.304 1.00 94.88 373 ILE A N 1
ATOM 3072 C CA . ILE A 1 373 ? -7.848 -1.933 21.876 1.00 94.88 373 ILE A CA 1
ATOM 3073 C C . ILE A 1 373 ? -6.704 -2.716 21.233 1.00 94.88 373 ILE A C 1
ATOM 3075 O O . ILE A 1 373 ? -6.167 -3.637 21.844 1.00 94.88 373 ILE A O 1
ATOM 3079 N N . LEU A 1 374 ? -6.367 -2.352 19.998 1.00 94.62 374 LEU A N 1
ATOM 3080 C CA . LEU A 1 374 ? -5.157 -2.774 19.305 1.00 94.62 374 LEU A CA 1
ATOM 3081 C C . LEU A 1 374 ? -4.030 -1.816 19.697 1.00 94.62 374 LEU A C 1
ATOM 3083 O O . LEU A 1 374 ? -4.120 -0.620 19.426 1.00 94.62 374 LEU A O 1
ATOM 3087 N N . GLU A 1 375 ? -2.971 -2.327 20.318 1.00 96.75 375 GLU A N 1
ATOM 3088 C CA . GLU A 1 375 ? -1.782 -1.543 20.660 1.00 96.75 375 GLU A CA 1
ATOM 3089 C C . GLU A 1 375 ? -0.541 -2.223 20.097 1.00 96.75 375 GLU A C 1
ATOM 3091 O O . GLU A 1 375 ? -0.303 -3.390 20.388 1.00 96.75 375 GLU A O 1
ATOM 3096 N N . TYR A 1 376 ? 0.274 -1.513 19.317 1.00 96.69 376 TYR A N 1
ATOM 3097 C CA . TYR A 1 376 ? 1.536 -2.061 18.816 1.00 96.69 376 TYR A CA 1
ATOM 3098 C C . TYR A 1 376 ? 2.618 -1.000 18.650 1.00 96.69 376 TYR A C 1
ATOM 3100 O O . TYR A 1 376 ? 2.357 0.205 18.591 1.00 96.69 376 TYR A O 1
ATOM 3108 N N . VAL A 1 377 ? 3.861 -1.470 18.577 1.00 97.31 377 VAL A N 1
ATOM 3109 C CA . VAL A 1 377 ? 5.017 -0.680 18.165 1.00 97.31 377 VAL A CA 1
ATOM 3110 C C . VAL A 1 377 ? 5.367 -1.064 16.735 1.00 97.31 377 VAL A C 1
ATOM 3112 O O . VAL A 1 377 ? 5.801 -2.185 16.493 1.00 97.31 377 VAL A O 1
ATOM 3115 N N . GLY A 1 378 ? 5.198 -0.129 15.804 1.00 95.19 378 GLY A N 1
ATOM 3116 C CA . GLY A 1 378 ? 5.713 -0.255 14.447 1.00 95.19 378 GLY A CA 1
ATOM 3117 C C . GLY A 1 378 ? 7.204 0.068 14.432 1.00 95.19 378 GLY A C 1
ATOM 3118 O O . GLY A 1 378 ? 7.641 1.059 15.027 1.00 95.19 378 GLY A O 1
ATOM 3119 N N . THR A 1 379 ? 7.990 -0.774 13.771 1.00 93.94 379 THR A N 1
ATOM 3120 C CA . THR A 1 379 ? 9.415 -0.568 13.521 1.00 93.94 379 THR A CA 1
ATOM 3121 C C . THR A 1 379 ? 9.647 -0.657 12.028 1.00 93.94 379 THR A C 1
ATOM 3123 O O . THR A 1 379 ? 9.518 -1.723 11.431 1.00 93.94 379 THR A O 1
ATOM 3126 N N . ARG A 1 380 ? 10.010 0.467 11.412 1.00 90.81 380 ARG A N 1
ATOM 3127 C CA . ARG A 1 380 ? 10.374 0.485 9.999 1.00 90.81 380 ARG A CA 1
ATOM 3128 C C . ARG A 1 380 ? 11.541 -0.472 9.765 1.00 90.81 380 ARG A C 1
ATOM 3130 O O . ARG A 1 380 ? 12.525 -0.432 10.501 1.00 90.81 380 ARG A O 1
ATOM 3137 N N . GLU A 1 381 ? 11.449 -1.318 8.747 1.00 84.81 381 GLU A N 1
ATOM 3138 C CA . GLU A 1 381 ? 12.467 -2.341 8.481 1.00 84.81 381 GLU A CA 1
ATOM 3139 C C . GLU A 1 381 ? 13.570 -1.822 7.536 1.00 84.81 381 GLU A C 1
ATOM 3141 O O . GLU A 1 381 ? 14.753 -2.133 7.740 1.00 84.81 381 GLU A O 1
ATOM 3146 N N . TRP A 1 382 ? 13.212 -0.959 6.578 1.00 81.75 382 TRP A N 1
ATOM 3147 C CA . TRP A 1 382 ? 14.077 -0.476 5.488 1.00 81.75 382 TRP A CA 1
ATOM 3148 C C . TRP A 1 382 ? 14.199 1.048 5.457 1.00 81.75 382 TRP A C 1
ATOM 3150 O O . TRP A 1 382 ? 13.443 1.735 6.149 1.00 81.75 382 TRP A O 1
ATOM 3160 N N . PRO A 1 383 ? 15.158 1.633 4.721 1.00 83.31 383 PRO A N 1
ATOM 3161 C CA . PRO A 1 383 ? 15.086 3.047 4.371 1.00 83.31 383 PRO A CA 1
ATOM 3162 C C . PRO A 1 383 ? 13.696 3.371 3.800 1.00 83.31 383 PRO A C 1
ATOM 3164 O O . PRO A 1 383 ? 13.078 2.516 3.169 1.00 83.31 383 PRO A O 1
ATOM 3167 N N . PRO A 1 384 ? 13.131 4.546 4.072 1.00 82.81 384 PRO A N 1
ATOM 3168 C CA . PRO A 1 384 ? 11.850 4.909 3.492 1.00 82.81 384 PRO A CA 1
ATOM 3169 C C . PRO A 1 384 ? 12.063 5.355 2.033 1.00 82.81 384 PRO A C 1
ATOM 3171 O O . PRO A 1 384 ? 13.059 6.007 1.729 1.00 82.81 384 PRO A O 1
ATOM 3174 N N . ALA A 1 385 ? 11.148 5.014 1.129 1.00 78.50 385 ALA A N 1
ATOM 3175 C CA . ALA A 1 385 ? 11.238 5.388 -0.281 1.00 78.50 385 ALA A CA 1
ATOM 3176 C C . ALA A 1 385 ? 10.389 6.639 -0.550 1.00 78.50 385 ALA A C 1
ATOM 3178 O O . ALA A 1 385 ? 9.171 6.612 -0.361 1.00 78.50 385 ALA A O 1
ATOM 3179 N N . SER A 1 386 ? 11.014 7.736 -0.988 1.00 74.12 386 SER A N 1
ATOM 3180 C CA . SER A 1 386 ? 10.280 8.897 -1.505 1.00 74.12 386 SER A CA 1
ATOM 3181 C C . SER A 1 386 ? 9.839 8.605 -2.936 1.00 74.12 386 SER A C 1
ATOM 3183 O O . SER A 1 386 ? 10.654 8.288 -3.796 1.00 74.12 386 SER A O 1
ATOM 3185 N N . ILE A 1 387 ? 8.540 8.704 -3.179 1.00 67.62 387 ILE A N 1
ATOM 3186 C CA . ILE A 1 387 ? 7.914 8.416 -4.483 1.00 67.62 387 ILE A CA 1
ATOM 3187 C C . ILE A 1 387 ? 7.320 9.660 -5.141 1.00 67.62 387 ILE A C 1
ATOM 3189 O O . ILE A 1 387 ? 6.993 9.653 -6.319 1.00 67.62 387 ILE A O 1
ATOM 3193 N N . GLY A 1 388 ? 7.181 10.718 -4.349 1.00 63.78 388 GLY A N 1
ATOM 3194 C CA . GLY A 1 388 ? 6.641 12.007 -4.726 1.00 63.78 388 GLY A CA 1
ATOM 3195 C C . GLY A 1 388 ? 7.124 13.049 -3.728 1.00 63.78 388 GLY A C 1
ATOM 3196 O O . GLY A 1 388 ? 7.742 12.729 -2.706 1.00 63.78 388 GLY A O 1
ATOM 3197 N N . ARG A 1 389 ? 6.836 14.318 -4.011 1.00 58.47 389 ARG A N 1
ATOM 3198 C CA . ARG A 1 389 ? 7.412 15.466 -3.293 1.00 58.47 389 ARG A CA 1
ATOM 3199 C C . ARG A 1 389 ? 7.291 15.379 -1.765 1.00 58.47 389 ARG A C 1
ATOM 3201 O O . ARG A 1 389 ? 8.240 15.690 -1.054 1.00 58.47 389 ARG A O 1
ATOM 3208 N N . ASN A 1 390 ? 6.121 14.967 -1.288 1.00 61.84 390 ASN A N 1
ATOM 3209 C CA . ASN A 1 390 ? 5.754 14.945 0.128 1.00 61.84 390 ASN A CA 1
ATOM 3210 C C . ASN A 1 390 ? 5.335 13.549 0.598 1.00 61.84 390 ASN A C 1
ATOM 3212 O O . ASN A 1 390 ? 4.760 13.435 1.678 1.00 61.84 390 ASN A O 1
ATOM 3216 N N . MET A 1 391 ? 5.573 12.522 -0.220 1.00 71.06 391 MET A N 1
ATOM 3217 C CA . MET A 1 391 ? 5.001 11.191 -0.063 1.00 71.06 391 MET A CA 1
ATOM 3218 C C . MET A 1 391 ? 6.098 10.149 0.093 1.00 71.06 391 MET A C 1
ATOM 3220 O O . MET A 1 391 ? 7.062 10.102 -0.678 1.00 71.06 391 MET A O 1
ATOM 3224 N N . ILE A 1 392 ? 5.947 9.343 1.137 1.00 76.69 392 ILE A N 1
ATOM 3225 C CA . ILE A 1 392 ? 6.933 8.372 1.576 1.00 76.69 392 ILE A CA 1
ATOM 3226 C C . ILE A 1 392 ? 6.253 7.022 1.750 1.00 76.69 392 ILE A C 1
ATOM 3228 O O . ILE A 1 392 ? 5.309 6.896 2.529 1.00 76.69 392 ILE A O 1
ATOM 3232 N N . TYR A 1 393 ? 6.796 6.002 1.095 1.00 81.19 393 TYR A N 1
ATOM 3233 C CA . TYR A 1 393 ? 6.473 4.608 1.361 1.00 81.19 393 TYR A CA 1
ATOM 3234 C C . TYR A 1 393 ? 7.461 3.992 2.328 1.00 81.19 393 TYR A C 1
ATOM 3236 O O . TYR A 1 393 ? 8.665 4.252 2.295 1.00 81.19 393 TYR A O 1
ATOM 3244 N N . TYR A 1 394 ? 6.932 3.155 3.206 1.00 84.94 394 TYR A N 1
ATOM 3245 C CA . TYR A 1 394 ? 7.738 2.402 4.139 1.00 84.94 394 TYR A CA 1
ATOM 3246 C C . TYR A 1 394 ? 7.091 1.062 4.432 1.00 84.94 394 TYR A C 1
ATOM 3248 O O . TYR A 1 394 ? 5.873 0.886 4.380 1.00 84.94 394 TYR A O 1
ATOM 3256 N N . ASN A 1 395 ? 7.942 0.118 4.787 1.00 86.69 395 ASN A N 1
ATOM 3257 C CA . ASN A 1 395 ? 7.531 -1.142 5.353 1.00 86.69 395 ASN A CA 1
ATOM 3258 C C . ASN A 1 395 ? 7.930 -1.185 6.823 1.00 86.69 395 ASN A C 1
ATOM 3260 O O . ASN A 1 395 ? 8.901 -0.550 7.253 1.00 86.69 395 ASN A O 1
ATOM 3264 N N . PHE A 1 396 ? 7.172 -1.930 7.604 1.00 90.19 396 PHE A N 1
ATOM 3265 C CA . PHE A 1 396 ? 7.421 -2.039 9.026 1.00 90.19 396 PHE A CA 1
ATOM 3266 C C . PHE A 1 396 ? 7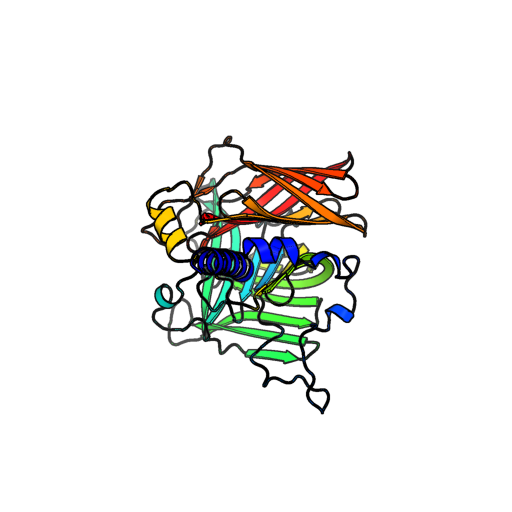.074 -3.430 9.521 1.00 90.19 396 PHE A C 1
ATOM 3268 O O . PHE A 1 396 ? 6.152 -4.063 9.016 1.00 90.19 396 PHE A O 1
ATOM 3275 N N . SER A 1 397 ? 7.801 -3.888 10.527 1.00 91.69 397 SER A N 1
ATOM 3276 C CA . SER A 1 397 ? 7.332 -4.943 11.407 1.00 91.69 397 SER A CA 1
ATOM 3277 C C . SER A 1 397 ? 6.572 -4.311 12.558 1.00 91.69 397 SER A C 1
ATOM 3279 O O . SER A 1 397 ? 6.804 -3.151 12.919 1.00 91.69 397 SER A O 1
ATOM 3281 N N . TYR A 1 398 ? 5.658 -5.061 13.150 1.00 93.75 398 TYR A N 1
ATOM 3282 C CA . TYR A 1 398 ? 5.008 -4.637 14.373 1.00 93.75 398 TYR A CA 1
ATOM 3283 C C . TYR A 1 398 ? 4.936 -5.767 15.383 1.00 93.75 398 TYR A C 1
ATOM 3285 O O . TYR A 1 398 ? 4.831 -6.939 15.030 1.00 93.75 398 TYR A O 1
ATOM 3293 N N . GLU A 1 399 ? 4.956 -5.371 16.648 1.00 95.81 399 GLU A N 1
ATOM 3294 C CA . GLU A 1 399 ? 4.731 -6.239 17.797 1.00 95.81 399 GLU A CA 1
ATOM 3295 C C . GLU A 1 399 ? 3.841 -5.502 18.792 1.00 95.81 399 GLU A C 1
ATOM 3297 O O . GLU A 1 399 ? 3.989 -4.291 19.007 1.00 95.81 399 GLU A O 1
ATOM 3302 N N . GLY A 1 400 ? 2.894 -6.214 19.393 1.00 95.88 400 GLY A N 1
ATOM 3303 C CA . GLY A 1 400 ? 1.882 -5.582 20.221 1.00 95.88 400 GLY A CA 1
ATOM 3304 C C . GLY A 1 400 ? 0.934 -6.548 20.908 1.00 95.88 400 GLY A C 1
ATOM 3305 O O . GLY A 1 400 ? 1.237 -7.723 21.100 1.00 95.88 400 GLY A O 1
ATOM 3306 N N . ASN A 1 401 ? -0.234 -6.030 21.273 1.00 94.88 401 ASN A N 1
ATOM 3307 C CA . ASN A 1 401 ? -1.321 -6.790 21.859 1.00 94.88 401 ASN A CA 1
ATOM 3308 C C . ASN A 1 401 ? -2.672 -6.393 21.250 1.00 94.88 401 ASN A C 1
ATOM 3310 O O . ASN A 1 401 ? -2.937 -5.216 20.988 1.00 94.88 401 ASN A O 1
ATOM 3314 N N . TYR A 1 402 ? -3.547 -7.378 21.077 1.00 93.69 402 TYR A N 1
ATOM 3315 C CA . TYR A 1 402 ? -4.958 -7.171 20.788 1.00 93.69 402 TYR A CA 1
ATOM 3316 C C . TYR A 1 402 ? -5.788 -8.197 21.559 1.00 93.69 402 TYR A C 1
ATOM 3318 O O . TYR A 1 402 ? -5.505 -9.391 21.524 1.00 93.69 402 TYR A O 1
ATOM 3326 N N . LYS A 1 403 ? -6.814 -7.736 22.287 1.00 89.69 403 LYS A N 1
ATOM 3327 C CA . LYS A 1 403 ? -7.698 -8.595 23.107 1.00 89.69 403 LYS A CA 1
ATOM 3328 C C . LYS A 1 403 ? -6.954 -9.482 24.124 1.00 89.69 403 LYS A C 1
ATOM 3330 O O . LYS A 1 403 ? -7.385 -10.593 24.417 1.00 89.69 403 LYS A O 1
ATOM 3335 N N . GLY A 1 404 ? -5.834 -9.005 24.667 1.00 86.19 404 GLY A N 1
ATOM 3336 C CA . GLY A 1 404 ? -5.014 -9.764 25.614 1.00 86.19 404 GLY A CA 1
ATOM 3337 C C . GLY A 1 404 ? -4.066 -10.770 24.955 1.00 86.19 404 GLY A C 1
ATOM 3338 O O . GLY A 1 404 ? -3.260 -11.368 25.660 1.00 86.19 404 GLY A O 1
ATOM 3339 N N . GLN A 1 405 ? -4.093 -10.917 23.628 1.00 90.75 405 GLN A N 1
ATOM 3340 C CA . GLN A 1 405 ? -3.183 -11.778 22.876 1.00 90.75 405 GLN A CA 1
ATOM 3341 C C . GLN A 1 405 ? -2.034 -10.961 22.298 1.00 90.75 405 GLN A C 1
ATOM 3343 O O . GLN A 1 405 ? -2.251 -9.870 21.768 1.00 90.75 405 GLN A O 1
ATOM 3348 N N . SER A 1 406 ? -0.812 -11.483 22.407 1.00 93.88 406 SER A N 1
ATOM 3349 C CA . SER A 1 406 ? 0.324 -10.929 21.675 1.00 93.88 406 SER A CA 1
ATOM 3350 C C . SER A 1 406 ? 0.055 -11.027 20.181 1.00 93.88 406 SER A C 1
ATOM 3352 O O . SER A 1 406 ? -0.481 -12.027 19.718 1.00 93.88 406 SER A O 1
ATOM 3354 N N . ILE A 1 407 ? 0.427 -9.985 19.452 1.00 92.81 407 ILE A N 1
ATOM 3355 C CA . ILE A 1 407 ? 0.330 -9.944 17.998 1.00 92.81 407 ILE A CA 1
ATOM 3356 C C . ILE A 1 407 ? 1.674 -9.527 17.425 1.00 92.81 407 ILE A C 1
ATOM 3358 O O . ILE A 1 407 ? 2.386 -8.700 18.003 1.00 92.81 407 ILE A O 1
ATOM 3362 N N . SER A 1 408 ? 1.979 -10.055 16.254 1.00 92.88 408 SER A N 1
ATOM 3363 C CA . SER A 1 408 ? 3.083 -9.594 15.433 1.00 92.88 408 SER A CA 1
ATOM 3364 C C . SER A 1 408 ? 2.718 -9.686 13.966 1.00 92.88 408 SER A C 1
ATOM 3366 O O . SER A 1 408 ? 1.733 -10.320 13.573 1.00 92.88 408 SER A O 1
ATOM 3368 N N . GLY A 1 409 ? 3.511 -9.021 13.147 1.00 89.94 409 GLY A N 1
ATOM 3369 C CA . GLY A 1 409 ? 3.403 -9.140 11.712 1.00 89.94 409 GLY A CA 1
ATOM 3370 C C . GLY A 1 409 ? 4.203 -8.073 11.014 1.00 89.94 409 GLY A C 1
ATOM 3371 O O . GLY A 1 409 ? 5.108 -7.449 11.580 1.00 89.94 409 GLY A O 1
ATOM 3372 N N . ARG A 1 410 ? 3.830 -7.853 9.763 1.00 88.62 410 ARG A N 1
ATOM 3373 C CA . ARG A 1 410 ? 4.393 -6.803 8.935 1.00 88.62 410 ARG A CA 1
ATOM 3374 C C . ARG A 1 410 ? 3.296 -5.963 8.341 1.00 88.62 410 ARG A C 1
ATOM 3376 O O . ARG A 1 410 ? 2.132 -6.345 8.259 1.00 88.62 410 ARG A O 1
ATOM 3383 N N . GLY A 1 411 ? 3.696 -4.788 7.922 1.00 87.56 411 GLY A N 1
ATOM 3384 C CA . GLY A 1 411 ? 2.805 -3.863 7.294 1.00 87.56 411 GLY A CA 1
ATOM 3385 C C . GLY A 1 411 ? 3.510 -3.001 6.284 1.00 87.56 411 GLY A C 1
ATOM 3386 O O . GLY A 1 411 ? 4.737 -2.959 6.139 1.00 87.56 411 GLY A O 1
ATOM 3387 N N . TYR A 1 412 ? 2.649 -2.313 5.575 1.00 86.62 412 TYR A N 1
ATOM 3388 C CA . TYR A 1 412 ? 2.986 -1.337 4.579 1.00 86.62 412 TYR A CA 1
ATOM 3389 C C . TYR A 1 412 ? 2.311 -0.034 4.985 1.00 86.62 412 TYR A C 1
ATOM 3391 O O . TYR A 1 412 ? 1.158 -0.055 5.412 1.00 86.62 412 TYR A O 1
ATOM 3399 N N . GLY A 1 413 ? 3.017 1.085 4.881 1.00 85.50 413 GLY A N 1
ATOM 3400 C CA . GLY A 1 413 ? 2.427 2.379 5.154 1.00 85.50 413 GLY A CA 1
ATOM 3401 C C . GLY A 1 413 ? 2.860 3.458 4.182 1.00 85.50 413 GLY A C 1
ATOM 3402 O O . GLY A 1 413 ? 3.918 3.402 3.544 1.00 85.50 413 GLY A O 1
ATOM 3403 N N . GLU A 1 414 ? 2.010 4.468 4.092 1.00 81.50 414 GLU A N 1
ATOM 3404 C CA . GLU A 1 414 ? 2.329 5.729 3.450 1.00 81.50 414 GLU A CA 1
ATOM 3405 C C . GLU A 1 414 ? 2.288 6.844 4.477 1.00 81.50 414 GLU A C 1
ATOM 3407 O O . GLU A 1 414 ? 1.387 6.946 5.319 1.00 81.50 414 GLU A O 1
ATOM 3412 N N . TYR A 1 415 ? 3.277 7.712 4.364 1.00 77.69 415 TYR A N 1
ATOM 3413 C CA . TYR A 1 415 ? 3.352 8.929 5.128 1.00 77.69 415 TYR A CA 1
ATOM 3414 C C . TYR A 1 415 ? 3.411 10.115 4.181 1.00 77.69 415 TYR A C 1
ATOM 3416 O O . TYR A 1 415 ? 4.304 10.205 3.337 1.00 77.69 415 TYR A O 1
ATOM 3424 N N . VAL A 1 416 ? 2.482 11.048 4.377 1.00 72.94 416 VAL A N 1
ATOM 3425 C CA . VAL A 1 416 ? 2.456 12.310 3.648 1.00 72.94 416 VAL A CA 1
ATOM 3426 C C . VAL A 1 416 ? 2.621 13.495 4.576 1.00 72.94 416 VAL A C 1
ATOM 3428 O O . VAL A 1 416 ? 2.005 13.587 5.646 1.00 72.94 416 VAL A O 1
ATOM 3431 N N . HIS A 1 417 ? 3.462 14.428 4.135 1.00 66.25 417 HIS A N 1
ATOM 3432 C CA . HIS A 1 417 ? 3.828 15.613 4.887 1.00 66.25 417 HIS A CA 1
ATOM 3433 C C . HIS A 1 417 ? 3.754 16.896 4.054 1.00 66.25 417 HIS A C 1
ATOM 3435 O O . HIS A 1 417 ? 4.724 17.239 3.384 1.00 66.25 417 HIS A O 1
ATOM 3441 N N . ILE A 1 418 ? 2.626 17.619 4.126 1.00 57.66 418 ILE A N 1
ATOM 3442 C CA . ILE A 1 418 ? 2.360 18.832 3.322 1.00 57.66 418 ILE A CA 1
ATOM 3443 C C . ILE A 1 418 ? 2.309 20.109 4.168 1.00 57.66 418 ILE A C 1
ATOM 3445 O O . ILE A 1 418 ? 1.614 20.146 5.219 1.00 57.66 418 ILE A O 1
#